Protein AF-A0A4Y8WN38-F1 (afdb_monomer)

Secondary structure (DSSP, 8-state):
----EEEEEE-TTSSHHHHHHHHHHHHTPEEEEHHHHHHHHHHHHHHTT-EETTEE-HHHHHHHGGG--EEEEEETTEEEEEETTEE-TTGGGSHHHHHHHHHHHT-HHHHHHHHHHHHHHHTTS-EEEEESSIIIII-TT-SEEEEEE--HHHHHHHHHHHHHHTT----HHHHHHHHHHHHHHHHH-SSS-----TTPEEEE-TT--HHHHHHHHHHHHHHHHH--SS-PPEEEE-TT-S--HHHHHHHHHHHHHHHTTS-EEEES-SSS-HHHHHHHHHTTEEEE-GGGGGGGTTSEEEEPTT---HHHHHHHHHTT-EEEE---HHHHHHHHHHHHHHHHTGGGTPEEEEES-TT-HHHHHHHGGGTT-PEEESSHHHHHHHS-TTS-EEEEE-TTS-HHHHHHHHHHHHHHSPTT--EEE-----HHHHTHHHHHHHHHHH-SEEEEE--TT-HHHHHHHHHHHHH-TTEEEESSGGG--SPPPTT--EEEEEE-TT--HHHHHHHHHHHHHHHHHTT--

Radius of gyration: 28.89 Å; Cα contacts (8 Å, |Δi|>4): 902; chains: 1; bounding box: 75×54×80 Å

Solvent-accessible surface area (backbone atoms only — not comparable to full-atom values): 28282 Å² total; per-residue (Å²): 129,63,66,50,31,36,22,36,19,41,55,78,72,45,54,52,63,61,48,37,49,53,50,11,63,73,71,73,27,50,64,43,60,50,62,58,51,49,18,46,53,32,44,49,39,60,77,70,62,42,57,56,98,89,42,73,40,61,71,60,48,59,72,50,50,87,76,62,46,78,50,77,44,82,52,98,94,39,80,34,45,20,51,71,81,42,82,40,53,70,59,42,69,32,69,69,30,63,72,50,25,63,71,51,68,69,36,67,60,55,45,56,55,52,42,55,56,53,41,67,62,50,74,80,37,30,30,22,35,29,38,42,36,31,37,61,67,52,38,61,82,39,81,38,33,34,28,30,32,48,50,63,67,56,28,23,50,56,50,44,53,55,39,45,74,72,69,50,93,76,56,60,69,58,41,34,51,52,54,52,52,49,47,49,50,44,48,66,39,91,72,77,36,44,57,78,38,95,82,36,44,64,42,72,48,65,87,48,54,77,66,56,53,44,53,54,54,46,55,51,52,49,52,50,42,68,48,73,95,80,83,67,75,46,77,45,71,48,83,90,41,21,60,35,72,44,47,48,51,28,53,52,49,52,56,54,54,39,69,74,75,49,76,39,32,23,60,37,69,67,58,56,21,65,64,61,49,51,56,42,36,78,61,42,44,40,66,38,54,81,88,51,52,79,79,40,57,68,34,52,35,31,39,27,31,50,43,68,25,63,69,55,56,55,50,33,56,75,42,50,31,48,71,47,76,25,43,14,70,69,50,52,52,48,36,55,48,52,27,51,50,45,67,75,32,58,89,74,59,49,42,45,32,35,42,36,60,86,89,34,64,42,46,53,17,46,29,34,44,45,83,61,68,42,47,73,27,82,46,65,72,46,39,72,74,71,56,62,38,85,42,28,38,41,37,38,40,39,48,55,55,62,67,66,63,50,49,53,46,50,55,50,47,67,71,59,34,41,94,89,45,55,74,46,77,45,97,46,55,38,64,81,58,62,64,43,48,64,56,42,27,54,54,32,52,76,28,62,31,30,44,32,33,29,25,96,81,21,60,45,24,54,55,54,42,52,40,25,32,77,41,23,68,50,42,41,84,34,70,54,47,79,76,70,76,74,75,77,63,92,57,60,41,31,37,34,33,39,37,18,51,59,21,53,62,71,56,51,50,46,34,52,51,47,53,55,50,45,63,56,60,68,73,73,120

InterPro domains:
  IPR003136 Cytidylate kinase [MF_00238] (4-225)
  IPR003136 Cytidylate kinase [TIGR00017] (3-211)
  IPR003451 4-hydroxy-3-methylbut-2-enyl diphosphate reductase [MF_00191] (233-519)
  IPR003451 4-hydroxy-3-methylbut-2-enyl diphosphate reductase [PF02401] (237-516)
  IPR003451 4-hydroxy-3-methylbut-2-enyl diphosphate reductase [PTHR30426] (238-520)
  IPR003451 4-hydroxy-3-methylbut-2-enyl diphosphate reductase [TIGR00216] (239-518)
  IPR003451 4-hydroxy-3-methylbut-2-enyl diphosphate reductase [cd13944] (235-515)
  IPR011994 Cytidylate kinase domain [PF02224] (6-221)
  IPR011994 Cytidylate kinase domain [cd02020] (6-206)
  IPR027417 P-loop containing nucleoside triphosphate hydrolase [G3DSA:3.40.50.300] (1-224)
  IPR027417 P-loop containing nucleoside triphosphate hydrolase [SSF52540] (1-224)

pLDDT: mean 90.97, std 7.38, range [30.94, 98.56]

Sequence (525 aa):
MRKINIALDGHSSCGKSTIAKALAKRLQYTYVDTGAMYRGVTLWTLREGLWIEGEPNKSEIARRLGEVNISFGQTESGQHLLLNGEDVEREIRGLEVSNHVSPISTIPEVRKYLVAQQQAWVAAKGVVMDGRDVGTVVMPDAELKFFVTASPEVRAKRRFEELTAKGDNVSYEDILTNVTERDRIDSTRAVDPLRQAEDAILLDNSLLSREEQQRLVEEVAERVIRGNDSGVLLVEIDSASGFCFGVITAISKAESELKESQPLHSLGDIVHNGDEVKRLKQRGLHSITYERLPELKGKRVLFRAHGEAPKVYAEAERLGIEVVDATCPVVLALQKRIRRKYENTRGNGTQIVIYGKHGHAEVNGLVGQTNGEAIVVQSIEEAKRLIDPQRPVALFSQTTMDMDSFAQLGDFLKEYVAKGVEIETFDTICRQVSNRVPEITEFSRRMDWVYFIAGAHSSNGKVLYNTAQKANLNSYFVSSPDEITKPLPSWVRSVGVCGATSTPMWQMEAVKQRIEEIAKGGKAK

Organism: NCBI:txid28114

Structure (mmCIF, N/CA/C/O backbone):
data_AF-A0A4Y8WN38-F1
#
_entry.id   AF-A0A4Y8WN38-F1
#
loop_
_atom_site.group_PDB
_atom_site.id
_atom_site.type_symbol
_atom_site.label_atom_id
_atom_site.label_alt_id
_atom_site.label_comp_id
_atom_site.label_asym_id
_atom_site.label_entity_id
_atom_site.label_seq_id
_atom_site.pdbx_PDB_ins_code
_atom_site.Cartn_x
_atom_site.Cartn_y
_atom_site.Cartn_z
_atom_site.occupancy
_atom_site.B_iso_or_equiv
_atom_site.auth_seq_id
_atom_site.auth_comp_id
_atom_site.auth_asym_id
_atom_site.auth_atom_id
_atom_site.pdbx_PDB_model_num
ATOM 1 N N . MET A 1 1 ? 15.936 -24.561 -13.455 1.00 65.00 1 MET A N 1
ATOM 2 C CA . MET A 1 1 ? 14.872 -23.562 -13.204 1.00 65.00 1 MET A CA 1
ATOM 3 C C . MET A 1 1 ? 14.338 -23.076 -14.538 1.00 65.00 1 MET A C 1
ATOM 5 O O . MET A 1 1 ? 15.139 -22.892 -15.450 1.00 65.00 1 MET A O 1
ATOM 9 N N . ARG A 1 2 ? 13.020 -22.893 -14.670 1.00 83.81 2 ARG A N 1
ATOM 10 C CA . ARG A 1 2 ? 12.425 -22.253 -15.851 1.00 83.81 2 ARG A CA 1
ATOM 1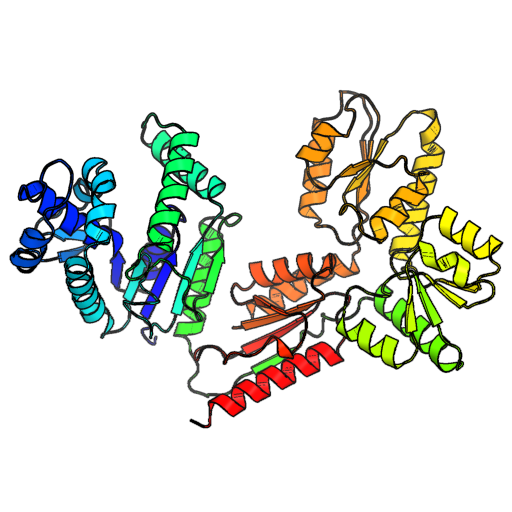1 C C . ARG A 1 2 ? 13.002 -20.839 -15.989 1.00 83.81 2 ARG A C 1
ATOM 13 O O . ARG A 1 2 ? 13.044 -20.105 -15.006 1.00 83.81 2 ARG A O 1
ATOM 20 N N . LYS A 1 3 ? 13.465 -20.465 -17.184 1.00 90.69 3 LYS A N 1
ATOM 21 C CA . LYS A 1 3 ? 13.859 -19.079 -17.463 1.00 90.69 3 LYS A CA 1
ATOM 22 C C . LYS A 1 3 ? 12.610 -18.253 -17.753 1.00 90.69 3 LYS A C 1
ATOM 24 O O . LYS A 1 3 ? 11.790 -18.668 -18.569 1.00 90.69 3 LYS A O 1
ATOM 29 N N . ILE A 1 4 ? 12.477 -17.109 -17.093 1.00 93.19 4 ILE A N 1
ATOM 30 C CA . ILE A 1 4 ? 11.388 -16.156 -17.325 1.00 93.19 4 ILE A CA 1
ATOM 31 C C . ILE A 1 4 ? 11.939 -14.823 -17.814 1.00 93.19 4 ILE A C 1
ATOM 33 O O . ILE A 1 4 ? 13.134 -14.554 -17.702 1.00 93.19 4 ILE A O 1
ATOM 37 N N . ASN A 1 5 ? 11.064 -13.997 -18.362 1.00 94.94 5 ASN A N 1
ATOM 38 C CA . ASN A 1 5 ? 11.372 -12.626 -18.718 1.00 94.94 5 ASN A CA 1
ATOM 39 C C . ASN A 1 5 ? 10.801 -11.673 -17.669 1.00 94.94 5 ASN A C 1
ATOM 41 O O . ASN A 1 5 ? 9.636 -11.797 -17.293 1.00 94.94 5 ASN A O 1
ATOM 45 N N . ILE A 1 6 ? 11.631 -10.738 -17.202 1.00 96.25 6 ILE A N 1
ATOM 46 C CA . ILE A 1 6 ? 11.296 -9.807 -16.124 1.00 96.25 6 ILE A CA 1
ATOM 47 C C . ILE A 1 6 ? 11.434 -8.369 -16.628 1.00 96.25 6 ILE A C 1
ATOM 49 O O . ILE A 1 6 ? 12.530 -7.938 -16.990 1.00 96.25 6 ILE A O 1
ATOM 53 N N . ALA A 1 7 ? 10.332 -7.624 -16.627 1.00 96.69 7 ALA A N 1
ATOM 54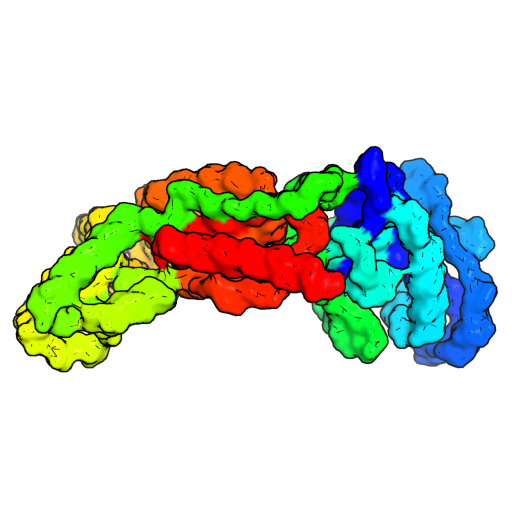 C CA . ALA A 1 7 ? 10.314 -6.197 -16.936 1.00 96.69 7 ALA A CA 1
ATOM 55 C C . ALA A 1 7 ? 10.307 -5.364 -15.648 1.00 96.69 7 ALA A C 1
ATOM 57 O O . ALA A 1 7 ? 9.565 -5.669 -14.714 1.00 96.69 7 ALA A O 1
ATOM 58 N N . LEU A 1 8 ? 11.095 -4.292 -15.602 1.00 97.00 8 LEU A N 1
ATOM 59 C CA . LEU A 1 8 ? 11.061 -3.290 -14.537 1.00 97.00 8 LEU A CA 1
ATOM 60 C C . LEU A 1 8 ? 10.876 -1.898 -15.143 1.00 97.00 8 LEU A C 1
ATOM 62 O O . LEU A 1 8 ? 11.844 -1.223 -15.500 1.00 97.00 8 LEU A O 1
ATOM 66 N N . ASP A 1 9 ? 9.630 -1.452 -15.221 1.00 96.00 9 ASP A N 1
ATOM 67 C CA . ASP A 1 9 ? 9.317 -0.069 -15.568 1.00 96.00 9 ASP A CA 1
ATOM 68 C C . ASP A 1 9 ? 9.248 0.803 -14.324 1.00 96.00 9 ASP A C 1
ATOM 70 O O . ASP A 1 9 ? 9.147 0.311 -13.202 1.00 96.00 9 ASP A O 1
ATOM 74 N N . GLY A 1 10 ? 9.313 2.118 -14.497 1.00 94.00 10 GLY A N 1
ATOM 75 C CA . GLY A 1 10 ? 9.119 3.025 -13.378 1.00 94.00 10 GLY A CA 1
ATOM 76 C C . GLY A 1 10 ? 9.553 4.456 -13.636 1.00 94.00 10 GLY A C 1
ATOM 77 O O . GLY A 1 10 ? 10.095 4.810 -14.689 1.00 94.00 10 GLY A O 1
ATOM 78 N N . HIS A 1 11 ? 9.326 5.283 -12.621 1.00 91.12 11 HIS A N 1
ATOM 79 C CA . HIS A 1 11 ? 9.729 6.684 -12.630 1.00 91.12 11 HIS A CA 1
ATOM 80 C C . HIS A 1 11 ? 11.253 6.852 -12.640 1.00 91.12 11 HIS A C 1
ATOM 82 O O . HIS A 1 11 ? 12.030 5.946 -12.321 1.00 91.12 11 HIS A O 1
ATOM 88 N N . SER A 1 12 ? 11.711 8.053 -12.994 1.00 83.75 12 SER A N 1
ATOM 89 C CA . SER A 1 12 ? 13.138 8.371 -12.911 1.00 83.75 12 SER A CA 1
ATOM 90 C C . SER A 1 12 ? 13.628 8.343 -11.460 1.00 83.75 12 SER A C 1
ATOM 92 O O . SER A 1 12 ? 12.877 8.649 -10.539 1.00 83.75 12 SER A O 1
ATOM 94 N N . SER A 1 13 ? 14.892 7.975 -11.233 1.00 82.94 13 SER A N 1
ATOM 95 C CA . SER A 1 13 ? 15.529 8.049 -9.904 1.00 82.94 13 SER A CA 1
ATOM 96 C C . SER A 1 13 ? 14.846 7.239 -8.782 1.00 82.94 13 SER A C 1
ATOM 98 O O . SER A 1 13 ? 15.073 7.503 -7.605 1.00 82.94 13 SER A O 1
ATOM 100 N N . CYS A 1 14 ? 14.045 6.216 -9.111 1.00 87.88 14 CYS A N 1
ATOM 101 C CA . CYS A 1 14 ? 13.412 5.331 -8.122 1.00 87.88 14 CYS A CA 1
ATOM 102 C C . CYS A 1 14 ? 14.263 4.102 -7.738 1.00 87.88 14 CYS A C 1
ATOM 104 O O . CYS A 1 14 ? 13.832 3.292 -6.930 1.00 87.88 14 CYS A O 1
ATOM 106 N N . GLY A 1 15 ? 15.466 3.928 -8.299 1.00 87.69 15 GLY A N 1
ATOM 107 C CA . GLY A 1 15 ? 16.338 2.781 -7.992 1.00 87.69 15 GLY A CA 1
ATOM 108 C C . GLY A 1 15 ? 16.078 1.510 -8.815 1.00 87.69 15 GLY A C 1
ATOM 109 O O . GLY A 1 15 ? 16.727 0.494 -8.572 1.00 87.69 15 GLY A O 1
ATOM 110 N N . LYS A 1 16 ? 15.202 1.565 -9.829 1.00 92.56 16 LYS A N 1
ATOM 111 C CA . LYS A 1 16 ? 14.862 0.431 -10.711 1.00 92.56 16 LYS A CA 1
ATOM 112 C C . LYS A 1 16 ? 16.076 -0.281 -11.326 1.00 92.56 16 LYS A C 1
ATOM 114 O O . LYS A 1 16 ? 16.152 -1.501 -11.274 1.00 92.56 16 LYS A O 1
ATOM 119 N N . SER A 1 17 ? 17.066 0.461 -11.833 1.00 90.38 17 SER A N 1
ATOM 120 C CA . SER A 1 17 ? 18.249 -0.127 -12.480 1.00 90.38 17 SER A CA 1
ATOM 121 C C . SER A 1 17 ? 19.137 -0.859 -11.472 1.00 90.38 17 SER A C 1
ATOM 123 O O . SER A 1 17 ? 19.741 -1.874 -11.800 1.00 90.38 17 SER A O 1
ATOM 125 N N . THR A 1 18 ? 19.187 -0.390 -10.221 1.00 90.81 18 THR A N 1
ATOM 126 C CA . THR A 1 18 ? 19.888 -1.088 -9.133 1.00 90.81 18 THR A CA 1
ATOM 127 C C . THR A 1 18 ? 19.214 -2.423 -8.826 1.00 90.81 18 THR A C 1
ATOM 129 O O . THR A 1 18 ? 19.899 -3.441 -8.749 1.00 90.81 18 THR A O 1
ATOM 132 N N . ILE A 1 19 ? 17.881 -2.423 -8.719 1.00 94.25 19 ILE A N 1
ATOM 133 C CA . ILE A 1 19 ? 17.080 -3.631 -8.484 1.00 94.25 19 ILE A CA 1
ATOM 134 C C . ILE A 1 19 ? 17.261 -4.623 -9.638 1.00 94.25 19 ILE A C 1
ATOM 136 O O . ILE A 1 19 ? 17.578 -5.790 -9.416 1.00 94.25 19 ILE A O 1
ATOM 140 N N . ALA A 1 20 ? 17.117 -4.150 -10.878 1.00 94.50 20 ALA A N 1
ATOM 141 C CA . ALA A 1 20 ? 17.225 -4.966 -12.081 1.00 94.50 20 ALA A CA 1
ATOM 142 C C . ALA A 1 20 ? 18.607 -5.623 -12.213 1.00 94.50 20 ALA A C 1
ATOM 144 O O . ALA A 1 20 ? 18.691 -6.829 -12.437 1.00 94.50 20 ALA A O 1
ATOM 145 N N . LYS A 1 21 ? 19.692 -4.865 -11.990 1.00 92.25 21 LYS A N 1
ATOM 146 C CA . LYS A 1 21 ? 21.069 -5.387 -12.003 1.00 92.25 21 LYS A CA 1
ATOM 147 C C . LYS A 1 21 ? 21.284 -6.470 -10.948 1.00 92.25 21 LYS A C 1
ATOM 149 O O . LYS A 1 21 ? 21.847 -7.522 -11.252 1.00 92.25 21 LYS A O 1
ATOM 154 N N . ALA A 1 22 ? 20.851 -6.219 -9.714 1.00 93.00 22 ALA A N 1
ATOM 155 C CA . ALA A 1 22 ? 21.011 -7.167 -8.617 1.00 93.00 22 ALA A CA 1
ATOM 156 C C . ALA A 1 22 ? 20.191 -8.447 -8.851 1.00 93.00 22 ALA A C 1
ATOM 158 O O . ALA A 1 22 ? 20.723 -9.550 -8.704 1.00 93.00 22 ALA A O 1
ATOM 159 N N . LEU A 1 23 ? 18.945 -8.308 -9.318 1.00 94.81 23 LEU A N 1
ATOM 160 C CA . LEU A 1 23 ? 18.078 -9.432 -9.663 1.00 94.81 23 LEU A CA 1
ATOM 161 C C . LEU A 1 23 ? 18.658 -10.262 -10.816 1.00 94.81 23 LEU A C 1
ATOM 163 O O . LEU A 1 23 ? 18.746 -11.483 -10.707 1.00 94.81 23 LEU A O 1
ATOM 167 N N . ALA A 1 24 ? 19.112 -9.612 -11.892 1.00 92.69 24 ALA A N 1
ATOM 168 C CA . ALA A 1 24 ? 19.729 -10.280 -13.035 1.00 92.69 24 ALA A CA 1
ATOM 169 C C . ALA A 1 24 ? 20.968 -11.078 -12.623 1.00 92.69 24 ALA A C 1
ATOM 171 O O . ALA A 1 24 ? 21.093 -12.252 -12.965 1.00 92.69 24 ALA A O 1
ATOM 172 N N . LYS A 1 25 ? 21.850 -10.468 -11.817 1.00 91.19 25 LYS A N 1
ATOM 173 C CA . LYS A 1 25 ? 23.042 -11.131 -11.277 1.00 91.19 25 LYS A CA 1
ATOM 174 C C . LYS A 1 25 ? 22.667 -12.360 -10.456 1.00 91.19 25 LYS A C 1
ATOM 176 O O . LYS A 1 25 ? 23.279 -13.411 -10.627 1.00 91.19 25 LYS A O 1
ATOM 181 N N . ARG A 1 26 ? 21.666 -12.240 -9.581 1.00 91.50 26 ARG A N 1
ATOM 182 C CA . ARG A 1 26 ? 21.241 -13.347 -8.723 1.00 91.50 26 ARG A CA 1
ATOM 183 C C . ARG A 1 26 ? 20.617 -14.500 -9.506 1.00 91.50 26 ARG A C 1
ATOM 185 O O . ARG A 1 26 ? 20.899 -15.655 -9.205 1.00 91.50 26 ARG A O 1
ATOM 192 N N . LEU A 1 27 ? 19.798 -14.195 -10.508 1.00 91.88 27 LEU A N 1
ATOM 193 C CA . LEU A 1 27 ? 19.145 -15.196 -11.354 1.00 91.88 27 LEU A CA 1
ATOM 194 C C . LEU A 1 27 ? 20.040 -15.717 -12.490 1.00 91.88 27 LEU A C 1
ATOM 196 O O . LEU A 1 27 ? 19.640 -16.642 -13.195 1.00 91.88 27 LEU A O 1
ATOM 200 N N . GLN A 1 28 ? 21.233 -15.137 -12.672 1.00 90.75 28 GLN A N 1
ATOM 201 C CA . GLN A 1 28 ? 22.118 -15.372 -13.820 1.00 90.75 28 GLN A CA 1
ATOM 202 C C . GLN A 1 28 ? 21.414 -15.098 -15.161 1.00 90.75 28 GLN A C 1
ATOM 204 O O . GLN A 1 28 ? 21.508 -15.870 -16.117 1.00 90.75 28 GLN A O 1
ATOM 209 N N . TYR A 1 29 ? 20.650 -14.008 -15.200 1.00 91.88 29 TYR A N 1
ATOM 210 C CA . TYR A 1 29 ? 19.907 -13.537 -16.367 1.00 91.88 29 TYR A CA 1
ATOM 211 C C . TYR A 1 29 ? 20.661 -12.403 -17.058 1.00 91.88 29 TYR A C 1
ATOM 213 O O . TYR A 1 29 ? 21.455 -11.692 -16.439 1.00 91.88 29 TYR A O 1
ATOM 221 N N . THR A 1 30 ? 20.377 -12.206 -18.342 1.00 89.38 30 THR A N 1
ATOM 222 C CA . THR A 1 30 ? 20.890 -11.059 -19.089 1.00 89.38 30 THR A CA 1
ATOM 223 C C . THR A 1 30 ? 20.201 -9.796 -18.593 1.00 89.38 30 THR A C 1
ATOM 225 O O . THR A 1 30 ? 18.979 -9.682 -18.656 1.00 89.38 30 THR A O 1
ATOM 228 N N . TYR A 1 31 ? 20.985 -8.842 -18.102 1.00 91.69 31 TYR A N 1
ATOM 229 C CA . TYR A 1 31 ? 20.495 -7.506 -17.789 1.00 91.69 31 TYR A CA 1
ATOM 230 C C . TYR A 1 31 ? 20.469 -6.642 -19.058 1.00 91.69 31 TYR A C 1
ATOM 232 O O . TYR A 1 31 ? 21.376 -6.748 -19.883 1.00 91.69 31 TYR A O 1
ATOM 240 N N . VAL A 1 32 ? 19.441 -5.806 -19.224 1.00 91.25 32 VAL A N 1
ATOM 241 C CA . VAL A 1 32 ? 19.357 -4.818 -20.310 1.00 91.25 32 VAL A CA 1
ATOM 242 C C . VAL A 1 32 ? 18.902 -3.463 -19.753 1.00 91.25 32 VAL A C 1
ATOM 244 O O . VAL A 1 32 ? 17.757 -3.313 -19.323 1.00 91.25 32 VAL A O 1
ATOM 247 N N . ASP A 1 33 ? 19.791 -2.465 -19.802 1.00 91.50 33 ASP A N 1
ATOM 248 C CA . ASP A 1 33 ? 19.497 -1.058 -19.478 1.00 91.50 33 ASP A CA 1
ATOM 249 C C . ASP A 1 33 ? 18.970 -0.350 -20.736 1.00 91.50 33 ASP A C 1
ATOM 251 O O . ASP A 1 33 ? 19.746 0.147 -21.559 1.00 91.50 33 ASP A O 1
ATOM 255 N N . THR A 1 34 ? 17.645 -0.279 -20.907 1.00 91.31 34 THR A N 1
ATOM 256 C CA . THR A 1 34 ? 17.069 0.406 -22.083 1.00 91.31 34 THR A CA 1
ATOM 257 C C . THR A 1 34 ? 17.442 1.888 -22.116 1.00 91.31 34 THR A C 1
ATOM 259 O O . THR A 1 34 ? 17.662 2.458 -23.184 1.00 91.31 34 THR A O 1
ATOM 262 N N . GLY A 1 35 ? 17.594 2.519 -20.947 1.00 89.81 35 GLY A N 1
ATOM 263 C CA . GLY A 1 35 ? 17.995 3.916 -20.838 1.00 89.81 35 GLY A CA 1
ATOM 264 C C . GLY A 1 35 ? 19.420 4.155 -21.335 1.00 89.81 35 GLY A C 1
ATOM 265 O O . GLY A 1 35 ? 19.689 5.204 -21.916 1.00 89.81 35 GLY A O 1
ATOM 266 N N . ALA A 1 36 ? 20.339 3.211 -21.129 1.00 91.38 36 ALA A N 1
ATOM 267 C CA . ALA A 1 36 ? 21.672 3.261 -21.726 1.00 91.38 36 ALA A CA 1
ATOM 268 C C . ALA A 1 36 ? 21.600 3.210 -23.257 1.00 91.38 36 ALA A C 1
ATOM 270 O O . ALA A 1 36 ? 22.289 3.988 -23.906 1.00 91.38 36 ALA A O 1
ATOM 271 N N . MET A 1 37 ? 20.707 2.404 -23.842 1.00 94.25 37 MET A N 1
ATOM 272 C CA . MET A 1 37 ? 20.559 2.321 -25.303 1.00 94.25 37 MET A CA 1
ATOM 273 C C . MET A 1 37 ? 20.147 3.661 -25.926 1.00 94.25 37 MET A C 1
ATOM 275 O O . MET A 1 37 ? 20.798 4.135 -26.856 1.00 94.25 37 MET A O 1
ATOM 279 N N . TYR A 1 38 ? 19.112 4.316 -25.384 1.00 93.50 38 TYR A N 1
ATOM 280 C CA . TYR A 1 38 ? 18.687 5.640 -25.866 1.00 93.50 38 TYR A CA 1
ATOM 281 C C . TYR A 1 38 ? 19.791 6.691 -25.702 1.00 93.50 38 TYR A C 1
ATOM 283 O O . TYR A 1 38 ? 19.974 7.547 -26.570 1.00 93.50 38 TYR A O 1
ATOM 291 N N . ARG A 1 39 ? 20.569 6.613 -24.617 1.00 94.81 39 ARG A N 1
ATOM 292 C CA . ARG A 1 39 ? 21.739 7.476 -24.423 1.00 94.81 39 ARG A CA 1
ATOM 293 C C . ARG A 1 39 ? 22.876 7.169 -25.397 1.00 94.81 39 ARG A C 1
ATOM 295 O O . ARG A 1 39 ? 23.532 8.104 -25.829 1.00 94.81 39 ARG A O 1
ATOM 302 N N . GLY A 1 40 ? 23.077 5.910 -25.784 1.00 96.69 40 GLY A N 1
ATOM 303 C CA . GLY A 1 40 ? 24.026 5.521 -26.828 1.00 96.69 40 GLY A CA 1
ATOM 304 C C . GLY A 1 40 ? 23.673 6.145 -28.176 1.00 96.69 40 GLY A C 1
ATOM 305 O O . GLY A 1 40 ? 24.522 6.776 -28.796 1.00 96.69 40 GLY A O 1
ATOM 306 N N . VAL A 1 41 ? 22.396 6.078 -28.579 1.00 97.19 41 VAL A N 1
ATOM 307 C CA . VAL A 1 41 ? 21.917 6.791 -29.779 1.00 97.19 41 VAL A CA 1
ATOM 308 C C . VAL A 1 41 ? 22.112 8.298 -29.625 1.00 97.19 41 VAL A C 1
ATOM 310 O O . VAL A 1 41 ? 22.582 8.949 -30.548 1.00 97.19 41 VAL A O 1
ATOM 313 N N . THR A 1 42 ? 21.807 8.859 -28.454 1.00 96.75 42 THR A N 1
ATOM 314 C CA . THR A 1 42 ? 22.001 10.295 -28.190 1.00 96.75 42 THR A CA 1
ATOM 315 C C . THR A 1 42 ? 23.467 10.699 -28.359 1.00 96.75 42 THR A C 1
ATOM 317 O O . THR A 1 42 ? 23.754 11.647 -29.084 1.00 96.75 42 THR A O 1
ATOM 320 N N . LEU A 1 43 ? 24.402 9.955 -27.765 1.00 97.56 43 LEU A N 1
ATOM 321 C CA . LEU A 1 43 ? 25.837 10.186 -27.921 1.00 97.56 43 LEU A CA 1
ATOM 322 C C . LEU A 1 43 ? 26.263 10.101 -29.390 1.00 97.56 43 LEU A C 1
ATOM 324 O O . LEU A 1 43 ? 26.982 10.977 -29.861 1.00 97.56 43 LEU A O 1
ATOM 328 N N . TRP A 1 44 ? 25.777 9.100 -30.128 1.00 97.88 44 TRP A N 1
ATOM 329 C CA . TRP A 1 44 ? 26.019 8.992 -31.567 1.00 97.88 44 TRP A CA 1
ATOM 330 C C . TRP A 1 44 ? 25.529 10.236 -32.321 1.00 97.88 44 TRP A C 1
ATOM 332 O O . TRP A 1 44 ? 26.295 10.824 -33.076 1.00 97.88 44 TRP A O 1
ATOM 342 N N . THR A 1 45 ? 24.304 10.713 -32.059 1.00 97.62 45 THR A N 1
ATOM 343 C CA . THR A 1 45 ? 23.789 11.925 -32.726 1.00 97.62 45 THR A CA 1
ATOM 344 C C . THR A 1 45 ? 24.621 13.172 -32.435 1.00 97.62 45 THR A C 1
ATOM 346 O O . THR A 1 45 ? 24.755 14.026 -33.309 1.00 97.62 45 THR A O 1
ATOM 349 N N . LEU A 1 46 ? 25.179 13.279 -31.225 1.00 95.88 46 LEU A N 1
ATOM 350 C CA . LEU A 1 46 ? 26.057 14.382 -30.834 1.00 95.88 46 LEU A CA 1
ATOM 351 C C . LEU A 1 46 ? 27.405 14.289 -31.561 1.00 95.88 46 LEU A C 1
ATOM 353 O O . LEU A 1 46 ? 27.838 15.271 -32.159 1.00 95.88 46 LEU A O 1
ATOM 357 N N . ARG A 1 47 ? 28.029 13.102 -31.575 1.00 96.38 47 ARG A N 1
ATOM 358 C CA . ARG A 1 47 ? 29.309 12.852 -32.264 1.00 96.38 47 ARG A CA 1
ATOM 359 C C . ARG A 1 47 ? 29.216 13.096 -33.775 1.00 96.38 47 ARG A C 1
ATOM 361 O O . ARG A 1 47 ? 30.144 13.638 -34.362 1.00 96.38 47 ARG A O 1
ATOM 368 N N . GLU A 1 48 ? 28.082 12.760 -34.382 1.00 96.38 48 GLU A N 1
ATOM 369 C CA . GLU A 1 48 ? 27.835 12.911 -35.822 1.00 96.38 48 GLU A CA 1
ATOM 370 C C . GLU A 1 48 ? 27.299 14.296 -36.228 1.00 96.38 48 GLU A C 1
ATOM 372 O O . GLU A 1 48 ? 26.994 14.518 -37.401 1.00 96.38 48 GLU A O 1
ATOM 377 N N . GLY A 1 49 ? 27.146 15.233 -35.284 1.00 95.44 49 GLY A N 1
ATOM 378 C CA . GLY A 1 49 ? 26.675 16.591 -35.579 1.00 95.44 49 GLY A CA 1
ATOM 379 C C . GLY A 1 49 ? 25.232 16.653 -36.095 1.00 95.44 49 GLY A C 1
ATOM 380 O O . GLY A 1 49 ? 24.896 17.518 -36.900 1.00 95.44 49 GLY A O 1
ATOM 381 N N . LEU A 1 50 ? 24.358 15.748 -35.644 1.00 96.19 50 LEU A N 1
ATOM 382 C CA . LEU A 1 50 ? 22.966 15.631 -36.107 1.00 96.19 50 LEU A CA 1
ATOM 383 C C . LEU A 1 50 ? 21.990 16.566 -35.373 1.00 96.19 50 LEU A C 1
ATOM 385 O O . LEU A 1 50 ? 20.797 16.274 -35.278 1.00 96.19 50 LEU A O 1
ATOM 389 N N . TRP A 1 51 ? 22.486 17.687 -34.854 1.00 95.56 51 TRP A N 1
ATOM 390 C CA . TRP A 1 51 ? 21.717 18.677 -34.103 1.00 95.56 51 TRP A CA 1
ATOM 391 C C . TRP A 1 51 ? 21.770 20.025 -34.820 1.00 95.56 51 TRP A C 1
ATOM 393 O O . TRP A 1 51 ? 22.839 20.488 -35.211 1.00 95.56 51 TRP A O 1
ATOM 403 N N . ILE A 1 52 ? 20.611 20.655 -35.001 1.00 91.12 52 ILE A N 1
ATOM 404 C CA . ILE A 1 52 ? 20.455 21.943 -35.681 1.00 91.12 52 ILE A CA 1
ATOM 405 C C . ILE A 1 52 ? 19.733 22.876 -34.714 1.00 91.12 52 ILE A C 1
ATOM 407 O O . ILE A 1 52 ? 18.650 22.549 -34.242 1.00 91.12 52 ILE A O 1
ATOM 411 N N . GLU A 1 53 ? 20.352 24.015 -34.395 1.00 89.56 53 GLU A N 1
ATOM 412 C CA . GLU A 1 53 ? 19.769 25.040 -33.507 1.00 89.56 53 GLU A CA 1
ATOM 413 C C . GLU A 1 53 ? 19.314 24.497 -32.134 1.00 89.56 53 GLU A C 1
ATOM 415 O O . GLU A 1 53 ? 18.366 24.992 -31.534 1.00 89.56 53 GLU A O 1
ATOM 420 N N . GLY A 1 54 ? 20.008 23.477 -31.614 1.00 86.38 54 GLY A N 1
ATOM 421 C CA . GLY A 1 54 ? 19.701 22.858 -30.318 1.00 86.38 54 GLY A CA 1
ATOM 422 C C . GLY A 1 54 ? 18.649 21.743 -30.361 1.00 86.38 54 GLY A C 1
ATOM 423 O O . GLY A 1 54 ? 18.371 21.144 -29.326 1.00 86.38 54 GLY A O 1
ATOM 424 N N . GLU A 1 55 ? 18.118 21.403 -31.538 1.00 92.06 55 GLU A N 1
ATOM 425 C CA . GLU A 1 55 ? 17.134 20.332 -31.737 1.00 92.06 55 GLU A CA 1
ATOM 426 C C . GLU A 1 55 ? 17.700 19.192 -32.610 1.00 92.06 55 GLU A C 1
ATOM 428 O O . GLU A 1 55 ? 18.524 19.435 -33.499 1.00 92.06 55 GLU A O 1
ATOM 433 N N . PRO A 1 56 ? 17.273 17.931 -32.408 1.00 94.69 56 PRO A N 1
ATOM 434 C CA . PRO A 1 56 ? 17.768 16.809 -33.197 1.00 94.69 56 PRO A CA 1
ATOM 435 C C . PRO A 1 56 ? 17.174 16.815 -34.614 1.00 94.69 56 PRO A C 1
ATOM 437 O O . PRO A 1 56 ? 15.955 16.906 -34.799 1.00 94.69 56 PRO A O 1
ATOM 440 N N . ASN A 1 57 ? 18.015 16.631 -35.635 1.00 96.06 57 ASN A N 1
ATOM 441 C CA . ASN A 1 57 ? 17.586 16.492 -37.027 1.00 96.06 57 ASN A CA 1
ATOM 442 C C . ASN A 1 57 ? 16.941 15.115 -37.263 1.00 96.06 57 ASN A C 1
ATOM 444 O O . ASN A 1 57 ? 17.588 14.157 -37.689 1.00 96.06 57 ASN A O 1
ATOM 448 N N . LYS A 1 58 ? 15.638 15.021 -36.974 1.00 95.12 58 LYS A N 1
ATOM 449 C CA . LYS A 1 58 ? 14.865 13.766 -36.978 1.00 95.12 58 LYS A CA 1
ATOM 450 C C . LYS A 1 58 ? 14.955 13.001 -38.300 1.00 95.12 58 LYS A C 1
ATOM 452 O O . LYS A 1 58 ? 15.129 11.786 -38.279 1.00 95.12 58 LYS A O 1
ATOM 457 N N . SER A 1 59 ? 14.870 13.701 -39.432 1.00 94.25 59 SER A N 1
ATOM 458 C CA . SER A 1 59 ? 14.913 13.088 -40.766 1.00 94.25 59 SER A CA 1
ATOM 459 C C . SER A 1 59 ? 16.265 12.440 -41.055 1.00 94.25 59 SER A C 1
ATOM 461 O O . SER A 1 59 ? 16.323 11.326 -41.577 1.00 94.25 59 SER A O 1
ATOM 463 N N . GLU A 1 60 ? 17.354 13.117 -40.689 1.00 96.19 60 GLU A N 1
ATOM 464 C CA . GLU A 1 60 ? 18.704 12.602 -40.911 1.00 96.19 60 GLU A CA 1
ATOM 465 C C . GLU A 1 60 ? 19.027 11.440 -39.971 1.00 96.19 60 GLU A C 1
ATOM 467 O O . GLU A 1 60 ? 19.548 10.415 -40.413 1.00 96.19 60 GLU A O 1
ATOM 472 N N . ILE A 1 61 ? 18.630 11.560 -38.700 1.00 96.94 61 ILE A N 1
ATOM 473 C CA . ILE A 1 61 ? 18.727 10.482 -37.711 1.00 96.94 61 ILE A CA 1
ATOM 474 C C . ILE A 1 61 ? 18.020 9.235 -38.246 1.00 96.94 61 ILE A C 1
ATOM 476 O O . ILE A 1 61 ? 18.642 8.182 -38.345 1.00 96.94 61 ILE A O 1
ATOM 480 N N . ALA A 1 62 ? 16.758 9.354 -38.671 1.00 95.00 62 ALA A N 1
ATOM 481 C CA . ALA A 1 62 ? 15.980 8.232 -39.191 1.00 95.00 62 ALA A CA 1
ATOM 482 C C . ALA A 1 62 ? 16.653 7.528 -40.383 1.00 95.00 62 ALA A C 1
ATOM 484 O O . ALA A 1 62 ? 16.635 6.300 -40.458 1.00 95.00 62 ALA A O 1
ATOM 485 N N . ARG A 1 63 ? 17.279 8.290 -41.291 1.00 96.00 63 ARG A N 1
ATOM 486 C CA . ARG A 1 63 ? 17.984 7.752 -42.464 1.00 96.00 63 ARG A CA 1
ATOM 487 C C . ARG A 1 63 ? 19.257 6.988 -42.093 1.00 96.00 63 ARG A C 1
ATOM 489 O O . ARG A 1 63 ? 19.566 5.988 -42.736 1.00 96.00 63 ARG A O 1
ATOM 496 N N . ARG A 1 64 ? 19.984 7.460 -41.077 1.00 96.88 64 ARG A N 1
ATOM 497 C CA . ARG A 1 64 ? 21.308 6.948 -40.685 1.00 96.88 64 ARG A CA 1
ATOM 498 C C . ARG A 1 64 ? 21.290 5.992 -39.491 1.00 96.88 64 ARG A C 1
ATOM 500 O O . ARG A 1 64 ? 22.328 5.446 -39.144 1.00 96.88 64 ARG A O 1
ATOM 507 N N . LEU A 1 65 ? 20.127 5.710 -38.896 1.00 94.56 65 LEU A N 1
ATOM 508 C CA . LEU A 1 65 ? 19.998 4.811 -37.735 1.00 94.56 65 LEU A CA 1
ATOM 509 C C . LEU A 1 65 ? 20.628 3.420 -37.934 1.00 94.56 65 LEU A C 1
ATOM 511 O O . LEU A 1 65 ? 21.073 2.816 -36.963 1.00 94.56 65 LEU A O 1
ATOM 515 N N . GLY A 1 66 ? 20.700 2.923 -39.174 1.00 93.19 66 GLY A N 1
ATOM 516 C CA . GLY A 1 66 ? 21.360 1.651 -39.494 1.00 93.19 66 GLY A CA 1
ATOM 517 C C . GLY A 1 66 ? 22.875 1.631 -39.243 1.00 93.19 66 GLY A C 1
ATOM 518 O O . GLY A 1 66 ? 23.462 0.556 -39.199 1.00 93.19 66 GLY A O 1
ATOM 519 N N . GLU A 1 67 ? 23.506 2.791 -39.049 1.00 95.00 67 GLU A N 1
ATOM 520 C CA . GLU A 1 67 ? 24.924 2.925 -38.682 1.00 95.00 67 GLU A CA 1
ATOM 521 C C . GLU A 1 67 ? 25.178 2.659 -37.187 1.00 95.00 67 GLU A C 1
ATOM 523 O O . GLU A 1 67 ? 26.330 2.586 -36.760 1.00 95.00 67 GLU A O 1
ATOM 528 N N . VAL A 1 68 ? 24.118 2.537 -36.380 1.00 96.19 68 VAL A N 1
ATOM 529 C CA . VAL A 1 68 ? 24.203 2.419 -34.922 1.00 96.19 68 VAL A CA 1
ATOM 530 C C . VAL A 1 68 ? 24.059 0.967 -34.489 1.00 96.19 68 VAL A C 1
ATOM 532 O O . VAL A 1 68 ? 22.954 0.436 -34.426 1.00 96.19 68 VAL A O 1
ATOM 535 N N . ASN A 1 69 ? 25.152 0.332 -34.093 1.00 94.12 69 ASN A N 1
ATOM 536 C CA . ASN A 1 69 ? 25.145 -0.978 -33.454 1.00 94.12 69 ASN A CA 1
ATOM 537 C C . ASN A 1 69 ? 25.281 -0.830 -31.933 1.00 94.12 69 ASN A C 1
ATOM 539 O O . ASN A 1 69 ? 26.257 -0.255 -31.449 1.00 94.12 69 ASN A O 1
ATOM 543 N N . ILE A 1 70 ? 24.320 -1.368 -31.179 1.00 93.25 70 ILE A N 1
ATOM 544 C CA . ILE A 1 70 ? 24.331 -1.351 -29.714 1.00 93.25 70 ILE A CA 1
ATOM 545 C C . ILE A 1 70 ? 24.453 -2.777 -29.199 1.00 93.25 70 ILE A C 1
ATOM 547 O O . ILE A 1 70 ? 23.649 -3.650 -29.517 1.00 93.25 70 ILE A O 1
ATOM 551 N N . SER A 1 71 ? 25.437 -2.996 -28.337 1.00 90.62 71 SER A N 1
ATOM 552 C CA . SER A 1 71 ? 25.599 -4.255 -27.615 1.00 90.62 71 SER A CA 1
ATOM 553 C C . SER A 1 71 ? 26.013 -3.996 -26.170 1.00 90.62 71 SER A C 1
ATOM 555 O O . SER A 1 71 ? 26.309 -2.865 -25.786 1.00 90.62 71 SER A O 1
ATOM 557 N N . PHE A 1 72 ? 26.001 -5.043 -25.352 1.00 87.44 72 PHE A N 1
ATOM 558 C CA . PHE A 1 72 ? 26.409 -4.969 -23.956 1.00 87.44 72 PHE A CA 1
ATOM 559 C C . PHE A 1 72 ? 27.605 -5.890 -23.716 1.00 87.44 72 PHE A C 1
ATOM 561 O O . PHE A 1 72 ? 27.538 -7.084 -24.011 1.00 87.44 72 PHE A O 1
ATOM 568 N N . GLY A 1 73 ? 28.688 -5.334 -23.173 1.00 82.00 73 GLY A N 1
ATOM 569 C CA . GLY A 1 73 ? 29.891 -6.064 -22.774 1.00 82.00 73 GLY A CA 1
ATOM 570 C C . GLY A 1 73 ? 29.955 -6.243 -21.259 1.00 82.00 73 GLY A C 1
ATOM 571 O O . GLY A 1 73 ? 29.537 -5.361 -20.512 1.00 82.00 73 GLY A O 1
ATOM 572 N N . GLN A 1 74 ? 30.478 -7.375 -20.785 1.00 80.88 74 GLN A N 1
ATOM 573 C CA . GLN A 1 74 ? 30.701 -7.600 -19.356 1.00 80.88 74 GLN A CA 1
ATOM 574 C C . GLN A 1 74 ? 32.125 -7.177 -18.969 1.00 80.88 74 GLN A C 1
ATOM 576 O O . GLN A 1 74 ? 33.090 -7.650 -19.565 1.00 80.88 74 GLN A O 1
ATOM 581 N N . THR A 1 75 ? 32.256 -6.328 -17.952 1.00 77.38 75 THR A N 1
ATOM 582 C CA . THR A 1 75 ? 33.525 -5.866 -17.369 1.00 77.38 75 THR A CA 1
ATOM 583 C C . THR A 1 75 ? 33.575 -6.184 -15.867 1.00 77.38 75 THR A C 1
ATOM 585 O O . THR A 1 75 ? 32.584 -6.630 -15.277 1.00 77.38 75 THR A O 1
ATOM 588 N N . GLU A 1 76 ? 34.723 -5.950 -15.220 1.00 72.44 76 GLU A N 1
ATOM 589 C CA . GLU A 1 76 ? 34.866 -6.084 -13.760 1.00 72.44 76 GLU A CA 1
ATOM 590 C C . GLU A 1 76 ? 33.953 -5.116 -12.986 1.00 72.44 76 GLU A C 1
ATOM 592 O O . GLU A 1 76 ? 33.444 -5.460 -11.918 1.00 72.44 76 GLU A O 1
ATOM 597 N N . SER A 1 77 ? 33.691 -3.927 -13.543 1.00 69.06 77 SER A N 1
ATOM 598 C CA . SER A 1 77 ? 32.794 -2.915 -12.970 1.00 69.06 77 SER A CA 1
ATOM 599 C C . SER A 1 77 ? 31.313 -3.147 -13.285 1.00 69.06 77 SER A C 1
ATOM 601 O O . SER A 1 77 ? 30.453 -2.465 -12.723 1.00 69.06 77 SER A O 1
ATOM 603 N N . GLY A 1 78 ? 30.989 -4.125 -14.136 1.00 72.31 78 GLY A N 1
ATOM 604 C CA . GLY A 1 78 ? 29.623 -4.523 -14.461 1.00 72.31 78 GLY A CA 1
ATOM 605 C C . GLY A 1 78 ? 29.372 -4.612 -15.962 1.00 72.31 78 GLY A C 1
ATOM 606 O O . GLY A 1 78 ? 30.283 -4.764 -16.759 1.00 72.31 78 GLY A O 1
ATOM 607 N N . GLN A 1 79 ? 28.107 -4.556 -16.361 1.00 82.19 79 GLN A N 1
ATOM 608 C CA . GLN A 1 79 ? 27.754 -4.521 -17.777 1.00 82.19 79 GLN A CA 1
ATOM 609 C C . GLN A 1 79 ? 27.903 -3.090 -18.313 1.00 82.19 79 GLN A C 1
ATOM 611 O O . GLN A 1 79 ? 27.365 -2.162 -17.706 1.00 82.19 79 GLN A O 1
ATOM 616 N N . HIS A 1 80 ? 28.620 -2.927 -19.421 1.00 88.81 80 HIS A N 1
ATOM 617 C CA . HIS A 1 80 ? 28.870 -1.658 -20.106 1.00 88.81 80 HIS A CA 1
ATOM 618 C C . HIS A 1 80 ? 28.187 -1.643 -21.477 1.00 88.81 80 HIS A C 1
ATOM 620 O O . HIS A 1 80 ? 28.119 -2.674 -22.155 1.00 88.81 80 HIS A O 1
ATOM 626 N N . LEU A 1 81 ? 27.687 -0.477 -21.892 1.00 92.62 81 LEU A N 1
ATOM 627 C CA . LEU A 1 81 ? 27.170 -0.275 -23.245 1.00 92.62 81 LEU A CA 1
ATOM 628 C C . LEU A 1 81 ? 28.320 -0.110 -24.248 1.00 92.62 81 LEU A C 1
ATOM 630 O O . LEU A 1 81 ? 29.157 0.780 -24.096 1.00 92.62 81 LEU A O 1
ATOM 634 N N . LEU A 1 82 ? 28.300 -0.912 -25.312 1.00 94.62 82 LEU A N 1
ATOM 635 C CA . LEU A 1 82 ? 29.177 -0.749 -26.464 1.00 94.62 82 LEU A CA 1
ATOM 636 C C . LEU A 1 82 ? 28.402 -0.109 -27.622 1.00 94.62 82 LEU A C 1
ATOM 638 O O . LEU A 1 82 ? 27.405 -0.671 -28.090 1.00 94.62 82 LEU A O 1
ATOM 642 N N . LEU A 1 83 ? 28.876 1.038 -28.103 1.00 96.38 83 LEU A N 1
ATOM 643 C CA . LEU A 1 83 ? 28.356 1.745 -29.272 1.00 96.38 83 LEU A CA 1
ATOM 644 C C . LEU A 1 83 ? 29.322 1.530 -30.437 1.00 96.38 83 LEU A C 1
ATOM 646 O O . LEU A 1 83 ? 30.476 1.932 -30.366 1.00 96.38 83 LEU A O 1
ATOM 650 N N . ASN A 1 84 ? 28.874 0.863 -31.500 1.00 95.50 84 ASN A N 1
ATOM 651 C CA . ASN A 1 84 ? 29.717 0.507 -32.650 1.00 95.50 84 ASN A CA 1
ATOM 652 C C . ASN A 1 84 ? 31.000 -0.260 -32.262 1.00 95.50 84 ASN A C 1
ATOM 654 O O . ASN A 1 84 ? 32.014 -0.186 -32.948 1.00 95.50 84 ASN A O 1
ATOM 658 N N . GLY A 1 85 ? 30.937 -1.027 -31.166 1.00 93.75 85 GLY A N 1
ATOM 659 C CA . GLY A 1 85 ? 32.061 -1.791 -30.614 1.00 93.75 85 GLY A CA 1
ATOM 660 C C . GLY A 1 85 ? 32.951 -1.022 -29.628 1.00 93.75 85 GLY A C 1
ATOM 661 O O . GLY A 1 85 ? 33.816 -1.638 -29.014 1.00 93.75 85 GLY A O 1
ATOM 662 N N . GLU A 1 86 ? 32.731 0.281 -29.437 1.00 95.50 86 GLU A N 1
ATOM 663 C CA . GLU A 1 86 ? 33.451 1.126 -28.475 1.00 95.50 86 GLU A CA 1
ATOM 664 C C . GLU A 1 86 ? 32.724 1.166 -27.123 1.00 95.50 86 GLU A C 1
ATOM 666 O O . GLU A 1 86 ? 31.508 1.353 -27.082 1.00 95.50 86 GLU A O 1
ATOM 671 N N . ASP A 1 87 ? 33.453 1.014 -26.014 1.00 94.69 87 ASP A N 1
ATOM 672 C CA . ASP A 1 87 ? 32.897 1.184 -24.665 1.00 94.69 87 ASP A CA 1
ATOM 673 C C . ASP A 1 87 ? 32.646 2.664 -24.367 1.00 94.69 87 ASP A C 1
ATOM 675 O O . ASP A 1 87 ? 33.580 3.446 -24.200 1.00 94.69 87 ASP A O 1
ATOM 679 N N . VAL A 1 88 ? 31.367 3.027 -24.274 1.00 95.31 88 VAL A N 1
ATOM 680 C CA . VAL A 1 88 ? 30.910 4.406 -24.057 1.00 95.31 88 VAL A CA 1
ATOM 681 C C . VAL A 1 88 ? 30.207 4.589 -22.710 1.00 95.31 88 VAL A C 1
ATOM 683 O O . VAL A 1 88 ? 29.567 5.617 -22.477 1.00 95.31 88 VAL A O 1
ATOM 686 N N . GLU A 1 89 ? 30.308 3.619 -21.794 1.00 91.06 89 GLU A N 1
ATOM 687 C CA . GLU A 1 89 ? 29.544 3.582 -20.535 1.00 91.06 89 GLU A CA 1
ATOM 688 C C . GLU A 1 89 ? 29.717 4.857 -19.693 1.00 91.06 89 GLU A C 1
ATOM 690 O O . GLU A 1 89 ? 28.771 5.337 -19.060 1.00 91.06 89 GLU A O 1
ATOM 695 N N . ARG A 1 90 ? 30.919 5.445 -19.702 1.00 89.62 90 ARG A N 1
ATOM 696 C CA . ARG A 1 90 ? 31.201 6.697 -18.988 1.00 89.62 90 ARG A CA 1
ATOM 697 C C . ARG A 1 90 ? 30.576 7.910 -19.680 1.00 89.62 90 ARG A C 1
ATOM 699 O O . ARG A 1 90 ? 29.987 8.752 -19.006 1.00 89.62 90 ARG A O 1
ATOM 706 N N . GLU A 1 91 ? 30.697 8.003 -21.000 1.00 92.00 91 GLU A N 1
ATOM 707 C CA . GLU A 1 91 ? 30.237 9.152 -21.791 1.00 92.00 91 GLU A CA 1
ATOM 708 C C . GLU A 1 91 ? 28.718 9.272 -21.792 1.00 92.00 91 GLU A C 1
ATOM 710 O O . GLU A 1 91 ? 28.175 10.353 -21.554 1.00 92.00 91 GLU A O 1
ATOM 715 N N . ILE A 1 92 ? 28.011 8.149 -21.947 1.00 92.12 92 ILE A N 1
ATOM 716 C CA . ILE A 1 92 ? 26.544 8.141 -21.961 1.00 92.12 92 ILE A CA 1
ATOM 717 C C . ILE A 1 92 ? 25.938 8.607 -20.628 1.00 92.12 92 ILE A C 1
ATOM 719 O O . ILE A 1 92 ? 24.772 8.997 -20.575 1.00 92.12 92 ILE A O 1
ATOM 723 N N . ARG A 1 93 ? 26.710 8.575 -19.534 1.00 87.31 93 ARG A N 1
ATOM 724 C CA . ARG A 1 93 ? 26.292 9.029 -18.197 1.00 87.31 93 ARG A CA 1
ATOM 725 C C . ARG A 1 93 ? 26.696 10.472 -17.895 1.00 87.31 93 ARG A C 1
ATOM 727 O O . ARG A 1 93 ? 26.376 10.963 -16.813 1.00 87.31 93 ARG A O 1
ATOM 734 N N . GLY A 1 94 ? 27.350 11.147 -18.838 1.00 83.19 94 GLY A N 1
ATOM 735 C CA . GLY A 1 94 ? 27.687 12.562 -18.753 1.00 83.19 94 GLY A CA 1
ATOM 736 C C . GLY A 1 94 ? 26.458 13.476 -18.749 1.00 83.19 94 GLY A C 1
ATOM 737 O O . GLY A 1 94 ? 25.348 13.092 -19.144 1.00 83.19 94 GLY A O 1
ATOM 738 N N . LEU A 1 95 ? 26.665 14.714 -18.292 1.00 81.00 95 LEU A N 1
ATOM 739 C CA . LEU A 1 95 ? 25.614 15.731 -18.213 1.00 81.00 95 LEU A CA 1
ATOM 740 C C . LEU A 1 95 ? 25.088 16.110 -19.604 1.00 81.00 95 LEU A C 1
ATOM 742 O O . LEU A 1 95 ? 23.882 16.245 -19.783 1.00 81.00 95 LEU A O 1
ATOM 746 N N . GLU A 1 96 ? 25.981 16.198 -20.592 1.00 86.81 96 GLU A N 1
ATOM 747 C CA . GLU A 1 96 ? 25.639 16.503 -21.982 1.00 86.81 96 GLU A CA 1
ATOM 748 C C . GLU A 1 96 ? 24.612 15.508 -22.537 1.00 86.81 96 GLU A C 1
ATOM 750 O O . GLU A 1 96 ? 23.498 15.897 -22.879 1.00 86.81 96 GLU A O 1
ATOM 755 N N . VAL A 1 97 ? 24.913 14.208 -22.518 1.00 90.19 97 VAL A N 1
ATOM 756 C CA . VAL A 1 97 ? 23.977 13.167 -22.976 1.00 90.19 97 VAL A CA 1
ATOM 757 C C . VAL A 1 97 ? 22.686 13.165 -22.148 1.00 90.19 97 VAL A C 1
ATOM 759 O O . VAL A 1 97 ? 21.589 13.018 -22.689 1.00 90.19 97 VAL A O 1
ATOM 762 N N . SER A 1 98 ? 22.786 13.381 -20.834 1.00 82.88 98 SER A N 1
ATOM 763 C CA . SER A 1 98 ? 21.622 13.437 -19.938 1.00 82.88 98 SER A CA 1
ATOM 764 C C . SER A 1 98 ? 20.656 14.584 -20.252 1.00 82.88 98 SER A C 1
ATOM 766 O O . SER A 1 98 ? 19.457 14.444 -19.992 1.00 82.88 98 SER A O 1
ATOM 768 N N . ASN A 1 99 ? 21.155 15.692 -20.801 1.00 83.69 99 ASN A N 1
ATOM 769 C CA . ASN A 1 99 ? 20.346 16.840 -21.208 1.00 83.69 99 ASN A CA 1
ATOM 770 C C . ASN A 1 99 ? 19.711 16.646 -22.594 1.00 83.69 99 ASN A C 1
ATOM 772 O O . ASN A 1 99 ? 18.632 17.174 -22.841 1.00 83.69 99 ASN A O 1
ATOM 776 N N . HIS A 1 100 ? 20.320 15.832 -23.460 1.00 90.88 100 HIS A N 1
ATOM 777 C CA . HIS A 1 100 ? 19.893 15.652 -24.854 1.00 90.88 100 HIS A CA 1
ATOM 778 C C . HIS A 1 100 ? 19.092 14.361 -25.118 1.00 90.88 100 HIS A C 1
ATOM 780 O O . HIS A 1 100 ? 18.488 14.210 -26.179 1.00 90.88 100 HIS A O 1
ATOM 786 N N . VAL A 1 101 ? 19.030 13.422 -24.165 1.00 89.94 101 VAL A N 1
ATOM 787 C CA . VAL A 1 101 ? 18.365 12.119 -24.379 1.00 89.94 101 VAL A CA 1
ATOM 788 C C . VAL A 1 101 ? 16.849 12.216 -24.555 1.00 89.94 101 VAL A C 1
ATOM 790 O O . VAL A 1 101 ? 16.257 11.407 -25.271 1.00 89.94 101 VAL A O 1
ATOM 793 N N . SER A 1 102 ? 16.205 13.193 -23.910 1.00 85.94 102 SER A N 1
ATOM 794 C CA . SER A 1 102 ? 14.743 13.310 -23.925 1.00 85.94 102 SER A CA 1
ATOM 795 C C . SER A 1 102 ? 14.208 13.543 -25.350 1.00 85.94 102 SER A C 1
ATOM 797 O O . SER A 1 102 ? 13.465 12.674 -25.818 1.00 85.94 102 SER A O 1
ATOM 799 N N . PRO A 1 103 ? 14.656 14.573 -26.105 1.00 89.31 103 PRO A N 1
ATOM 800 C CA . PRO A 1 103 ? 14.263 14.760 -27.506 1.00 89.31 103 PRO A CA 1
ATOM 801 C C . PRO A 1 103 ? 14.459 13.511 -28.375 1.00 89.31 103 PRO A C 1
ATOM 803 O O . PRO A 1 103 ? 13.537 13.112 -29.086 1.00 89.31 103 PRO A O 1
ATOM 806 N N . ILE A 1 104 ? 15.606 12.833 -28.258 1.00 92.88 104 ILE A N 1
ATOM 807 C CA . ILE A 1 104 ? 15.912 11.612 -29.023 1.00 92.88 104 ILE A CA 1
ATOM 808 C C . ILE A 1 104 ? 14.934 10.478 -28.699 1.00 92.88 104 ILE A C 1
ATOM 810 O O . ILE A 1 104 ? 14.422 9.816 -29.601 1.00 92.88 104 ILE A O 1
ATOM 814 N N . SER A 1 105 ? 14.614 10.277 -27.418 1.00 88.50 105 SER A N 1
ATOM 815 C CA . SER A 1 105 ? 13.712 9.207 -26.969 1.00 88.50 105 SER A CA 1
ATOM 816 C C . SER A 1 105 ? 12.253 9.374 -27.418 1.00 88.50 105 SER A C 1
ATOM 818 O O . SER A 1 105 ? 11.475 8.420 -27.318 1.00 88.50 105 SER A O 1
ATOM 820 N N . THR A 1 106 ? 11.888 10.558 -27.929 1.00 87.19 106 THR A N 1
ATOM 821 C CA . THR A 1 106 ? 10.556 10.863 -28.480 1.00 87.19 106 THR A CA 1
ATOM 822 C C . THR A 1 106 ? 10.440 10.641 -29.993 1.00 87.19 106 THR A C 1
ATOM 824 O O . THR A 1 106 ? 9.334 10.725 -30.525 1.00 87.19 106 THR A O 1
ATOM 827 N 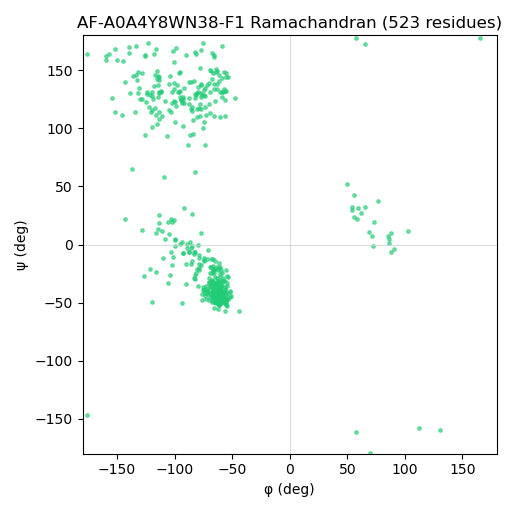N . ILE A 1 107 ? 11.541 10.343 -30.696 1.00 91.19 107 ILE A N 1
ATOM 828 C CA . ILE A 1 107 ? 11.549 10.124 -32.153 1.00 91.19 107 ILE A CA 1
ATOM 829 C C . ILE A 1 107 ? 11.025 8.706 -32.469 1.00 91.19 107 ILE A C 1
ATOM 831 O O . ILE A 1 107 ? 11.671 7.732 -32.069 1.00 91.19 107 ILE A O 1
ATOM 835 N N . PRO A 1 108 ? 9.898 8.542 -33.194 1.00 90.94 108 PRO A N 1
ATOM 836 C CA . PRO A 1 108 ? 9.287 7.231 -33.450 1.00 90.94 108 PRO A CA 1
ATOM 837 C C . PRO A 1 108 ? 10.219 6.217 -34.125 1.00 90.94 108 PRO A C 1
ATOM 839 O O . PRO A 1 108 ? 10.210 5.037 -33.777 1.00 90.94 108 PRO A O 1
ATOM 842 N N . GLU A 1 109 ? 11.050 6.663 -35.063 1.00 94.31 109 GLU A N 1
ATOM 843 C CA . GLU A 1 109 ? 11.985 5.822 -35.811 1.00 94.31 109 GLU A CA 1
ATOM 844 C C . GLU A 1 109 ? 13.086 5.263 -34.905 1.00 94.31 109 GLU A C 1
ATOM 846 O O . GLU A 1 109 ? 13.398 4.074 -34.981 1.00 94.31 109 GLU A O 1
ATOM 851 N N . VAL A 1 110 ? 13.608 6.087 -33.986 1.00 93.94 110 VAL A N 1
ATOM 852 C CA . VAL A 1 110 ? 14.585 5.662 -32.970 1.00 93.94 110 VAL A CA 1
ATOM 853 C C . VAL A 1 110 ? 13.963 4.611 -32.056 1.00 93.94 110 VAL A C 1
ATOM 855 O O . VAL A 1 110 ? 14.569 3.570 -31.806 1.00 93.94 110 VAL A O 1
ATOM 858 N N . ARG A 1 111 ? 12.732 4.848 -31.586 1.00 91.19 111 ARG A N 1
ATOM 859 C CA . ARG A 1 111 ? 12.015 3.899 -30.722 1.00 91.19 111 ARG A CA 1
ATOM 860 C C . ARG A 1 111 ? 11.790 2.572 -31.431 1.00 91.19 111 ARG A C 1
ATOM 862 O O . ARG A 1 111 ? 12.180 1.535 -30.907 1.00 91.19 111 ARG A O 1
ATOM 869 N N . LYS A 1 112 ? 11.245 2.601 -32.650 1.00 92.06 112 LYS A N 1
ATOM 870 C CA . LYS A 1 112 ? 11.017 1.402 -33.466 1.00 92.06 112 LYS A CA 1
ATOM 871 C C . LYS A 1 112 ? 12.307 0.601 -33.661 1.00 92.06 112 LYS A C 1
ATOM 873 O O . LYS A 1 112 ? 12.286 -0.620 -33.528 1.00 92.06 112 LYS A O 1
ATOM 878 N N . TYR A 1 113 ? 13.417 1.284 -33.939 1.00 94.06 113 TYR A N 1
ATOM 879 C CA . TYR A 1 113 ? 14.726 0.658 -34.103 1.00 94.06 113 TYR A CA 1
ATOM 880 C C . TYR A 1 113 ? 15.216 -0.031 -32.820 1.00 94.06 113 TYR A C 1
ATOM 882 O O . TYR A 1 113 ? 15.595 -1.202 -32.849 1.00 94.06 113 TYR A O 1
ATOM 890 N N . LEU A 1 114 ? 15.178 0.667 -31.681 1.00 93.44 114 LEU A N 1
ATOM 891 C CA . LEU A 1 114 ? 15.667 0.126 -30.410 1.00 93.44 114 LEU A CA 1
ATOM 892 C C . LEU A 1 114 ? 14.754 -0.963 -29.836 1.00 93.44 114 LEU A C 1
ATOM 894 O O . LEU A 1 114 ? 15.261 -1.956 -29.321 1.00 93.44 114 LEU A O 1
ATOM 898 N N . VAL A 1 115 ? 13.431 -0.822 -29.956 1.00 91.50 115 VAL A N 1
ATOM 899 C CA . VAL A 1 115 ? 12.460 -1.837 -29.509 1.00 91.50 115 VAL A CA 1
ATOM 900 C C . VAL A 1 115 ? 12.653 -3.143 -30.278 1.00 91.50 115 VAL A C 1
ATOM 902 O O . VAL A 1 115 ? 12.667 -4.205 -29.661 1.00 91.50 115 VAL A O 1
ATOM 905 N N . ALA A 1 116 ? 12.881 -3.083 -31.594 1.00 91.19 116 ALA A N 1
ATOM 906 C CA . ALA A 1 116 ? 13.148 -4.279 -32.393 1.00 91.19 116 ALA A CA 1
ATOM 907 C C . ALA A 1 116 ? 14.401 -5.033 -31.908 1.00 91.19 116 ALA A C 1
ATOM 909 O O . ALA A 1 116 ? 14.380 -6.259 -31.791 1.00 91.19 116 ALA A O 1
ATOM 910 N N . GLN A 1 117 ? 15.474 -4.310 -31.562 1.00 90.38 117 GLN A N 1
ATOM 911 C CA . GLN A 1 117 ? 16.678 -4.918 -30.983 1.00 90.38 117 GLN A CA 1
ATOM 912 C C . GLN A 1 117 ? 16.412 -5.524 -29.600 1.00 90.38 117 GLN A C 1
ATOM 914 O O . GLN A 1 117 ? 16.814 -6.654 -29.331 1.00 90.38 117 GLN A O 1
ATOM 919 N N . GLN A 1 118 ? 15.689 -4.807 -28.738 1.00 91.25 118 GLN A N 1
ATOM 920 C CA . GLN A 1 118 ? 15.335 -5.292 -27.404 1.00 91.25 118 GLN A CA 1
ATOM 921 C C . GLN A 1 118 ? 14.500 -6.578 -27.478 1.00 91.25 118 GLN A C 1
ATOM 923 O O . GLN A 1 118 ? 14.799 -7.544 -26.781 1.00 91.25 118 GLN A O 1
ATOM 928 N N . GLN A 1 119 ? 13.505 -6.631 -28.367 1.00 89.94 119 GLN A N 1
ATOM 929 C CA . GLN A 1 119 ? 12.665 -7.811 -28.591 1.00 89.94 119 GLN A CA 1
ATOM 930 C C . GLN A 1 119 ? 13.464 -9.023 -29.081 1.00 89.94 119 GLN A C 1
ATOM 932 O O . GLN A 1 119 ? 13.198 -10.147 -28.646 1.00 89.94 119 GLN A O 1
ATOM 937 N N . ALA A 1 120 ? 14.484 -8.814 -29.919 1.00 88.00 120 ALA A N 1
ATOM 938 C CA . ALA A 1 120 ? 15.359 -9.892 -30.376 1.00 88.00 120 ALA A CA 1
ATOM 939 C C . ALA A 1 120 ? 16.113 -10.575 -29.215 1.00 88.00 120 ALA A C 1
ATOM 941 O O . ALA A 1 120 ? 16.350 -11.782 -29.261 1.00 88.00 120 ALA A O 1
ATOM 942 N N . TRP A 1 121 ? 16.435 -9.844 -28.142 1.00 84.75 121 TRP A N 1
ATOM 943 C CA . TRP A 1 121 ? 17.102 -10.402 -26.956 1.00 84.75 121 TRP A CA 1
ATOM 944 C C . TRP A 1 121 ? 16.159 -11.169 -26.019 1.00 84.75 121 TRP A C 1
ATOM 946 O O . TRP A 1 121 ? 16.603 -12.021 -25.253 1.00 84.75 121 TRP A O 1
ATOM 956 N N . VAL A 1 122 ? 14.855 -10.903 -26.088 1.00 88.12 122 VAL A N 1
ATOM 957 C CA . VAL A 1 122 ? 13.830 -11.444 -25.175 1.00 88.12 122 VAL A CA 1
ATOM 958 C C . VAL A 1 122 ? 13.407 -12.876 -25.555 1.00 88.12 122 VAL A C 1
ATOM 960 O O . VAL A 1 122 ? 12.915 -13.621 -24.699 1.00 88.12 122 VAL A O 1
ATOM 963 N N . ALA A 1 123 ? 13.634 -13.297 -26.806 1.00 81.56 123 ALA A N 1
ATOM 964 C CA . ALA A 1 123 ? 13.169 -14.577 -27.356 1.00 81.56 123 ALA A CA 1
ATOM 965 C C . ALA A 1 123 ? 13.709 -15.818 -26.616 1.00 81.56 123 ALA A C 1
ATOM 967 O O . ALA A 1 123 ? 12.985 -16.797 -26.442 1.00 81.56 123 ALA A O 1
ATOM 968 N N . ALA A 1 124 ? 14.953 -15.774 -26.128 1.00 82.31 124 ALA A N 1
ATOM 969 C CA . ALA A 1 124 ? 15.590 -16.897 -25.429 1.00 82.31 124 ALA A CA 1
ATOM 970 C C . ALA A 1 124 ? 15.165 -17.050 -23.952 1.00 82.31 124 ALA A C 1
ATOM 972 O O . ALA A 1 124 ? 15.623 -17.976 -23.273 1.00 82.31 124 ALA A O 1
ATOM 973 N N . LYS A 1 125 ? 14.291 -16.159 -23.455 1.00 90.44 125 LYS A N 1
ATOM 974 C CA . LYS A 1 125 ? 13.973 -15.969 -22.031 1.00 90.44 125 LYS A CA 1
ATOM 975 C C . LYS A 1 125 ? 15.212 -15.624 -21.179 1.00 90.44 125 LYS A C 1
ATOM 977 O O . LYS A 1 125 ? 16.342 -15.591 -21.659 1.00 90.44 125 LYS A O 1
ATOM 982 N N . GLY A 1 126 ? 15.016 -15.395 -19.880 1.00 92.19 126 GLY A N 1
ATOM 983 C CA . GLY A 1 126 ? 16.120 -15.156 -18.948 1.00 92.19 126 GLY A CA 1
ATOM 984 C C . GLY A 1 126 ? 16.704 -13.754 -19.070 1.00 92.19 126 GLY A C 1
ATOM 985 O O . GLY A 1 126 ? 17.919 -13.588 -18.977 1.00 92.19 126 GLY A O 1
ATOM 986 N N . VAL A 1 127 ? 15.840 -12.769 -19.312 1.00 93.44 127 VAL A N 1
ATOM 987 C CA . VAL A 1 127 ? 16.198 -11.354 -19.412 1.00 93.44 127 VAL A CA 1
ATOM 988 C C . VAL A 1 127 ? 15.553 -10.590 -18.262 1.00 93.44 127 VAL A C 1
ATOM 990 O O . VAL A 1 127 ? 14.380 -10.798 -17.953 1.00 93.44 127 VAL A O 1
ATOM 993 N N . VAL A 1 128 ? 16.317 -9.688 -17.651 1.00 95.69 128 VAL A N 1
ATOM 994 C CA . VAL A 1 128 ? 15.810 -8.639 -16.763 1.00 95.69 128 VAL A CA 1
ATOM 995 C C . VAL A 1 128 ? 16.064 -7.302 -17.445 1.00 95.69 128 VAL A C 1
ATOM 997 O O . VAL A 1 128 ? 17.215 -6.911 -17.636 1.00 95.69 128 VAL A O 1
ATOM 1000 N N . MET A 1 129 ? 15.003 -6.601 -17.823 1.00 95.19 129 MET A N 1
ATOM 1001 C CA . MET A 1 129 ? 15.098 -5.359 -18.586 1.00 95.19 129 MET A CA 1
ATOM 1002 C C . MET A 1 129 ? 14.433 -4.220 -17.823 1.00 95.19 129 MET A C 1
ATOM 1004 O O . MET A 1 129 ? 13.287 -4.360 -17.394 1.00 95.19 129 MET A O 1
ATOM 1008 N N . ASP A 1 130 ? 15.141 -3.098 -17.650 1.00 95.25 130 ASP A N 1
ATOM 1009 C CA . ASP A 1 130 ? 14.584 -1.908 -17.001 1.00 95.25 130 ASP A CA 1
ATOM 1010 C C . ASP A 1 130 ? 14.434 -0.724 -17.952 1.00 95.25 130 ASP A C 1
ATOM 1012 O O . ASP A 1 130 ? 15.283 -0.470 -18.812 1.00 95.25 130 ASP A O 1
ATOM 1016 N N . GLY A 1 131 ? 13.342 0.021 -17.786 1.00 92.69 131 GLY A N 1
ATOM 1017 C CA . GLY A 1 131 ? 12.994 1.130 -18.665 1.00 92.69 131 GLY A CA 1
ATOM 1018 C C . GLY A 1 131 ? 11.757 1.895 -18.216 1.00 92.69 131 GLY A C 1
ATOM 1019 O O . GLY A 1 131 ? 11.556 2.109 -17.018 1.00 92.69 131 GLY A O 1
ATOM 1020 N N . ARG A 1 132 ? 11.000 2.402 -19.193 1.00 90.25 132 ARG A N 1
ATOM 1021 C CA . ARG A 1 132 ? 9.758 3.165 -18.974 1.00 90.25 132 ARG A CA 1
ATOM 1022 C C . ARG A 1 132 ? 8.527 2.544 -19.633 1.00 90.25 132 ARG A C 1
ATOM 1024 O O . ARG A 1 132 ? 7.410 2.878 -19.261 1.00 90.25 132 ARG A O 1
ATOM 1031 N N . ASP A 1 133 ? 8.740 1.700 -20.627 1.00 91.56 133 ASP A N 1
ATOM 1032 C CA . ASP A 1 133 ? 7.712 1.105 -21.477 1.00 91.56 133 ASP A CA 1
ATOM 1033 C C . ASP A 1 133 ? 8.058 -0.351 -21.836 1.00 91.56 133 ASP A C 1
ATOM 1035 O O . ASP A 1 133 ? 7.591 -0.919 -22.821 1.00 91.56 133 ASP A O 1
ATOM 1039 N N . VAL A 1 134 ? 8.900 -0.984 -21.022 1.00 93.81 134 VAL A N 1
ATOM 1040 C CA . VAL A 1 134 ? 9.383 -2.345 -21.230 1.00 93.81 134 VAL A CA 1
ATOM 1041 C C . VAL A 1 134 ? 8.229 -3.338 -21.123 1.00 93.81 134 VAL A C 1
ATOM 1043 O O . VAL A 1 134 ? 7.979 -4.099 -22.050 1.00 93.81 134 VAL A O 1
ATOM 1046 N N . GLY A 1 135 ? 7.481 -3.318 -20.026 1.00 93.50 135 GLY A N 1
ATOM 1047 C CA . GLY A 1 135 ? 6.371 -4.229 -19.756 1.00 93.50 135 GLY A CA 1
ATOM 1048 C C . GLY A 1 135 ? 5.096 -3.937 -20.550 1.00 93.50 135 GLY A C 1
ATOM 1049 O O . GLY A 1 135 ? 4.188 -4.769 -20.541 1.00 93.50 135 GLY A O 1
ATOM 1050 N N . THR A 1 136 ? 5.007 -2.785 -21.222 1.00 92.00 136 THR A N 1
ATOM 1051 C CA . THR A 1 136 ? 3.848 -2.387 -22.041 1.00 92.00 136 THR A CA 1
ATOM 1052 C C . THR A 1 136 ? 4.101 -2.491 -23.544 1.00 92.00 136 THR A C 1
ATOM 1054 O O . THR A 1 136 ? 3.168 -2.812 -24.276 1.00 92.00 136 THR A O 1
ATOM 1057 N N . VAL A 1 137 ? 5.332 -2.253 -24.012 1.00 91.75 137 VAL A N 1
ATOM 1058 C CA . VAL A 1 137 ? 5.670 -2.178 -25.447 1.00 91.75 137 VAL A CA 1
ATOM 1059 C C . VAL A 1 137 ? 6.700 -3.228 -25.847 1.00 91.75 137 VAL A C 1
ATOM 1061 O O . VAL A 1 137 ? 6.506 -3.952 -26.822 1.00 91.75 137 VAL A O 1
ATOM 1064 N N . VAL A 1 138 ? 7.798 -3.335 -25.100 1.00 92.00 138 VAL A N 1
ATOM 1065 C CA . VAL A 1 138 ? 8.937 -4.180 -25.493 1.00 92.00 138 VAL A CA 1
ATOM 1066 C C . VAL A 1 138 ? 8.644 -5.658 -25.258 1.00 92.00 138 VAL A C 1
ATOM 1068 O O . VAL A 1 138 ? 8.861 -6.494 -26.130 1.00 92.00 138 VAL A O 1
ATOM 1071 N N . MET A 1 139 ? 8.134 -5.980 -24.075 1.00 92.62 139 MET A N 1
ATOM 1072 C CA . MET A 1 139 ? 7.844 -7.328 -23.601 1.00 92.62 139 MET A CA 1
ATOM 1073 C C . MET A 1 139 ? 6.484 -7.360 -22.882 1.00 92.62 139 MET A C 1
ATOM 1075 O O . MET A 1 139 ? 6.415 -7.643 -21.682 1.00 92.62 139 MET A O 1
ATOM 1079 N N . PRO A 1 140 ? 5.381 -7.095 -23.614 1.00 91.44 140 PRO A N 1
ATOM 1080 C CA . PRO A 1 140 ? 4.026 -7.163 -23.067 1.00 91.44 140 PRO A CA 1
ATOM 1081 C C . PRO A 1 140 ? 3.655 -8.563 -22.562 1.00 91.44 140 PRO A C 1
ATOM 1083 O O . PRO A 1 140 ? 2.791 -8.680 -21.704 1.00 91.44 140 PRO A O 1
ATOM 1086 N N . ASP A 1 141 ? 4.352 -9.608 -23.009 1.00 89.62 141 ASP A N 1
ATOM 1087 C CA . ASP A 1 141 ? 4.146 -10.992 -22.563 1.00 89.62 141 ASP A CA 1
ATOM 1088 C C . ASP A 1 141 ? 5.217 -11.467 -21.558 1.00 89.62 141 ASP A C 1
ATOM 1090 O O . ASP A 1 141 ? 5.454 -12.668 -21.395 1.00 89.62 141 ASP A O 1
ATOM 1094 N N . ALA A 1 142 ? 5.932 -10.537 -20.913 1.00 92.31 142 ALA A N 1
ATOM 1095 C CA . ALA A 1 142 ? 6.846 -10.865 -19.821 1.00 92.31 142 ALA A CA 1
ATOM 1096 C C . ALA A 1 142 ? 6.096 -11.586 -18.692 1.00 92.31 142 ALA A C 1
ATOM 1098 O O . ALA A 1 142 ? 5.058 -11.110 -18.238 1.00 92.31 142 ALA A O 1
ATOM 1099 N N . GLU A 1 143 ? 6.632 -12.707 -18.201 1.00 92.06 143 GLU A N 1
ATOM 1100 C CA . GLU A 1 143 ? 5.992 -13.464 -17.117 1.00 92.06 143 GLU A CA 1
ATOM 1101 C C . GLU A 1 143 ? 5.958 -12.714 -15.782 1.00 92.06 143 GLU A C 1
ATOM 1103 O O . GLU A 1 143 ? 5.140 -13.038 -14.920 1.00 92.06 143 GLU A O 1
ATOM 1108 N N . LEU A 1 144 ? 6.852 -11.743 -15.596 1.00 93.00 144 LEU A N 1
ATOM 1109 C CA . LEU A 1 144 ? 6.888 -10.890 -14.420 1.00 93.00 144 LEU A CA 1
ATOM 1110 C C . LEU A 1 144 ? 7.172 -9.449 -14.825 1.00 93.00 144 LEU A C 1
ATOM 1112 O O . LEU A 1 144 ? 8.127 -9.164 -15.548 1.00 93.00 144 LEU A O 1
ATOM 1116 N N . LYS A 1 145 ? 6.359 -8.528 -14.317 1.00 94.81 145 LYS A N 1
ATOM 1117 C CA . LYS A 1 145 ? 6.527 -7.096 -14.532 1.00 94.81 145 LYS A CA 1
ATOM 1118 C C . LYS A 1 145 ? 6.441 -6.382 -13.196 1.00 94.81 145 LYS A C 1
ATOM 1120 O O . LYS A 1 145 ? 5.535 -6.646 -12.408 1.00 94.81 145 LYS A O 1
ATOM 1125 N N . PHE A 1 146 ? 7.356 -5.458 -12.966 1.00 95.75 146 PHE A N 1
ATOM 1126 C CA . PHE A 1 146 ? 7.292 -4.514 -11.863 1.00 95.75 146 PHE A CA 1
ATOM 1127 C C . PHE A 1 146 ? 7.118 -3.104 -12.406 1.00 95.75 146 PHE A C 1
ATOM 1129 O O . PHE A 1 146 ? 7.700 -2.748 -13.431 1.00 95.75 146 PHE A O 1
ATOM 1136 N N . PHE A 1 147 ? 6.366 -2.292 -11.673 1.00 95.81 147 PHE A N 1
ATOM 1137 C CA . PHE A 1 147 ? 6.375 -0.847 -11.816 1.00 95.81 147 PHE A CA 1
ATOM 1138 C C . PHE A 1 147 ? 6.962 -0.236 -10.544 1.00 95.81 147 PHE A C 1
ATOM 1140 O O . PHE A 1 147 ? 6.342 -0.276 -9.484 1.00 95.81 147 PHE A O 1
ATOM 1147 N N . VAL A 1 148 ? 8.181 0.287 -10.625 1.00 95.69 148 VAL A N 1
ATOM 1148 C CA . VAL A 1 148 ? 8.944 0.796 -9.482 1.00 95.69 148 VAL A CA 1
ATOM 1149 C C . VAL A 1 148 ? 8.724 2.297 -9.333 1.00 95.69 148 VAL A C 1
ATOM 1151 O O . VAL A 1 148 ? 8.988 3.083 -10.248 1.00 95.69 148 VAL A O 1
ATOM 1154 N N . THR A 1 149 ? 8.292 2.722 -8.151 1.00 94.31 149 THR A N 1
ATOM 1155 C CA . THR A 1 149 ? 8.013 4.126 -7.853 1.00 94.31 149 THR A CA 1
ATOM 1156 C C . THR A 1 149 ? 8.484 4.530 -6.457 1.00 94.31 149 THR A C 1
ATOM 1158 O O . THR A 1 149 ? 8.791 3.691 -5.616 1.00 94.31 149 THR A O 1
ATOM 1161 N N . ALA A 1 150 ? 8.555 5.839 -6.241 1.00 92.44 150 ALA A N 1
ATOM 1162 C CA . ALA A 1 150 ? 8.643 6.483 -4.937 1.00 92.44 150 ALA A CA 1
ATOM 1163 C C . ALA A 1 150 ? 8.138 7.925 -5.059 1.00 92.44 150 ALA A C 1
ATOM 1165 O O . ALA A 1 150 ? 8.070 8.466 -6.172 1.00 92.44 150 ALA A O 1
ATOM 1166 N N . SER A 1 151 ? 7.834 8.570 -3.933 1.00 93.12 151 SER A N 1
ATOM 1167 C CA . SER A 1 151 ? 7.448 9.984 -3.935 1.00 93.12 151 SER A CA 1
ATOM 1168 C C . SER A 1 151 ? 8.524 10.853 -4.624 1.00 93.12 151 SER A C 1
ATOM 1170 O O . SER A 1 151 ? 9.721 10.542 -4.528 1.00 93.12 151 SER A O 1
ATOM 1172 N N . PRO A 1 152 ? 8.142 11.917 -5.358 1.00 92.44 152 PRO A N 1
ATOM 1173 C CA . PRO A 1 152 ? 9.097 12.833 -5.984 1.00 92.44 152 PRO A CA 1
ATOM 1174 C C . PRO A 1 152 ? 10.145 13.374 -5.006 1.00 92.44 152 PRO A C 1
ATOM 1176 O O . PRO A 1 152 ? 11.326 13.417 -5.337 1.00 92.44 152 PRO A O 1
ATOM 1179 N N . GLU A 1 153 ? 9.738 13.690 -3.779 1.00 92.44 153 GLU A N 1
ATOM 1180 C CA . GLU A 1 153 ? 10.590 14.224 -2.714 1.00 92.44 153 GLU A CA 1
ATOM 1181 C C . GLU A 1 153 ? 11.630 13.194 -2.267 1.00 92.44 153 GLU A C 1
ATOM 1183 O O . GLU A 1 153 ? 12.818 13.504 -2.172 1.00 92.44 153 GLU A O 1
ATOM 1188 N N . VAL A 1 154 ? 11.217 11.938 -2.058 1.00 91.38 154 VAL A N 1
ATOM 1189 C CA . VAL A 1 154 ? 12.138 10.849 -1.700 1.00 91.38 154 VAL A CA 1
ATOM 1190 C C . VAL A 1 154 ? 13.159 10.620 -2.815 1.00 91.38 154 VAL A C 1
ATOM 1192 O O . VAL A 1 154 ? 14.350 10.442 -2.546 1.00 91.38 154 VAL A O 1
ATOM 1195 N N . ARG A 1 155 ? 12.723 10.647 -4.078 1.00 91.44 155 ARG A N 1
ATOM 1196 C CA . ARG A 1 155 ? 13.606 10.455 -5.240 1.00 91.44 155 ARG A CA 1
ATOM 1197 C C . ARG A 1 155 ? 14.567 11.625 -5.425 1.00 91.44 155 ARG A C 1
ATOM 1199 O O . ARG A 1 155 ? 15.750 11.392 -5.676 1.00 91.44 155 ARG A O 1
ATOM 1206 N N . ALA A 1 156 ? 14.087 12.854 -5.252 1.00 90.31 156 ALA A N 1
ATOM 1207 C CA . ALA A 1 156 ? 14.909 14.056 -5.292 1.00 90.31 156 ALA A CA 1
ATOM 1208 C C . ALA A 1 156 ? 15.961 14.046 -4.180 1.00 90.31 156 ALA A C 1
ATOM 1210 O O . ALA A 1 156 ? 17.139 14.249 -4.461 1.00 90.31 156 ALA A O 1
ATOM 1211 N N . LYS A 1 157 ? 15.571 13.697 -2.948 1.00 90.81 157 LYS A N 1
ATOM 1212 C CA . LYS A 1 157 ? 16.485 13.583 -1.805 1.00 90.81 157 LYS A CA 1
ATOM 1213 C C . LYS A 1 157 ? 17.583 12.551 -2.057 1.00 90.81 157 LYS A C 1
ATOM 1215 O O . LYS A 1 157 ? 18.759 12.875 -1.942 1.00 90.81 157 LYS A O 1
ATOM 1220 N N . ARG A 1 158 ? 17.216 11.336 -2.486 1.00 89.06 158 ARG A N 1
ATOM 1221 C CA . ARG A 1 158 ? 18.184 10.274 -2.826 1.00 89.06 158 ARG A CA 1
ATOM 1222 C C . ARG A 1 158 ? 19.165 10.723 -3.912 1.00 89.06 158 ARG A C 1
ATOM 1224 O O . ARG A 1 158 ? 20.350 10.412 -3.838 1.00 89.06 158 ARG A O 1
ATOM 1231 N N . ARG A 1 159 ? 18.679 11.445 -4.927 1.00 86.00 159 ARG A N 1
ATOM 1232 C CA . ARG A 1 159 ? 19.515 11.959 -6.019 1.00 86.00 159 ARG A CA 1
ATOM 1233 C C . ARG A 1 159 ? 20.431 13.093 -5.563 1.00 86.00 159 ARG A C 1
ATOM 1235 O O . ARG A 1 159 ? 21.585 13.127 -5.977 1.00 86.00 159 ARG A O 1
ATOM 1242 N N . PHE A 1 160 ? 19.929 13.989 -4.721 1.00 88.12 160 PHE A N 1
ATOM 1243 C CA . PHE A 1 160 ? 20.703 15.062 -4.106 1.00 88.12 160 PHE A CA 1
ATOM 1244 C C . PHE A 1 160 ? 21.861 14.493 -3.278 1.00 88.12 160 PHE A C 1
ATOM 1246 O O . PHE A 1 160 ? 23.011 14.868 -3.496 1.00 88.12 160 PHE A O 1
ATOM 1253 N N . GLU A 1 161 ? 21.581 13.519 -2.409 1.00 88.88 161 GLU A N 1
ATOM 1254 C CA . GLU A 1 161 ? 22.593 12.814 -1.611 1.00 88.88 161 GLU A CA 1
ATOM 1255 C C . GLU A 1 161 ? 23.639 12.112 -2.497 1.00 88.88 161 GLU A C 1
ATOM 1257 O O . GLU A 1 161 ? 24.835 12.211 -2.229 1.00 88.88 161 GLU A O 1
ATOM 1262 N N . GLU A 1 162 ? 23.215 11.451 -3.584 1.00 84.44 162 GLU A N 1
ATOM 1263 C CA . GLU A 1 162 ? 24.118 10.781 -4.533 1.00 84.44 162 GLU A CA 1
ATOM 1264 C C . GLU A 1 162 ? 25.091 11.755 -5.220 1.00 84.44 162 GLU A C 1
ATOM 1266 O O . GLU A 1 162 ? 26.272 11.441 -5.363 1.00 84.44 162 GLU A O 1
ATOM 1271 N N . LEU A 1 163 ? 24.600 12.911 -5.673 1.00 83.44 163 LEU A N 1
ATOM 1272 C CA . LEU A 1 163 ? 25.405 13.922 -6.369 1.00 83.44 163 LEU A CA 1
ATOM 1273 C C . LEU A 1 163 ? 26.332 14.664 -5.398 1.00 83.44 163 LEU A C 1
ATOM 1275 O O . LEU A 1 163 ? 27.520 14.823 -5.671 1.00 83.44 163 LEU A O 1
ATOM 1279 N N . THR A 1 164 ? 25.826 15.003 -4.211 1.00 87.06 164 THR A N 1
ATOM 1280 C CA . THR A 1 164 ? 26.622 15.633 -3.147 1.00 87.06 164 THR A CA 1
ATOM 1281 C C . THR A 1 164 ? 27.779 14.728 -2.721 1.00 87.06 164 THR A C 1
ATOM 1283 O O . THR A 1 164 ? 28.911 15.184 -2.582 1.00 87.06 164 THR A O 1
ATOM 1286 N N . ALA A 1 165 ? 27.535 13.419 -2.584 1.00 87.62 165 ALA A N 1
ATOM 1287 C CA . ALA A 1 165 ? 28.572 12.440 -2.255 1.00 87.62 165 ALA A CA 1
ATOM 1288 C C . ALA A 1 165 ? 29.663 12.310 -3.337 1.00 87.62 165 ALA A C 1
ATOM 1290 O O . ALA A 1 165 ? 30.767 11.859 -3.035 1.00 87.62 165 ALA A O 1
ATOM 1291 N N . LYS A 1 166 ? 29.379 12.709 -4.584 1.00 82.62 166 LYS A N 1
ATOM 1292 C CA . LYS A 1 166 ? 30.354 12.770 -5.688 1.00 82.62 166 LYS A CA 1
ATOM 1293 C C . LYS A 1 166 ? 31.088 14.112 -5.776 1.00 82.62 166 LYS A C 1
ATOM 1295 O O . LYS A 1 166 ? 31.989 14.241 -6.599 1.00 82.62 166 LYS A O 1
ATOM 1300 N N . GLY A 1 167 ? 30.745 15.074 -4.918 1.00 84.50 167 GLY A N 1
ATOM 1301 C CA . GLY A 1 167 ? 31.339 16.411 -4.887 1.00 84.50 167 GLY A CA 1
ATOM 1302 C C . GLY A 1 167 ? 30.664 17.426 -5.812 1.00 84.50 167 GLY A C 1
ATOM 1303 O O . GLY A 1 167 ? 31.198 18.521 -5.984 1.00 84.50 167 GLY A O 1
ATOM 1304 N N . ASP A 1 168 ? 29.508 17.096 -6.392 1.00 80.38 168 ASP A N 1
ATOM 1305 C CA . ASP A 1 168 ? 28.756 18.021 -7.240 1.00 80.38 168 ASP A CA 1
ATOM 1306 C C . ASP A 1 168 ? 28.010 19.058 -6.382 1.00 80.38 168 ASP A C 1
ATOM 1308 O O . ASP A 1 168 ? 27.376 18.717 -5.381 1.00 80.38 168 ASP A O 1
ATOM 1312 N N . ASN A 1 169 ? 28.038 20.329 -6.794 1.00 84.25 169 ASN A N 1
ATOM 1313 C CA . ASN A 1 169 ? 27.269 21.396 -6.152 1.00 84.25 169 ASN A CA 1
ATOM 1314 C C . ASN A 1 169 ? 25.912 21.557 -6.854 1.00 84.25 169 ASN A C 1
ATOM 1316 O O . ASN A 1 169 ? 25.839 22.124 -7.945 1.00 84.25 169 ASN A O 1
ATOM 1320 N N . VAL A 1 170 ? 24.850 21.025 -6.251 1.00 85.19 170 VAL A N 1
ATOM 1321 C CA . VAL A 1 170 ? 23.500 20.955 -6.837 1.00 85.19 170 VAL A CA 1
ATOM 1322 C C . VAL A 1 170 ? 22.443 21.444 -5.847 1.00 85.19 170 VAL A C 1
ATOM 1324 O O . VAL A 1 170 ? 22.605 21.259 -4.646 1.00 85.19 170 VAL A O 1
ATOM 1327 N N . SER A 1 171 ? 21.351 22.051 -6.326 1.00 90.88 171 SER A N 1
ATOM 1328 C CA . SER A 1 171 ? 20.196 22.426 -5.491 1.00 90.88 171 SER A CA 1
ATOM 1329 C C . SER A 1 171 ? 19.195 21.271 -5.391 1.00 90.88 171 SER A C 1
ATOM 1331 O O . SER A 1 171 ? 18.914 20.577 -6.372 1.00 90.88 171 SER A O 1
ATOM 1333 N N . TYR A 1 172 ? 18.627 21.070 -4.198 1.00 90.50 172 TYR A N 1
ATOM 1334 C CA . TYR A 1 172 ? 17.535 20.118 -3.994 1.00 90.50 172 TYR A CA 1
ATOM 1335 C C . TYR A 1 172 ? 16.281 20.513 -4.792 1.00 90.50 172 TYR A C 1
ATOM 1337 O O . TYR A 1 172 ? 15.653 19.648 -5.405 1.00 90.50 172 TYR A O 1
ATOM 1345 N N . GLU A 1 173 ? 15.933 21.804 -4.824 1.00 92.06 173 GLU A N 1
ATOM 1346 C CA . GLU A 1 173 ? 14.779 22.328 -5.564 1.00 92.06 173 GLU A CA 1
ATOM 1347 C C . GLU A 1 173 ? 14.909 22.095 -7.074 1.00 92.06 173 GLU A C 1
ATOM 1349 O O . GLU A 1 173 ? 13.948 21.661 -7.720 1.00 92.06 173 GLU A O 1
ATOM 1354 N N . ASP A 1 174 ? 16.103 22.309 -7.629 1.00 87.00 174 ASP A N 1
ATOM 1355 C CA . ASP A 1 174 ? 16.379 22.059 -9.047 1.00 87.00 174 ASP A CA 1
ATOM 1356 C C . ASP A 1 174 ? 16.237 20.571 -9.386 1.00 87.00 174 ASP A C 1
ATOM 1358 O O . ASP A 1 174 ? 15.641 20.203 -10.404 1.00 87.00 174 ASP A O 1
ATOM 1362 N N . ILE A 1 175 ? 16.726 19.689 -8.508 1.00 86.38 175 ILE A N 1
ATOM 1363 C CA . ILE A 1 175 ? 16.588 18.239 -8.674 1.00 86.38 175 ILE A CA 1
ATOM 1364 C C . ILE A 1 175 ? 15.118 17.824 -8.609 1.00 86.38 175 ILE A C 1
ATOM 1366 O O . ILE A 1 175 ? 14.674 17.043 -9.453 1.00 86.38 175 ILE A O 1
ATOM 1370 N N . LEU A 1 176 ? 14.356 18.327 -7.635 1.00 90.69 176 LEU A N 1
ATOM 1371 C CA . LEU A 1 176 ? 12.935 18.011 -7.493 1.00 90.69 176 LEU A CA 1
ATOM 1372 C C . LEU A 1 176 ? 12.141 18.453 -8.727 1.00 90.69 176 LEU A C 1
ATOM 1374 O O . LEU A 1 176 ? 11.333 17.680 -9.253 1.00 90.69 176 LEU A O 1
ATOM 1378 N N . THR A 1 177 ? 12.421 19.656 -9.227 1.00 88.69 177 THR A N 1
ATOM 1379 C CA . THR A 1 177 ? 11.822 20.188 -10.456 1.00 88.69 177 THR A CA 1
ATOM 1380 C C . THR A 1 177 ? 12.171 19.308 -11.653 1.00 88.69 177 THR A C 1
ATOM 1382 O O . THR A 1 177 ? 11.283 18.893 -12.398 1.00 88.69 177 THR A O 1
ATOM 1385 N N . ASN A 1 178 ? 13.446 18.936 -11.805 1.00 84.06 178 ASN A N 1
ATOM 1386 C CA . ASN A 1 178 ? 13.907 18.087 -12.902 1.00 84.06 178 ASN A CA 1
ATOM 1387 C C . ASN A 1 178 ? 13.256 16.697 -12.891 1.00 84.06 178 ASN A C 1
ATOM 1389 O O . ASN A 1 178 ? 12.830 16.203 -13.935 1.00 84.06 178 ASN A O 1
ATOM 1393 N N . VAL A 1 179 ? 13.176 16.064 -11.719 1.00 86.19 179 VAL A N 1
ATOM 1394 C CA . VAL A 1 179 ? 12.559 14.743 -11.548 1.00 86.19 179 VAL A CA 1
ATOM 1395 C C . VAL A 1 179 ? 11.073 14.795 -11.906 1.00 86.19 179 VAL A C 1
ATOM 1397 O O . VAL A 1 179 ? 10.600 13.961 -12.677 1.00 86.19 179 VAL A O 1
ATOM 1400 N N . THR A 1 180 ? 10.361 15.803 -11.402 1.00 88.50 180 THR A N 1
ATOM 1401 C CA . THR A 1 180 ? 8.920 15.969 -11.634 1.00 88.50 180 THR A CA 1
ATOM 1402 C C . THR A 1 180 ? 8.614 16.249 -13.105 1.00 88.50 180 THR A C 1
ATOM 1404 O O . THR A 1 180 ? 7.726 15.622 -13.684 1.00 88.50 180 THR A O 1
ATOM 1407 N N . GLU A 1 181 ? 9.377 17.139 -13.743 1.00 86.19 181 GLU A N 1
ATOM 1408 C CA . GLU A 1 181 ? 9.164 17.494 -15.147 1.00 86.19 181 GLU A CA 1
ATOM 1409 C C . GLU A 1 181 ? 9.478 16.327 -16.088 1.00 86.19 181 GLU A C 1
ATOM 1411 O O . GLU A 1 181 ? 8.734 16.071 -17.034 1.00 86.19 181 GLU A O 1
ATOM 1416 N N . ARG A 1 182 ? 10.527 15.547 -15.797 1.00 83.12 182 ARG A N 1
ATOM 1417 C CA . ARG A 1 182 ? 10.818 14.317 -16.547 1.00 83.12 182 ARG A CA 1
ATOM 1418 C C . ARG A 1 182 ? 9.667 13.329 -16.469 1.00 83.12 182 ARG A C 1
ATOM 1420 O O . ARG A 1 182 ? 9.224 12.837 -17.499 1.00 83.12 182 ARG A O 1
ATOM 1427 N N . ASP A 1 183 ? 9.155 13.067 -15.272 1.00 85.81 183 ASP A N 1
ATOM 1428 C CA . ASP A 1 183 ? 8.046 12.130 -15.111 1.00 85.81 183 ASP A CA 1
ATOM 1429 C C . ASP A 1 183 ? 6.782 12.607 -15.842 1.00 85.81 183 ASP A C 1
ATOM 1431 O O . ASP A 1 183 ? 6.081 11.788 -16.443 1.00 85.81 183 ASP A O 1
ATOM 1435 N N . ARG A 1 184 ? 6.524 13.924 -15.871 1.00 88.50 184 ARG A N 1
ATOM 1436 C CA . ARG A 1 184 ? 5.450 14.524 -16.673 1.00 88.50 184 ARG A CA 1
ATOM 1437 C C . ARG A 1 184 ? 5.661 14.260 -18.161 1.00 88.50 184 ARG A C 1
ATOM 1439 O O . ARG A 1 184 ? 4.747 13.757 -18.811 1.00 88.50 184 ARG A O 1
ATOM 1446 N N . ILE A 1 185 ? 6.838 14.568 -18.704 1.00 84.06 185 ILE A N 1
ATOM 1447 C CA . ILE A 1 185 ? 7.166 14.341 -20.121 1.00 84.06 185 ILE A CA 1
ATOM 1448 C C . ILE A 1 185 ? 7.002 12.859 -20.477 1.00 84.06 185 ILE A C 1
ATOM 1450 O O . ILE A 1 185 ? 6.298 12.523 -21.428 1.00 84.06 185 ILE A O 1
ATOM 1454 N N . ASP A 1 186 ? 7.583 11.965 -19.680 1.00 85.06 186 ASP A N 1
ATOM 1455 C CA . ASP A 1 186 ? 7.537 10.526 -19.930 1.00 85.06 186 ASP A CA 1
ATOM 1456 C C . ASP A 1 186 ? 6.120 9.950 -19.839 1.00 85.06 186 ASP A C 1
ATOM 1458 O O . ASP A 1 186 ? 5.779 9.057 -20.610 1.00 85.06 186 ASP A O 1
ATOM 1462 N N . SER A 1 187 ? 5.272 10.468 -18.949 1.00 87.12 187 SER A N 1
ATOM 1463 C CA . SER A 1 187 ? 3.887 9.994 -18.793 1.00 87.12 187 SER A CA 1
ATOM 1464 C C . SER A 1 187 ? 2.922 10.594 -19.823 1.00 87.12 187 SER A C 1
ATOM 1466 O O . SER A 1 187 ? 1.882 10.002 -20.112 1.00 87.12 187 SER A O 1
ATOM 1468 N N . THR A 1 188 ? 3.242 11.768 -20.383 1.00 86.56 188 THR A N 1
ATOM 1469 C CA . THR A 1 188 ? 2.373 12.507 -21.322 1.00 86.56 188 THR A CA 1
ATOM 1470 C C . THR A 1 188 ? 2.788 12.408 -22.789 1.00 86.56 188 THR A C 1
ATOM 1472 O O . THR A 1 188 ? 2.051 12.884 -23.654 1.00 86.56 188 THR A O 1
ATOM 1475 N N . ARG A 1 189 ? 3.936 11.793 -23.104 1.00 83.00 189 ARG A N 1
ATOM 1476 C CA . ARG A 1 189 ? 4.379 11.632 -24.496 1.00 83.00 189 ARG A CA 1
ATOM 1477 C C . ARG A 1 189 ? 3.352 10.858 -25.332 1.00 83.00 189 ARG A C 1
ATOM 1479 O O . ARG A 1 189 ? 2.726 9.912 -24.860 1.00 83.00 189 ARG A O 1
ATOM 1486 N N . ALA A 1 190 ? 3.206 11.256 -26.596 1.00 81.56 190 ALA A N 1
ATOM 1487 C CA . ALA A 1 190 ? 2.222 10.667 -27.508 1.00 81.56 190 ALA A CA 1
ATOM 1488 C C . ALA A 1 190 ? 2.535 9.205 -27.876 1.00 81.56 190 ALA A C 1
ATOM 1490 O O . ALA A 1 190 ? 1.620 8.425 -28.126 1.00 81.56 190 ALA A O 1
ATOM 1491 N N . VAL A 1 191 ? 3.820 8.843 -27.904 1.00 78.12 191 VAL A N 1
ATOM 1492 C CA . VAL A 1 191 ? 4.300 7.508 -28.277 1.00 78.12 191 VAL A CA 1
ATOM 1493 C C . VAL A 1 191 ? 4.817 6.798 -27.031 1.00 78.12 191 VAL A C 1
ATOM 1495 O O . VAL A 1 191 ? 5.707 7.311 -26.356 1.00 78.12 191 VAL A O 1
ATOM 1498 N N . ASP A 1 192 ? 4.260 5.621 -26.743 1.00 83.00 192 ASP A N 1
ATOM 1499 C CA . ASP A 1 192 ? 4.663 4.722 -25.654 1.00 83.00 192 ASP A CA 1
ATOM 1500 C C . ASP A 1 192 ? 4.802 5.399 -24.275 1.00 83.00 192 ASP A C 1
ATOM 1502 O O . ASP A 1 192 ? 5.861 5.309 -23.659 1.00 83.00 192 ASP A O 1
ATOM 1506 N N . PRO A 1 193 ? 3.808 6.142 -23.764 1.00 88.25 193 PRO A N 1
ATOM 1507 C CA . PRO A 1 193 ? 3.934 6.832 -22.478 1.00 88.25 193 PRO A CA 1
ATOM 1508 C C . PRO A 1 193 ? 4.261 5.875 -21.323 1.00 88.25 193 PRO A C 1
ATOM 1510 O O . PRO A 1 193 ? 3.790 4.736 -21.301 1.00 88.25 193 PRO A O 1
ATOM 1513 N N . LEU A 1 194 ? 5.008 6.370 -20.331 1.00 90.88 194 LEU A N 1
ATOM 1514 C CA . LEU A 1 194 ? 5.233 5.683 -19.060 1.00 90.88 194 LEU A CA 1
ATOM 1515 C C . LEU A 1 194 ? 3.879 5.379 -18.417 1.00 90.88 194 LEU A C 1
ATOM 1517 O O . LEU A 1 194 ? 3.161 6.278 -17.977 1.00 90.88 194 LEU A O 1
ATOM 1521 N N . ARG A 1 195 ? 3.531 4.096 -18.377 1.00 92.50 195 ARG A N 1
ATOM 1522 C CA . ARG A 1 195 ? 2.299 3.588 -17.775 1.00 92.50 195 ARG A CA 1
ATOM 1523 C C . ARG A 1 195 ? 2.591 2.261 -17.105 1.00 92.50 195 ARG A C 1
ATOM 1525 O O . ARG A 1 195 ? 3.317 1.433 -17.649 1.00 92.50 195 ARG A O 1
ATOM 1532 N N . GLN A 1 196 ? 1.995 2.052 -15.939 1.00 93.25 196 GLN A N 1
ATOM 1533 C CA . GLN A 1 196 ? 1.994 0.740 -15.312 1.00 93.25 196 GLN A CA 1
ATOM 1534 C C . GLN A 1 196 ? 1.200 -0.232 -16.194 1.00 93.25 196 GLN A C 1
ATOM 1536 O O . GLN A 1 196 ? 0.035 0.028 -16.501 1.00 93.25 196 GLN A O 1
ATOM 1541 N N . ALA A 1 197 ? 1.829 -1.337 -16.608 1.00 91.12 197 ALA A N 1
ATOM 1542 C CA . ALA A 1 197 ? 1.119 -2.428 -17.270 1.00 91.12 197 ALA A CA 1
ATOM 1543 C C . ALA A 1 197 ? 0.062 -3.012 -16.320 1.00 91.12 197 ALA A C 1
ATOM 1545 O O . ALA A 1 197 ? 0.275 -3.059 -15.110 1.00 91.12 197 ALA A O 1
ATOM 1546 N N . GLU A 1 198 ? -1.075 -3.464 -16.848 1.00 87.12 198 GLU A N 1
ATOM 1547 C CA . GLU A 1 198 ? -2.199 -3.899 -16.006 1.00 87.12 198 GLU A CA 1
ATOM 1548 C C . GLU A 1 198 ? -1.868 -5.074 -15.075 1.00 87.12 198 GLU A C 1
ATOM 1550 O O . GLU A 1 198 ? -2.476 -5.212 -14.016 1.00 87.12 198 GLU A O 1
ATOM 1555 N N . ASP A 1 199 ? -0.916 -5.906 -15.482 1.00 86.50 199 ASP A N 1
ATOM 1556 C CA . ASP A 1 199 ? -0.399 -7.076 -14.781 1.00 86.50 199 ASP A CA 1
ATOM 1557 C C . ASP A 1 199 ? 0.932 -6.805 -14.054 1.00 86.50 199 ASP A C 1
ATOM 1559 O O . ASP A 1 199 ? 1.525 -7.727 -13.493 1.00 86.50 199 ASP A O 1
ATOM 1563 N N . ALA A 1 200 ? 1.417 -5.556 -14.047 1.00 91.31 200 ALA A N 1
ATOM 1564 C CA . ALA A 1 200 ? 2.631 -5.187 -13.330 1.00 91.31 200 ALA A CA 1
ATOM 1565 C C . ALA A 1 200 ? 2.383 -4.990 -11.833 1.00 91.31 200 ALA A C 1
ATOM 1567 O O . ALA A 1 200 ? 1.460 -4.291 -11.407 1.00 91.31 200 ALA A O 1
ATOM 1568 N N . ILE A 1 201 ? 3.293 -5.543 -11.038 1.00 91.31 201 ILE A N 1
ATOM 1569 C CA . ILE A 1 201 ? 3.325 -5.416 -9.585 1.00 91.31 201 ILE A CA 1
ATOM 1570 C C . ILE A 1 201 ? 3.887 -4.038 -9.232 1.00 91.31 201 ILE A C 1
ATOM 15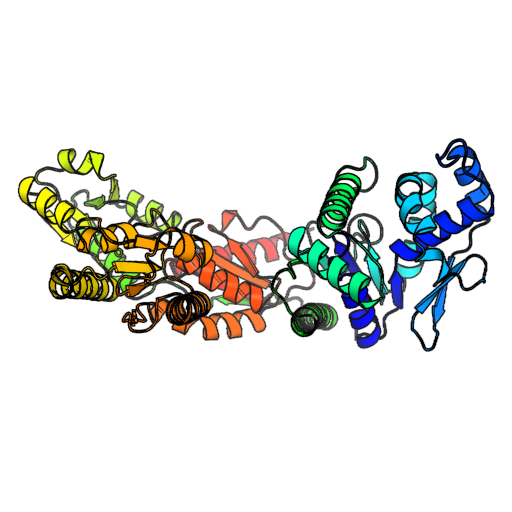72 O O . ILE A 1 201 ? 5.017 -3.705 -9.601 1.00 91.31 201 ILE A O 1
ATOM 1576 N N . LEU A 1 202 ? 3.107 -3.228 -8.516 1.00 92.31 202 LEU A N 1
ATOM 1577 C CA . LEU A 1 202 ? 3.555 -1.920 -8.043 1.00 92.31 202 LEU A CA 1
ATOM 1578 C C . LEU A 1 202 ? 4.538 -2.097 -6.879 1.00 92.31 202 LEU A C 1
ATOM 1580 O O . LEU A 1 202 ? 4.174 -2.599 -5.819 1.00 92.31 202 LEU A O 1
ATOM 1584 N N . LEU A 1 203 ? 5.771 -1.632 -7.061 1.00 93.44 203 LEU A N 1
ATOM 1585 C CA . LEU A 1 203 ? 6.773 -1.521 -6.008 1.00 93.44 203 LEU A CA 1
ATOM 1586 C C . LEU A 1 203 ? 6.943 -0.046 -5.636 1.00 93.44 203 LEU A C 1
ATOM 1588 O O . LEU A 1 203 ? 7.742 0.662 -6.251 1.00 93.44 203 LEU A O 1
ATOM 1592 N N . ASP A 1 204 ? 6.206 0.415 -4.627 1.00 91.88 204 ASP A N 1
ATOM 1593 C CA . ASP A 1 204 ? 6.476 1.708 -3.993 1.00 91.88 204 ASP A CA 1
ATOM 1594 C C . ASP A 1 204 ? 7.562 1.538 -2.926 1.00 91.88 204 ASP A C 1
ATOM 1596 O O . ASP A 1 204 ? 7.338 0.956 -1.864 1.00 91.88 204 ASP A O 1
ATOM 1600 N N . ASN A 1 205 ? 8.762 2.038 -3.217 1.00 92.00 205 ASN A N 1
ATOM 1601 C CA . ASN A 1 205 ? 9.911 1.943 -2.324 1.00 92.00 205 ASN A CA 1
ATOM 1602 C C . ASN A 1 205 ? 10.181 3.233 -1.539 1.00 92.00 205 ASN A C 1
ATOM 1604 O O . ASN A 1 205 ? 11.301 3.428 -1.057 1.00 92.00 205 ASN A O 1
ATOM 1608 N N . SER A 1 206 ? 9.184 4.112 -1.384 1.00 88.44 206 SER A N 1
ATOM 1609 C CA . SER A 1 206 ? 9.326 5.371 -0.634 1.00 88.44 206 SER A CA 1
ATOM 1610 C C . SER A 1 206 ? 9.802 5.147 0.803 1.00 88.44 206 SER A C 1
ATOM 1612 O O . SER A 1 206 ? 10.606 5.924 1.310 1.00 88.44 206 SER A O 1
ATOM 1614 N N . LEU A 1 207 ? 9.342 4.061 1.433 1.00 84.81 207 LEU A N 1
ATOM 1615 C CA . LEU A 1 207 ? 9.612 3.724 2.837 1.00 84.81 207 LEU A CA 1
ATOM 1616 C C . LEU A 1 207 ? 10.423 2.430 3.011 1.00 84.81 207 LEU A C 1
ATOM 1618 O O . LEU A 1 207 ? 10.528 1.928 4.125 1.00 84.81 207 LEU A O 1
ATOM 1622 N N . LEU A 1 208 ? 10.965 1.874 1.925 1.00 87.06 208 LEU A N 1
ATOM 1623 C CA . LEU A 1 208 ? 11.728 0.626 1.957 1.00 87.06 208 LEU A CA 1
ATOM 1624 C C . LEU A 1 208 ? 13.231 0.911 1.936 1.00 87.06 208 LEU A C 1
ATOM 1626 O O . LEU A 1 208 ? 13.705 1.759 1.170 1.00 87.06 208 LEU A O 1
ATOM 1630 N N . SER A 1 209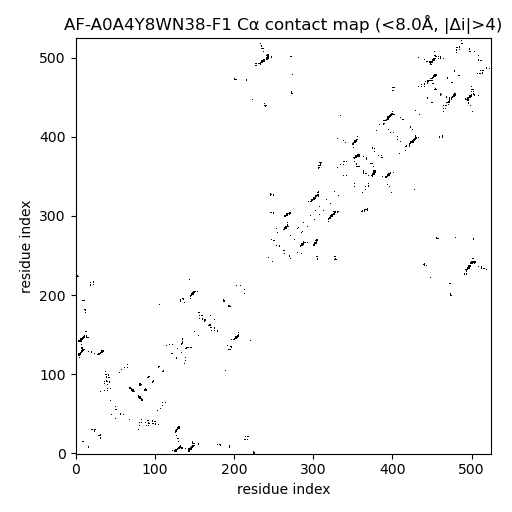 ? 13.989 0.162 2.736 1.00 88.62 209 SER A N 1
ATOM 1631 C CA . SER A 1 209 ? 15.444 0.079 2.586 1.00 88.62 209 SER A CA 1
ATOM 1632 C C . SER A 1 209 ? 15.827 -0.628 1.281 1.00 88.62 209 SER A C 1
ATOM 1634 O O . SER A 1 209 ? 15.013 -1.307 0.643 1.00 88.62 209 SER A O 1
ATOM 1636 N N . ARG A 1 210 ? 17.095 -0.486 0.871 1.00 87.00 210 ARG A N 1
ATOM 1637 C CA . ARG A 1 210 ? 17.603 -1.131 -0.350 1.00 87.00 210 ARG A CA 1
ATOM 1638 C C . ARG A 1 210 ? 17.587 -2.654 -0.236 1.00 87.00 210 ARG A C 1
ATOM 1640 O O . ARG A 1 210 ? 17.329 -3.335 -1.223 1.00 87.00 210 ARG A O 1
ATOM 1647 N N . GLU A 1 211 ? 17.838 -3.171 0.956 1.00 89.25 211 GLU A N 1
ATOM 1648 C CA . GLU A 1 211 ? 17.839 -4.594 1.266 1.00 89.25 211 GLU A CA 1
ATOM 1649 C C . GLU A 1 211 ? 16.415 -5.161 1.250 1.00 89.25 211 GLU A C 1
ATOM 1651 O O . GLU A 1 211 ? 16.181 -6.231 0.690 1.00 89.25 211 GLU A O 1
ATOM 1656 N N . GLU A 1 212 ? 15.443 -4.440 1.818 1.00 88.88 212 GLU A N 1
ATOM 1657 C CA . GLU A 1 212 ? 14.038 -4.862 1.826 1.00 88.88 212 GLU A CA 1
ATOM 1658 C C . GLU A 1 212 ? 13.434 -4.902 0.428 1.00 88.88 212 GLU A C 1
ATOM 1660 O O . GLU A 1 212 ? 12.855 -5.923 0.060 1.00 88.88 212 GLU A O 1
ATOM 1665 N N . GLN A 1 213 ? 13.599 -3.837 -0.367 1.00 91.00 213 GLN A N 1
ATOM 1666 C CA . GLN A 1 213 ? 13.074 -3.822 -1.737 1.00 91.00 213 GLN A CA 1
ATOM 1667 C C . GLN A 1 213 ? 13.676 -4.957 -2.579 1.00 91.00 213 GLN A C 1
ATOM 1669 O O . GLN A 1 213 ? 12.965 -5.578 -3.365 1.00 91.00 213 GLN A O 1
ATOM 1674 N N . GLN A 1 214 ? 14.972 -5.246 -2.400 1.00 92.31 214 GLN A N 1
ATOM 1675 C CA . GLN A 1 214 ? 15.674 -6.259 -3.177 1.00 92.31 214 GLN A CA 1
ATOM 1676 C C . GLN A 1 214 ? 15.138 -7.646 -2.827 1.00 92.31 214 GLN A C 1
ATOM 1678 O O . GLN A 1 214 ? 14.710 -8.378 -3.717 1.00 92.31 214 GLN A O 1
ATOM 1683 N N . ARG A 1 215 ? 15.049 -7.952 -1.528 1.00 91.56 215 ARG A N 1
ATOM 1684 C CA . ARG A 1 215 ? 14.463 -9.197 -1.026 1.00 91.56 215 ARG A CA 1
ATOM 1685 C C . ARG A 1 215 ? 13.039 -9.414 -1.540 1.00 91.56 215 ARG A C 1
ATOM 1687 O O . ARG A 1 215 ? 12.745 -10.501 -2.020 1.00 91.56 215 ARG A O 1
ATOM 1694 N N . LEU A 1 216 ? 12.173 -8.399 -1.484 1.00 90.19 216 LEU A N 1
ATOM 1695 C CA . LEU A 1 216 ? 10.778 -8.524 -1.928 1.00 90.19 216 LEU A CA 1
ATOM 1696 C C . LEU A 1 216 ? 10.667 -8.850 -3.423 1.00 90.19 216 LEU A C 1
ATOM 1698 O O . LEU A 1 216 ? 9.938 -9.763 -3.807 1.00 90.19 216 LEU A O 1
ATOM 1702 N N . VAL A 1 217 ? 11.405 -8.124 -4.268 1.00 93.38 217 VAL A N 1
ATOM 1703 C CA . VAL A 1 217 ? 11.424 -8.360 -5.721 1.00 93.38 217 VAL A CA 1
ATOM 1704 C C . VAL A 1 217 ? 11.914 -9.765 -6.038 1.00 93.38 217 VAL A C 1
ATOM 1706 O O . VAL A 1 217 ? 11.363 -10.449 -6.902 1.00 93.38 217 VAL A O 1
ATOM 1709 N N . GLU A 1 218 ? 12.942 -10.209 -5.329 1.00 92.88 218 GLU A N 1
ATOM 1710 C CA . GLU A 1 218 ? 13.521 -11.519 -5.549 1.00 92.88 218 GLU A CA 1
ATOM 1711 C C . GLU A 1 218 ? 12.616 -12.657 -5.068 1.00 92.88 218 GLU A C 1
ATOM 1713 O O . GLU A 1 218 ? 12.489 -13.655 -5.771 1.00 92.88 218 GLU A O 1
ATOM 1718 N N . GLU A 1 219 ? 11.952 -12.512 -3.920 1.00 89.38 219 GLU A N 1
ATOM 1719 C CA . GLU A 1 219 ? 10.970 -13.488 -3.438 1.00 89.38 219 GLU A CA 1
ATOM 1720 C C . GLU A 1 219 ? 9.830 -13.668 -4.445 1.00 89.38 219 GLU A C 1
ATOM 1722 O O . GLU A 1 219 ? 9.441 -14.799 -4.744 1.00 89.38 219 GLU A O 1
ATOM 1727 N N . VAL A 1 220 ? 9.326 -12.570 -5.015 1.00 89.62 220 VAL A N 1
ATOM 1728 C CA . VAL A 1 220 ? 8.308 -12.617 -6.072 1.00 89.62 220 VAL A CA 1
ATOM 1729 C C . VAL A 1 220 ? 8.859 -13.312 -7.317 1.00 89.62 220 VAL A C 1
ATOM 1731 O O . VAL A 1 220 ? 8.221 -14.229 -7.833 1.00 89.62 220 VAL A O 1
ATOM 1734 N N . ALA A 1 221 ? 10.054 -12.937 -7.783 1.00 92.00 221 ALA A N 1
ATOM 1735 C CA . ALA A 1 221 ? 10.671 -13.565 -8.949 1.00 92.00 221 ALA A CA 1
ATOM 1736 C C . ALA A 1 221 ? 10.871 -15.073 -8.758 1.00 92.00 221 ALA A C 1
ATOM 1738 O O . ALA A 1 221 ? 10.569 -15.858 -9.656 1.00 92.00 221 ALA A O 1
ATOM 1739 N N . GLU A 1 222 ? 11.313 -15.501 -7.578 1.00 89.31 222 GLU A N 1
ATOM 1740 C CA . GLU A 1 222 ? 11.452 -16.914 -7.243 1.00 89.31 222 GLU A CA 1
ATOM 1741 C C . GLU A 1 222 ? 10.116 -17.658 -7.269 1.00 89.31 222 GLU A C 1
ATOM 1743 O O . GLU A 1 222 ? 10.076 -18.777 -7.780 1.00 89.31 222 GLU A O 1
ATOM 1748 N N . ARG A 1 223 ? 9.027 -17.062 -6.764 1.00 84.94 223 ARG A N 1
ATOM 1749 C CA . ARG A 1 223 ? 7.683 -17.667 -6.837 1.00 84.94 223 ARG A CA 1
ATOM 1750 C C . ARG A 1 223 ? 7.255 -17.875 -8.289 1.00 84.94 223 ARG A C 1
ATOM 1752 O O . ARG A 1 223 ? 6.878 -18.986 -8.660 1.00 84.94 223 ARG A O 1
ATOM 1759 N N . VAL A 1 224 ? 7.425 -16.857 -9.136 1.00 87.06 224 VAL A N 1
ATOM 1760 C CA . VAL A 1 224 ? 7.108 -16.943 -10.573 1.00 87.06 224 VAL A CA 1
ATOM 1761 C C . VAL A 1 224 ? 7.963 -18.006 -11.277 1.00 87.06 224 VAL A C 1
ATOM 1763 O O . VAL A 1 224 ? 7.441 -18.791 -12.069 1.00 87.06 224 VAL A O 1
ATOM 1766 N N . ILE A 1 225 ? 9.266 -18.074 -10.974 1.00 88.69 225 ILE A N 1
ATOM 1767 C CA . ILE A 1 225 ? 10.210 -19.040 -11.567 1.00 88.69 225 ILE A CA 1
ATOM 1768 C C . ILE A 1 225 ? 9.895 -20.477 -11.159 1.00 88.69 225 ILE A C 1
ATOM 1770 O O . ILE A 1 225 ? 10.005 -21.382 -11.992 1.00 88.69 225 ILE A O 1
ATOM 1774 N N . ARG A 1 226 ? 9.545 -20.705 -9.886 1.00 82.44 226 ARG A N 1
ATOM 1775 C CA . ARG A 1 226 ? 9.158 -22.033 -9.389 1.00 82.44 226 ARG A CA 1
ATOM 1776 C C . ARG A 1 226 ? 7.927 -22.546 -10.137 1.00 82.44 226 ARG A C 1
ATOM 1778 O O . ARG A 1 226 ? 7.895 -23.725 -10.476 1.00 82.44 226 ARG A O 1
ATOM 1785 N N . GLY A 1 227 ? 6.980 -21.664 -10.466 1.00 69.56 227 GLY A N 1
ATOM 1786 C CA . GLY A 1 227 ? 5.786 -22.009 -11.236 1.00 69.56 227 GLY A CA 1
ATOM 1787 C C . GLY A 1 227 ? 4.947 -23.117 -10.580 1.00 69.56 227 GLY A C 1
ATOM 1788 O O . GLY A 1 227 ? 5.065 -23.390 -9.390 1.00 69.56 227 GLY A O 1
ATOM 1789 N N . ASN A 1 228 ? 4.073 -23.763 -11.363 1.00 53.03 228 ASN A N 1
ATOM 1790 C CA . ASN A 1 228 ? 3.418 -25.021 -10.978 1.00 53.03 228 ASN A CA 1
ATOM 1791 C C . ASN A 1 228 ? 3.021 -25.799 -12.236 1.00 53.03 228 ASN A C 1
ATOM 1793 O O . ASN A 1 228 ? 2.284 -25.254 -13.066 1.00 53.03 228 ASN A O 1
ATOM 1797 N N . ASP A 1 229 ? 3.455 -27.055 -12.318 1.00 54.34 229 ASP A N 1
ATOM 1798 C CA . ASP A 1 229 ? 3.089 -28.012 -13.368 1.00 54.34 229 ASP A CA 1
ATOM 1799 C C . ASP A 1 229 ? 1.740 -28.717 -13.085 1.00 54.34 229 ASP A C 1
ATOM 1801 O O . ASP A 1 229 ? 1.210 -29.399 -13.957 1.00 54.34 229 ASP A O 1
ATOM 1805 N N . SER A 1 230 ? 1.138 -28.543 -11.894 1.00 61.84 230 SER A N 1
ATOM 1806 C CA . SER A 1 230 ? -0.113 -29.233 -11.501 1.00 61.84 230 SER A CA 1
ATOM 1807 C C . SER A 1 230 ? -1.423 -28.503 -11.846 1.00 61.84 230 SER A C 1
ATOM 1809 O O . SER A 1 230 ? -2.483 -29.124 -11.848 1.00 61.84 230 SER A O 1
ATOM 1811 N N . GLY A 1 231 ? -1.391 -27.195 -12.140 1.00 64.69 231 GLY A N 1
ATOM 1812 C CA . GLY A 1 231 ? -2.556 -26.431 -12.631 1.00 64.69 231 GLY A CA 1
ATOM 1813 C C . GLY A 1 231 ? -3.721 -26.186 -11.647 1.00 64.69 231 GLY A C 1
ATOM 1814 O O . GLY A 1 231 ? -4.787 -25.724 -12.081 1.00 64.69 231 GLY A O 1
ATOM 1815 N N . VAL A 1 232 ? -3.547 -26.477 -10.351 1.00 76.81 232 VAL A N 1
ATOM 1816 C CA . VAL A 1 232 ? -4.551 -26.245 -9.291 1.00 76.81 232 VAL A CA 1
ATOM 1817 C C . VAL A 1 232 ? -4.268 -24.926 -8.559 1.00 76.81 232 VAL A C 1
ATOM 1819 O O . VAL A 1 232 ? -3.134 -24.673 -8.156 1.00 76.81 232 VAL A O 1
ATOM 1822 N N . LEU A 1 233 ? -5.304 -24.096 -8.400 1.00 88.31 233 LEU A N 1
ATOM 1823 C CA . LEU A 1 233 ? -5.283 -22.856 -7.616 1.00 88.31 233 LEU A CA 1
ATOM 1824 C C . LEU A 1 233 ? -5.763 -23.152 -6.187 1.00 88.31 233 LEU A C 1
ATOM 1826 O O . LEU A 1 233 ? -6.875 -23.647 -6.010 1.00 88.31 233 LEU A O 1
ATOM 1830 N N . LEU A 1 234 ? -4.948 -22.836 -5.183 1.00 91.94 234 LEU A N 1
ATOM 1831 C CA . LEU A 1 234 ? -5.325 -22.843 -3.770 1.00 91.94 234 LEU A CA 1
ATOM 1832 C C . LEU A 1 234 ? -5.922 -21.480 -3.403 1.00 91.94 234 LEU A C 1
ATOM 1834 O O . LEU A 1 234 ? -5.272 -20.459 -3.605 1.00 91.94 234 LEU A O 1
ATOM 1838 N N . VAL A 1 235 ? -7.127 -21.457 -2.831 1.00 95.94 235 VAL A N 1
ATOM 1839 C CA . VAL A 1 235 ? -7.725 -20.239 -2.259 1.00 95.94 235 VAL A CA 1
ATOM 1840 C C . VAL A 1 235 ? -8.005 -20.470 -0.774 1.00 95.94 235 VAL A C 1
ATOM 1842 O O . VAL A 1 235 ? -8.841 -21.304 -0.402 1.00 95.94 235 VAL A O 1
ATOM 1845 N N . GLU A 1 236 ? -7.294 -19.743 0.083 1.00 97.19 236 GLU A N 1
ATOM 1846 C CA . GLU A 1 236 ? -7.305 -19.905 1.541 1.00 97.19 236 GLU A CA 1
ATOM 1847 C C . GLU A 1 236 ? -7.822 -18.631 2.215 1.00 97.19 236 GLU A C 1
ATOM 1849 O O . GLU A 1 236 ? -7.438 -17.528 1.835 1.00 97.19 236 GLU A O 1
ATOM 1854 N N . ILE A 1 237 ? -8.695 -18.780 3.214 1.00 97.94 237 ILE A N 1
ATOM 1855 C CA . ILE A 1 237 ? -9.116 -17.671 4.078 1.00 97.94 237 ILE A CA 1
ATOM 1856 C C . ILE A 1 237 ? -8.253 -17.712 5.335 1.00 97.94 237 ILE A C 1
ATOM 1858 O O . ILE A 1 237 ? -8.131 -18.764 5.962 1.00 97.94 237 ILE A O 1
ATOM 1862 N N . ASP A 1 238 ? -7.694 -16.570 5.718 1.00 96.62 238 ASP A N 1
ATOM 1863 C CA . ASP A 1 238 ? -7.002 -16.404 6.990 1.00 96.62 238 ASP A CA 1
ATOM 1864 C C . ASP A 1 238 ? -7.992 -16.553 8.153 1.00 96.62 238 ASP A C 1
ATOM 1866 O O . ASP A 1 238 ? -8.847 -15.694 8.383 1.00 96.62 238 ASP A O 1
ATOM 1870 N N . SER A 1 239 ? -7.864 -17.636 8.918 1.00 92.81 239 SER A N 1
ATOM 1871 C CA . SER A 1 239 ? -8.733 -17.910 10.065 1.00 92.81 239 SER A CA 1
ATOM 1872 C C . SER A 1 239 ? -8.570 -16.916 11.218 1.00 92.81 239 SER A C 1
ATOM 1874 O O . SER A 1 239 ? -9.445 -16.852 12.080 1.00 92.81 239 SER A O 1
ATOM 1876 N N . ALA A 1 240 ? -7.467 -16.161 11.264 1.00 91.19 240 ALA A N 1
ATOM 1877 C CA . ALA A 1 240 ? -7.239 -15.130 12.275 1.00 91.19 240 ALA A CA 1
ATOM 1878 C C . ALA A 1 240 ? -7.875 -13.772 11.905 1.00 91.19 240 ALA A C 1
ATOM 1880 O O . ALA A 1 240 ? -8.046 -12.884 12.752 1.00 91.19 240 ALA A O 1
ATOM 1881 N N . SER A 1 241 ? -8.273 -13.613 10.641 1.00 92.94 241 SER A N 1
ATOM 1882 C CA . SER A 1 241 ? -8.988 -12.443 10.143 1.00 92.94 241 SER A CA 1
ATOM 1883 C C . SER A 1 241 ? -10.471 -12.452 10.531 1.00 92.94 241 SER A C 1
ATOM 1885 O O . SER A 1 241 ? -11.036 -13.442 10.990 1.00 92.94 241 SER A O 1
ATOM 1887 N N . GLY A 1 242 ? -11.137 -11.311 10.346 1.00 91.62 242 GLY A N 1
ATOM 1888 C CA . GLY A 1 242 ? -12.578 -11.175 10.571 1.00 91.62 242 GLY A CA 1
ATOM 1889 C C . GLY A 1 242 ? -12.946 -10.277 11.754 1.00 91.62 242 GLY A C 1
ATOM 1890 O O . GLY A 1 242 ? -12.139 -9.457 12.180 1.00 91.62 242 GLY A O 1
ATOM 1891 N N . PHE A 1 243 ? -14.137 -10.407 12.336 1.00 93.88 243 PHE A N 1
ATOM 1892 C CA . PHE A 1 243 ? -14.557 -9.515 13.422 1.00 93.88 243 PHE A CA 1
ATOM 1893 C C . PHE A 1 243 ? -13.688 -9.609 14.685 1.00 93.88 243 PHE A C 1
ATOM 1895 O O . PHE A 1 243 ? -13.350 -10.698 15.142 1.00 93.88 243 PHE A O 1
ATOM 1902 N N . CYS A 1 244 ? -13.370 -8.463 15.296 1.00 92.12 244 CYS A N 1
ATOM 1903 C CA . CYS A 1 244 ? -12.868 -8.449 16.672 1.00 92.12 244 CYS A CA 1
ATOM 1904 C C . CYS A 1 244 ? -14.020 -8.528 17.681 1.00 92.12 244 CYS A C 1
ATOM 1906 O O . CYS A 1 244 ? -15.174 -8.241 17.360 1.00 92.12 244 CYS A O 1
ATOM 1908 N N . PHE A 1 245 ? -13.695 -8.822 18.941 1.00 90.00 245 PHE A N 1
ATOM 1909 C CA . PHE A 1 245 ? -14.680 -8.930 20.021 1.00 90.00 245 PHE A CA 1
ATOM 1910 C C . PHE A 1 245 ? -15.614 -7.709 20.154 1.00 90.00 245 PHE A C 1
ATOM 1912 O O . PHE A 1 245 ? -16.820 -7.866 20.348 1.00 90.00 245 PHE A O 1
ATOM 1919 N N . GLY A 1 246 ? -15.082 -6.487 20.015 1.00 88.88 246 GLY A N 1
ATOM 1920 C CA . GLY A 1 246 ? -15.888 -5.261 20.094 1.00 88.88 246 GLY A CA 1
ATOM 1921 C C . GLY A 1 246 ? -16.920 -5.159 18.968 1.00 88.88 246 GLY A C 1
ATOM 1922 O O . GLY A 1 246 ? -18.066 -4.790 19.212 1.00 88.88 246 GLY A O 1
ATOM 1923 N N . VAL A 1 247 ? -16.538 -5.557 17.751 1.00 92.12 247 VAL A N 1
ATOM 1924 C CA . VAL A 1 247 ? -17.452 -5.611 16.604 1.00 92.12 247 VAL A CA 1
ATOM 1925 C C . VAL A 1 247 ? -18.480 -6.725 16.777 1.00 92.12 247 VAL A C 1
ATOM 1927 O O . VAL A 1 247 ? -19.667 -6.465 16.606 1.00 92.12 247 VAL A O 1
ATOM 1930 N N . ILE A 1 248 ? -18.062 -7.927 17.191 1.00 92.06 248 ILE A N 1
ATOM 1931 C CA . ILE A 1 248 ? -18.979 -9.046 17.477 1.00 92.06 248 ILE A CA 1
ATOM 1932 C C . ILE A 1 248 ? -20.053 -8.608 18.472 1.00 92.06 248 ILE A C 1
ATOM 1934 O O . ILE A 1 248 ? -21.237 -8.841 18.237 1.00 92.06 248 ILE A O 1
ATOM 1938 N N . THR A 1 249 ? -19.649 -7.938 19.553 1.00 90.12 249 THR A N 1
ATOM 1939 C CA . THR A 1 249 ? -20.568 -7.446 20.585 1.00 90.12 249 THR A CA 1
ATOM 1940 C C . THR A 1 249 ? -21.572 -6.455 20.002 1.00 90.12 249 THR A C 1
ATOM 1942 O O . THR A 1 249 ? -22.774 -6.605 20.217 1.00 90.12 249 THR A O 1
ATOM 1945 N N . ALA A 1 250 ? -21.104 -5.471 19.228 1.00 92.19 250 ALA A N 1
ATOM 1946 C CA . ALA A 1 250 ? -21.977 -4.455 18.652 1.00 92.19 250 ALA A CA 1
ATOM 1947 C C . ALA A 1 250 ? -22.975 -5.034 17.642 1.00 92.19 250 ALA A C 1
ATOM 1949 O O . ALA A 1 250 ? -24.169 -4.744 17.725 1.00 92.19 250 ALA A O 1
ATOM 1950 N N . ILE A 1 251 ? -22.504 -5.893 16.735 1.00 93.69 251 ILE A N 1
ATOM 1951 C CA . ILE A 1 251 ? -23.351 -6.557 15.739 1.00 93.69 251 ILE A CA 1
ATOM 1952 C C . ILE A 1 251 ? -24.362 -7.474 16.430 1.00 93.69 251 ILE A C 1
ATOM 1954 O O . ILE A 1 251 ? -25.552 -7.368 16.154 1.00 93.69 251 ILE A O 1
ATOM 1958 N N . SER A 1 252 ? -23.928 -8.309 17.378 1.00 92.44 252 SER A N 1
ATOM 1959 C CA . SER A 1 252 ? -24.826 -9.224 18.101 1.00 92.44 252 SER A CA 1
ATOM 1960 C C . SER A 1 252 ? -25.904 -8.467 18.875 1.00 92.44 252 SER A C 1
ATOM 1962 O O . SER A 1 252 ? -27.063 -8.881 18.879 1.00 92.44 252 SER A O 1
ATOM 1964 N N . LYS A 1 253 ? -25.546 -7.330 19.491 1.00 91.62 253 LYS A N 1
ATOM 1965 C CA . LYS A 1 253 ? -26.503 -6.468 20.188 1.00 91.62 253 LYS A CA 1
ATOM 1966 C C . LYS A 1 253 ? -27.529 -5.895 19.213 1.00 91.62 253 LYS A C 1
ATOM 1968 O O . LYS A 1 253 ? -28.720 -6.073 19.431 1.00 91.62 253 LYS A O 1
ATOM 1973 N N . ALA A 1 254 ? -27.088 -5.312 18.097 1.00 92.75 254 ALA A N 1
ATOM 1974 C CA . ALA A 1 254 ? -27.999 -4.815 17.067 1.00 92.75 254 ALA A CA 1
ATOM 1975 C C . ALA A 1 254 ? -28.921 -5.917 16.521 1.00 92.75 254 ALA A C 1
ATOM 1977 O O . ALA A 1 254 ? -30.123 -5.714 16.391 1.00 92.75 254 ALA A O 1
ATOM 1978 N N . GLU A 1 255 ? -28.387 -7.104 16.235 1.00 92.38 255 GLU A N 1
ATOM 1979 C CA . GLU A 1 255 ? -29.182 -8.229 15.746 1.00 92.38 255 GLU A CA 1
ATOM 1980 C C . GLU A 1 255 ? -30.210 -8.731 16.765 1.00 92.38 255 GLU A C 1
ATOM 1982 O O . GLU A 1 255 ? -31.280 -9.174 16.350 1.00 92.38 255 GLU A O 1
ATOM 1987 N N . SER A 1 256 ? -29.899 -8.678 18.063 1.00 90.94 256 SER A N 1
ATOM 1988 C CA . SER A 1 256 ? -30.835 -9.025 19.136 1.00 90.94 256 SER A CA 1
ATOM 1989 C C . SER A 1 256 ? -32.002 -8.043 19.189 1.00 90.94 256 SER A C 1
ATOM 1991 O O . SER A 1 256 ? -33.152 -8.463 19.137 1.00 90.94 256 SER A O 1
ATOM 1993 N N . GLU A 1 257 ? -31.715 -6.742 19.191 1.00 90.12 257 GLU A N 1
ATOM 1994 C CA . GLU A 1 257 ? -32.736 -5.683 19.220 1.00 90.12 257 GLU A CA 1
ATOM 1995 C C . GLU A 1 257 ? -33.647 -5.711 17.982 1.00 90.12 257 GLU A C 1
ATOM 1997 O O . GLU A 1 257 ? -34.856 -5.493 18.075 1.00 90.12 257 GLU A O 1
ATOM 2002 N N . LEU A 1 258 ? -33.088 -6.029 16.807 1.00 89.56 258 LEU A N 1
ATOM 2003 C CA . LEU A 1 258 ? -33.855 -6.147 15.562 1.00 89.56 258 LEU A CA 1
ATOM 2004 C C . LEU A 1 258 ? -34.823 -7.344 15.563 1.00 89.56 258 LEU A C 1
ATOM 2006 O O . LEU A 1 258 ? -35.819 -7.313 14.842 1.00 89.56 258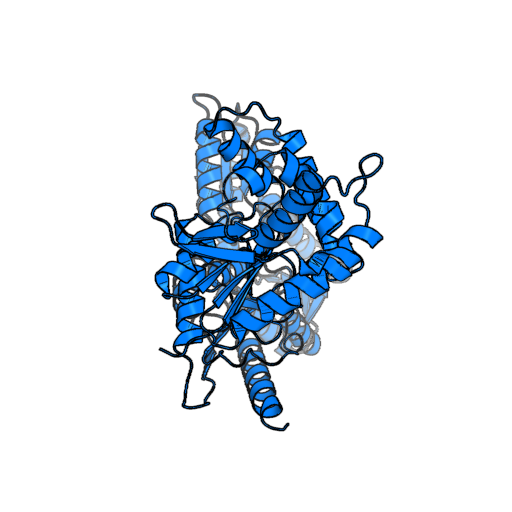 LEU A O 1
ATOM 2010 N N . LYS A 1 259 ? -34.572 -8.397 16.360 1.00 82.19 259 LYS A N 1
ATOM 2011 C CA . LYS A 1 259 ? -35.504 -9.538 16.490 1.00 82.19 259 LYS A CA 1
ATOM 2012 C C . LYS A 1 259 ? -36.795 -9.154 17.211 1.00 82.19 259 LYS A C 1
ATOM 2014 O O . LYS A 1 259 ? -37.828 -9.770 16.967 1.00 82.19 259 LYS A O 1
ATOM 2019 N N . GLU A 1 260 ? -36.770 -8.113 18.036 1.00 72.75 260 GLU A N 1
ATOM 2020 C CA . GLU A 1 260 ? -37.933 -7.647 18.798 1.00 72.75 260 GLU A CA 1
ATOM 2021 C C . GLU A 1 260 ? -38.943 -6.839 17.954 1.00 72.75 260 GLU A C 1
ATOM 2023 O O . GLU A 1 260 ? -39.891 -6.270 18.487 1.00 72.75 260 GLU A O 1
ATOM 2028 N N . SER A 1 261 ? -38.784 -6.818 16.621 1.00 63.41 261 SER A N 1
ATOM 2029 C CA . SER A 1 261 ? -39.740 -6.261 15.646 1.00 63.41 261 SER A CA 1
ATOM 2030 C C . SER A 1 261 ? -40.024 -4.756 15.767 1.00 63.41 261 SER A C 1
ATOM 2032 O O . SER A 1 261 ? -41.073 -4.292 15.319 1.00 63.41 261 SER A O 1
ATOM 2034 N N . GLN A 1 262 ? -39.085 -3.962 16.297 1.00 72.00 262 GLN A N 1
ATOM 2035 C CA . GLN A 1 262 ? -39.130 -2.500 16.159 1.00 72.00 262 GLN A CA 1
ATOM 2036 C C . GLN A 1 262 ? -37.923 -1.981 15.362 1.00 72.00 262 GLN A C 1
ATOM 2038 O O . GLN A 1 262 ? -36.825 -2.519 15.513 1.00 72.00 262 GLN A O 1
ATOM 2043 N N . PRO A 1 263 ? -38.086 -0.914 14.557 1.00 80.75 263 PRO A N 1
ATOM 2044 C CA . PRO A 1 263 ? -36.972 -0.272 13.863 1.00 80.75 263 PRO A CA 1
ATOM 2045 C C . PRO A 1 263 ? -35.917 0.233 14.854 1.00 80.75 263 PRO A C 1
ATOM 2047 O O . PRO A 1 263 ? -36.239 1.000 15.766 1.00 80.75 263 PRO A O 1
ATOM 2050 N N . LEU A 1 264 ? -34.657 -0.148 14.649 1.00 92.69 264 LEU A N 1
ATOM 2051 C CA . LEU A 1 264 ? -33.526 0.334 15.441 1.00 92.69 264 LEU A CA 1
ATOM 2052 C C . LEU A 1 264 ? -32.789 1.420 14.660 1.00 92.69 264 LEU A C 1
ATOM 2054 O O . LEU A 1 264 ? -32.491 1.258 13.476 1.00 92.69 264 LEU A O 1
ATOM 2058 N N . HIS A 1 265 ? -32.465 2.525 15.322 1.00 94.62 265 HIS A N 1
ATOM 2059 C CA . HIS A 1 265 ? -31.661 3.588 14.725 1.00 94.62 265 HIS A CA 1
ATOM 2060 C C . HIS A 1 265 ? -30.247 3.518 15.296 1.00 94.62 265 HIS A C 1
ATOM 2062 O O . HIS A 1 265 ? -30.094 3.298 16.489 1.00 94.62 265 HIS A O 1
ATOM 2068 N N . SER A 1 266 ? -29.215 3.696 14.477 1.00 95.06 266 SER A N 1
ATOM 2069 C CA . SER A 1 266 ? -27.815 3.737 14.924 1.00 95.06 266 SER A CA 1
ATOM 2070 C C . SER A 1 266 ? -27.271 5.145 14.750 1.00 95.06 266 SER A C 1
ATOM 2072 O O . SER A 1 266 ? -27.427 5.726 13.677 1.00 95.06 266 SER A O 1
ATOM 2074 N N . LEU A 1 267 ? -26.625 5.701 15.775 1.00 93.69 267 LEU A N 1
ATOM 2075 C CA . LEU A 1 267 ? -25.955 6.994 15.654 1.00 93.69 267 LEU A CA 1
ATOM 2076 C C . LEU A 1 267 ? -24.645 6.826 14.869 1.00 93.69 267 LEU A C 1
ATOM 2078 O O . LEU A 1 267 ? -23.631 6.347 15.377 1.00 93.69 267 LEU A O 1
ATOM 2082 N N . GLY A 1 268 ? -24.703 7.174 13.585 1.00 92.25 268 GLY A N 1
ATOM 2083 C CA . GLY A 1 268 ? -23.715 6.806 12.579 1.00 92.25 268 GLY A CA 1
ATOM 2084 C C . GLY A 1 268 ? -23.730 5.313 12.238 1.00 92.25 268 GLY A C 1
ATOM 2085 O O . GLY A 1 268 ? -24.501 4.521 12.784 1.00 92.25 268 GLY A O 1
ATOM 2086 N N . ASP A 1 269 ? -22.841 4.915 11.329 1.00 91.44 269 ASP A N 1
ATOM 2087 C CA . ASP A 1 269 ? -22.683 3.505 10.972 1.00 91.44 269 ASP A CA 1
ATOM 2088 C C . ASP A 1 269 ? -22.144 2.693 12.148 1.00 91.44 269 ASP A C 1
ATOM 2090 O O . ASP A 1 269 ? -21.164 3.091 12.794 1.00 91.44 269 ASP A O 1
ATOM 2094 N N . ILE A 1 270 ? -22.773 1.539 12.387 1.00 91.12 270 ILE A N 1
ATOM 2095 C CA . ILE A 1 270 ? -22.446 0.628 13.490 1.00 91.12 270 ILE A CA 1
ATOM 2096 C C . ILE A 1 270 ? -20.999 0.124 13.425 1.00 91.12 270 ILE A C 1
ATOM 2098 O O . ILE A 1 270 ? -20.340 -0.001 14.457 1.00 91.12 270 ILE A O 1
ATOM 2102 N N . VAL A 1 271 ? -20.491 -0.108 12.211 1.00 90.62 271 VAL A N 1
ATOM 2103 C CA . VAL A 1 271 ? -19.108 -0.501 11.914 1.00 90.62 271 VAL A CA 1
ATOM 2104 C C . VAL A 1 271 ? -18.646 0.128 10.603 1.00 90.62 271 VAL A C 1
ATOM 2106 O O . VAL A 1 271 ? -19.450 0.447 9.731 1.00 90.62 271 VAL A O 1
ATOM 2109 N N . HIS A 1 272 ? -17.332 0.252 10.417 1.00 88.75 272 HIS A N 1
ATOM 2110 C CA . HIS A 1 272 ? -16.741 0.707 9.156 1.00 88.75 272 HIS A CA 1
ATOM 2111 C C . HIS A 1 272 ? -16.619 -0.442 8.136 1.00 88.75 272 HIS A C 1
ATOM 2113 O O . HIS A 1 272 ? -15.517 -0.832 7.745 1.00 88.75 272 HIS A O 1
ATOM 2119 N N . ASN A 1 273 ? -17.760 -1.010 7.736 1.00 91.12 273 ASN A N 1
ATOM 2120 C CA . ASN A 1 273 ? -17.889 -1.995 6.658 1.00 91.12 273 ASN A CA 1
ATOM 2121 C C . ASN A 1 273 ? -19.227 -1.773 5.932 1.00 91.12 273 ASN A C 1
ATOM 2123 O O . ASN A 1 273 ? -20.292 -1.972 6.512 1.00 91.12 273 ASN A O 1
ATOM 2127 N N . GLY A 1 274 ? -19.164 -1.318 4.677 1.00 90.94 274 GLY A N 1
ATOM 2128 C CA . GLY A 1 274 ? -20.349 -0.889 3.934 1.00 90.94 274 GLY A CA 1
ATOM 2129 C C . GLY A 1 274 ? -21.327 -2.023 3.635 1.00 90.94 274 GLY A C 1
ATOM 2130 O O . GLY A 1 274 ? -22.536 -1.818 3.721 1.00 90.94 274 GLY A O 1
ATOM 2131 N N . ASP A 1 275 ? -20.831 -3.219 3.329 1.00 91.00 275 ASP A N 1
ATOM 2132 C CA . ASP A 1 275 ? -21.695 -4.355 3.011 1.00 91.00 275 ASP A CA 1
ATOM 2133 C C . ASP A 1 275 ? -22.392 -4.909 4.257 1.00 91.00 275 ASP A C 1
ATOM 2135 O O . ASP A 1 275 ? -23.580 -5.231 4.215 1.00 91.00 275 ASP A O 1
ATOM 2139 N N . GLU A 1 276 ? -21.711 -4.904 5.402 1.00 93.06 276 GLU A N 1
ATOM 2140 C CA . GLU A 1 276 ? -22.327 -5.252 6.681 1.00 93.06 276 GLU A CA 1
ATOM 2141 C C . GLU A 1 276 ? -23.390 -4.224 7.108 1.00 93.06 276 GLU A C 1
ATOM 2143 O O . GLU A 1 276 ? -24.472 -4.597 7.571 1.00 93.06 276 GLU A O 1
ATOM 2148 N N . VAL A 1 277 ? -23.143 -2.928 6.879 1.00 92.38 277 VAL A N 1
ATOM 2149 C CA . VAL A 1 277 ? -24.149 -1.872 7.090 1.00 92.38 277 VAL A CA 1
ATOM 2150 C C . VAL A 1 277 ? -25.361 -2.08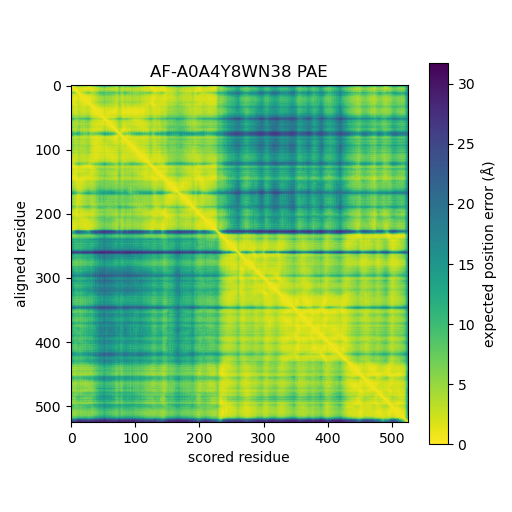3 6.175 1.00 92.38 277 VAL A C 1
ATOM 2152 O O . VAL A 1 277 ? -26.497 -1.996 6.645 1.00 92.38 277 VAL A O 1
ATOM 2155 N N . LYS A 1 278 ? -25.161 -2.417 4.890 1.00 92.69 278 LYS A N 1
ATOM 2156 C CA . LYS A 1 278 ? -26.264 -2.748 3.964 1.00 92.69 278 LYS A CA 1
ATOM 2157 C C . LYS A 1 278 ? -27.068 -3.956 4.458 1.00 92.69 278 LYS A C 1
ATOM 2159 O O . LYS A 1 278 ? -28.298 -3.887 4.464 1.00 92.69 278 LYS A O 1
ATOM 2164 N N . ARG A 1 279 ? -26.397 -5.024 4.910 1.00 93.38 279 ARG A N 1
ATOM 2165 C CA . ARG A 1 279 ? -27.031 -6.243 5.446 1.00 93.38 279 ARG A CA 1
ATOM 2166 C C . ARG A 1 279 ? -27.925 -5.930 6.645 1.00 93.38 279 ARG A C 1
ATOM 2168 O O . ARG A 1 279 ? -29.077 -6.357 6.688 1.00 93.38 279 ARG A O 1
ATOM 2175 N N . LEU A 1 280 ? -27.428 -5.155 7.610 1.00 93.12 280 LEU A N 1
ATOM 2176 C CA . LEU A 1 280 ? -28.208 -4.768 8.789 1.00 93.12 280 LEU A CA 1
ATOM 2177 C C . LEU A 1 280 ? -29.330 -3.780 8.452 1.00 93.12 280 LEU A C 1
ATOM 2179 O O . LEU A 1 280 ? -30.413 -3.868 9.029 1.00 93.12 280 LEU A O 1
ATOM 2183 N N . LYS A 1 281 ? -29.127 -2.895 7.470 1.00 94.06 281 LYS A N 1
ATOM 2184 C CA . LYS A 1 281 ? -30.177 -1.996 6.975 1.00 94.06 281 LYS A CA 1
ATOM 2185 C C . LYS A 1 281 ? -31.355 -2.748 6.369 1.00 94.06 281 LYS A C 1
ATOM 2187 O O . LYS A 1 281 ? -32.497 -2.405 6.657 1.00 94.06 281 LYS A O 1
ATOM 2192 N N . GLN A 1 282 ? -31.098 -3.802 5.596 1.00 92.75 282 GLN A N 1
ATOM 2193 C CA . GLN A 1 282 ? -32.151 -4.686 5.074 1.00 92.75 282 GLN A CA 1
ATOM 2194 C C . GLN A 1 282 ? -32.932 -5.400 6.188 1.00 92.75 282 GLN A C 1
ATOM 2196 O O . GLN A 1 282 ? -34.072 -5.800 5.979 1.00 92.75 282 GLN A O 1
ATOM 2201 N N . ARG A 1 283 ? -32.341 -5.517 7.382 1.00 91.62 283 ARG A N 1
ATOM 2202 C CA . ARG A 1 283 ? -32.974 -6.078 8.582 1.00 91.62 283 ARG A CA 1
ATOM 2203 C C . ARG A 1 283 ? -33.627 -5.030 9.489 1.00 91.62 283 ARG A C 1
ATOM 2205 O O . ARG A 1 283 ? -34.150 -5.411 10.529 1.00 91.62 283 ARG A O 1
ATOM 2212 N N . GLY A 1 284 ? -33.613 -3.748 9.111 1.00 91.88 284 GLY A N 1
ATOM 2213 C CA . GLY A 1 284 ? -34.281 -2.665 9.843 1.00 91.88 284 GLY A CA 1
ATOM 2214 C C . GLY A 1 284 ? -33.374 -1.766 10.691 1.00 91.88 284 GLY A C 1
ATOM 2215 O O . GLY A 1 284 ? -33.893 -0.989 11.492 1.00 91.88 284 GLY A O 1
ATOM 2216 N N . LEU A 1 285 ? -32.042 -1.846 10.544 1.00 94.25 285 LEU A N 1
ATOM 2217 C CA . LEU A 1 285 ? -31.113 -0.901 11.180 1.00 94.25 285 LEU A CA 1
ATOM 2218 C C . LEU A 1 285 ? -30.937 0.363 10.329 1.00 94.25 285 LEU A C 1
ATOM 2220 O O . LEU A 1 285 ? -30.410 0.313 9.219 1.00 94.25 285 LEU A O 1
ATOM 2224 N N . HIS A 1 286 ? -31.303 1.523 10.861 1.00 93.31 286 HIS A N 1
ATOM 2225 C CA . HIS A 1 286 ? -31.189 2.793 10.144 1.00 93.31 286 HIS A CA 1
ATOM 2226 C C . HIS A 1 286 ? -30.108 3.691 10.758 1.00 93.31 286 HIS A C 1
ATOM 2228 O O . HIS A 1 286 ? -30.288 4.218 11.854 1.00 93.31 286 HIS A O 1
ATOM 2234 N N . SER A 1 287 ? -28.994 3.904 10.048 1.00 94.12 287 SER A N 1
ATOM 2235 C CA . SER A 1 287 ? -27.996 4.910 10.438 1.00 94.12 287 SER A CA 1
ATOM 2236 C C . SER A 1 287 ? -28.603 6.320 10.395 1.00 94.12 287 SER A C 1
ATOM 2238 O O . SER A 1 287 ? -29.250 6.697 9.414 1.00 94.12 287 SER A O 1
ATOM 2240 N N . ILE A 1 288 ? -28.368 7.110 11.439 1.00 94.44 288 ILE A N 1
ATOM 2241 C CA . ILE A 1 288 ? -28.755 8.521 11.555 1.00 94.44 288 ILE A CA 1
ATOM 2242 C C . ILE A 1 288 ? -27.542 9.395 11.883 1.00 94.44 288 ILE A C 1
ATOM 2244 O O . ILE A 1 288 ? -26.513 8.901 12.341 1.00 94.44 288 ILE A O 1
ATOM 2248 N N . THR A 1 289 ? -27.662 10.700 11.663 1.00 93.25 289 THR A N 1
ATOM 2249 C CA . THR A 1 289 ? -26.657 11.692 12.068 1.00 93.25 289 THR A CA 1
ATOM 2250 C C . THR A 1 289 ? -27.052 12.366 13.385 1.00 93.25 289 THR A C 1
ATOM 2252 O O . THR A 1 289 ? -28.186 12.216 13.850 1.00 93.25 289 THR A O 1
ATOM 2255 N N . TYR A 1 290 ? -26.131 13.119 13.994 1.00 90.94 290 TYR A N 1
ATOM 2256 C CA . TYR A 1 290 ? -26.374 13.817 15.263 1.00 90.94 290 TYR A CA 1
ATOM 2257 C C . TYR A 1 290 ? -27.533 14.818 15.174 1.00 90.94 290 TYR A C 1
ATOM 2259 O O . TYR A 1 290 ? -28.307 14.943 16.118 1.00 90.94 290 TYR A O 1
ATOM 2267 N N . GLU A 1 291 ? -27.707 15.479 14.028 1.00 92.12 291 GLU A N 1
ATOM 2268 C CA . GLU A 1 291 ? -28.757 16.482 13.798 1.00 92.12 291 GLU A CA 1
ATOM 2269 C C . GLU A 1 291 ? -30.159 15.868 13.826 1.00 92.12 291 GLU A C 1
ATOM 2271 O O . GLU A 1 291 ? -31.133 16.554 14.125 1.00 92.12 291 GLU A O 1
ATOM 2276 N N . ARG A 1 292 ? -30.257 14.565 13.538 1.00 93.69 292 ARG A N 1
ATOM 2277 C CA . ARG A 1 292 ? -31.517 13.818 13.515 1.00 93.69 292 ARG A CA 1
ATOM 2278 C C . ARG A 1 292 ? -31.846 13.153 14.846 1.00 93.69 292 ARG A C 1
ATOM 2280 O O . ARG A 1 292 ? -32.944 12.627 14.998 1.00 93.69 292 ARG A O 1
ATOM 2287 N N . LEU A 1 293 ? -30.934 13.179 15.820 1.00 92.19 293 LEU A N 1
ATOM 2288 C CA . LEU A 1 293 ? -31.169 12.601 17.144 1.00 92.19 293 LEU A CA 1
ATOM 2289 C C . LEU A 1 293 ? -32.436 13.173 17.827 1.00 92.19 293 LEU A C 1
ATOM 2291 O O . LEU A 1 293 ? -33.217 12.375 18.347 1.00 92.19 293 LEU A O 1
ATOM 2295 N N . PRO A 1 294 ? -32.739 14.489 17.748 1.00 92.75 294 PRO A N 1
ATOM 2296 C CA . PRO A 1 294 ? -33.987 15.050 18.280 1.00 92.75 294 PRO A CA 1
ATOM 2297 C C . PRO A 1 294 ? -35.275 14.485 17.654 1.00 92.75 294 PRO A C 1
ATOM 2299 O O . PRO A 1 294 ? -36.316 14.476 18.310 1.00 92.75 294 PRO A O 1
ATOM 2302 N N . GLU A 1 295 ? -35.224 13.975 16.416 1.00 93.75 295 GLU A N 1
ATOM 2303 C CA . GLU A 1 295 ? -36.372 13.357 15.722 1.00 93.75 295 GLU A CA 1
ATOM 2304 C C . GLU A 1 295 ? -36.747 11.983 16.307 1.00 93.75 295 GLU A C 1
ATOM 2306 O O . GLU A 1 295 ? -37.799 11.423 15.984 1.00 93.75 295 GLU A O 1
ATOM 2311 N N . LEU A 1 296 ? -35.882 11.408 17.147 1.00 91.75 296 LEU A N 1
ATOM 2312 C CA . LEU A 1 296 ? -36.024 10.057 17.689 1.00 91.75 296 LEU A CA 1
ATOM 2313 C C . LEU A 1 296 ? -36.517 10.028 19.140 1.00 91.75 296 LEU A C 1
ATOM 2315 O O . LEU A 1 296 ? -36.336 9.026 19.825 1.00 91.75 296 LEU A O 1
ATOM 2319 N N . LYS A 1 297 ? -37.179 11.095 19.603 1.00 89.62 297 LYS A N 1
ATOM 2320 C CA . LYS A 1 297 ? -37.784 11.174 20.942 1.00 89.62 297 LYS A CA 1
ATOM 2321 C C . LYS A 1 297 ? -38.611 9.918 21.266 1.00 89.62 297 LYS A C 1
ATOM 2323 O O . LYS A 1 297 ? -39.511 9.563 20.505 1.00 89.62 297 LYS A O 1
ATOM 2328 N N . GLY A 1 298 ? -38.320 9.264 22.394 1.00 85.88 298 GLY A N 1
ATOM 2329 C CA . GLY A 1 298 ? -39.023 8.050 22.832 1.00 85.88 298 GLY A CA 1
ATOM 2330 C C . GLY A 1 298 ? -38.722 6.782 22.022 1.00 85.88 298 GLY A C 1
ATOM 2331 O O . GLY A 1 298 ? -39.402 5.777 22.213 1.00 85.88 298 GLY A O 1
ATOM 2332 N N . LYS A 1 299 ? -37.757 6.813 21.094 1.00 90.81 299 LYS A N 1
ATOM 2333 C CA . LYS A 1 299 ? -37.327 5.644 20.313 1.00 90.81 299 LYS A CA 1
ATOM 2334 C C . LYS A 1 299 ? -36.032 5.054 20.868 1.00 90.81 299 LYS A C 1
ATOM 2336 O O . LYS A 1 299 ? -35.310 5.696 21.630 1.00 90.81 299 LYS A O 1
ATOM 2341 N N . ARG A 1 300 ? -35.719 3.841 20.411 1.00 91.38 300 ARG A N 1
ATOM 2342 C CA . ARG A 1 300 ? -34.452 3.156 20.678 1.00 91.38 300 ARG A CA 1
ATOM 2343 C C . ARG A 1 300 ? -33.364 3.629 19.720 1.00 91.38 300 ARG A C 1
ATOM 2345 O O . ARG A 1 300 ? -33.565 3.630 18.499 1.00 91.38 300 ARG A O 1
ATOM 2352 N N . VAL A 1 301 ? -32.210 4.000 20.268 1.00 94.62 301 VAL A N 1
ATOM 2353 C CA . VAL A 1 301 ? -31.033 4.416 19.495 1.00 94.62 301 VAL A CA 1
ATOM 2354 C C . VAL A 1 301 ? -29.805 3.655 19.972 1.00 94.62 301 VAL A C 1
ATOM 2356 O O . VAL A 1 301 ? -29.454 3.678 21.147 1.00 94.62 301 VAL A O 1
ATOM 2359 N N . LEU A 1 302 ? -29.130 2.998 19.037 1.00 94.88 302 LEU A N 1
ATOM 2360 C CA . LEU A 1 302 ? -27.871 2.313 19.257 1.00 94.88 302 LEU A CA 1
ATOM 2361 C C . LEU A 1 302 ? -26.710 3.298 19.192 1.00 94.88 302 LEU A C 1
ATOM 2363 O O . LEU A 1 302 ? -26.525 4.006 18.198 1.00 94.88 302 LEU A O 1
ATOM 2367 N N . PHE A 1 303 ? -25.898 3.298 20.245 1.00 94.12 303 PHE A N 1
ATOM 2368 C CA . PHE A 1 303 ? -24.598 3.959 20.248 1.00 94.12 303 PHE A CA 1
ATOM 2369 C C . PHE A 1 303 ? -23.539 2.931 19.887 1.00 94.12 303 PHE A C 1
ATOM 2371 O O . PHE A 1 303 ? -23.459 1.861 20.480 1.00 94.12 303 PHE A O 1
ATOM 2378 N N . ARG A 1 304 ? -22.766 3.229 18.850 1.00 91.38 304 ARG A N 1
ATOM 2379 C CA . ARG A 1 304 ? -21.863 2.277 18.194 1.00 91.38 304 ARG A CA 1
ATOM 2380 C C . ARG A 1 304 ? -20.590 1.993 18.994 1.00 91.38 304 ARG A C 1
ATOM 2382 O O . ARG A 1 304 ? -20.274 2.669 19.965 1.00 91.38 304 ARG A O 1
ATOM 2389 N N . ALA A 1 305 ? -19.792 1.038 18.511 1.00 88.56 305 ALA A N 1
ATOM 2390 C CA . ALA A 1 305 ? -18.589 0.536 19.187 1.00 88.56 305 ALA A CA 1
ATOM 2391 C C . ALA A 1 305 ? -17.535 1.600 19.564 1.00 88.56 305 ALA A C 1
ATOM 2393 O O . ALA A 1 305 ? -16.730 1.363 20.464 1.00 88.56 305 ALA A O 1
ATOM 2394 N N . HIS A 1 306 ? -17.541 2.759 18.904 1.00 88.00 306 HIS A N 1
ATOM 2395 C CA . HIS A 1 306 ? -16.633 3.877 19.179 1.00 88.00 306 HIS A CA 1
ATOM 2396 C C . HIS A 1 306 ? -17.027 4.721 20.404 1.00 88.00 306 HIS A C 1
ATOM 2398 O O . HIS A 1 306 ? -16.228 5.545 20.850 1.00 88.00 306 HIS A O 1
ATOM 2404 N N . GLY A 1 307 ? -18.235 4.519 20.937 1.00 90.00 307 GLY A N 1
ATOM 2405 C CA . GLY A 1 307 ? -18.808 5.320 22.012 1.00 90.00 307 GLY A CA 1
ATOM 2406 C C . GLY A 1 307 ? -19.071 6.771 21.628 1.00 90.00 307 GLY A C 1
ATOM 2407 O O . GLY A 1 307 ? -18.687 7.240 20.557 1.00 90.00 307 GLY A O 1
ATOM 2408 N N . GLU A 1 308 ? -19.735 7.486 22.531 1.00 92.88 308 GLU A N 1
ATOM 2409 C CA . GLU A 1 308 ? -20.173 8.864 22.304 1.00 92.88 308 GLU A CA 1
ATOM 2410 C C . GLU A 1 308 ? -19.680 9.813 23.406 1.00 92.88 308 GLU A C 1
ATOM 2412 O O . GLU A 1 308 ? -19.241 9.404 24.483 1.00 92.88 308 GLU A O 1
ATOM 2417 N N . ALA A 1 309 ? -19.719 11.117 23.133 1.00 92.06 309 ALA A N 1
ATOM 2418 C CA . ALA A 1 309 ? -19.363 12.126 24.128 1.00 92.06 309 ALA A CA 1
ATOM 2419 C C . ALA A 1 309 ? -20.422 12.191 25.252 1.00 92.06 309 ALA A C 1
ATOM 2421 O O . ALA A 1 309 ? -21.609 12.028 24.964 1.00 92.06 309 ALA A O 1
ATOM 2422 N N . PRO A 1 310 ? -20.063 12.548 26.504 1.00 92.19 310 PRO A N 1
ATOM 2423 C CA . PRO A 1 310 ? -21.015 12.612 27.622 1.00 92.19 310 PRO A CA 1
ATOM 2424 C C . PRO A 1 310 ? -22.236 13.505 27.347 1.00 92.19 310 PRO A C 1
ATOM 2426 O O . PRO A 1 310 ? -23.350 13.187 27.752 1.00 92.19 310 PRO A O 1
ATOM 2429 N N . LYS A 1 311 ? -22.049 14.588 26.579 1.00 92.75 311 LYS A N 1
ATOM 2430 C CA . LYS A 1 311 ? -23.136 15.480 26.140 1.00 92.75 311 LYS A CA 1
ATOM 2431 C C . LYS A 1 311 ? -24.207 14.781 25.292 1.00 92.75 311 LYS A C 1
ATOM 2433 O O . LYS A 1 311 ? -25.364 15.172 25.346 1.00 92.75 311 LYS A O 1
ATOM 2438 N N . VAL A 1 312 ? -23.831 13.763 24.515 1.00 93.56 312 VAL A N 1
ATOM 2439 C CA . 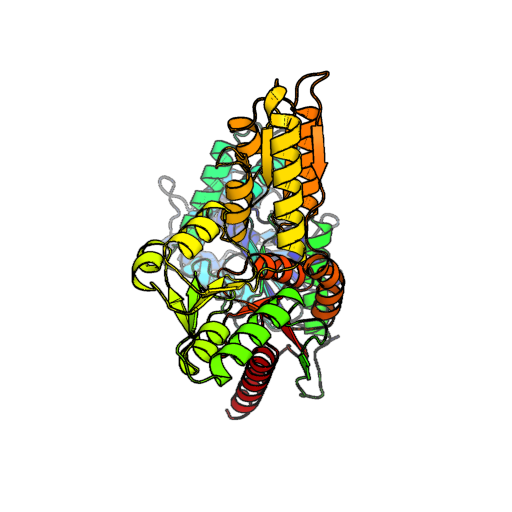VAL A 1 312 ? -24.749 13.012 23.645 1.00 93.56 312 VAL A CA 1
ATOM 2440 C C . VAL A 1 312 ? -25.619 12.080 24.484 1.00 93.56 312 VAL A C 1
ATOM 2442 O O . VAL A 1 312 ? -26.817 11.990 24.241 1.00 93.56 312 VAL A O 1
ATOM 2445 N N . TYR A 1 313 ? -25.044 11.453 25.515 1.00 94.06 313 TYR A N 1
ATOM 2446 C CA . TYR A 1 313 ? -25.805 10.674 26.494 1.00 94.06 313 TYR A CA 1
ATOM 2447 C C . TYR A 1 313 ? -26.809 11.548 27.255 1.00 94.06 313 TYR A C 1
ATOM 2449 O O . TYR A 1 313 ? -27.979 11.189 27.339 1.00 94.06 313 TYR A O 1
ATOM 2457 N N . ALA A 1 314 ? -26.380 12.719 27.740 1.00 93.81 314 ALA A N 1
ATOM 2458 C CA . ALA A 1 314 ? -27.266 13.659 28.431 1.00 93.81 314 ALA A CA 1
ATOM 2459 C C . ALA A 1 314 ? -28.410 14.157 27.527 1.00 93.81 314 ALA A C 1
ATOM 2461 O O . ALA A 1 314 ? -29.550 14.292 27.968 1.00 93.81 314 ALA A O 1
ATOM 2462 N N . GLU A 1 315 ? -28.125 14.399 26.245 1.00 94.31 315 GLU A N 1
ATOM 2463 C CA . GLU A 1 315 ? -29.147 14.783 25.271 1.00 94.31 315 GLU A CA 1
ATOM 2464 C C . GLU A 1 315 ? -30.132 13.640 24.986 1.00 94.31 315 GLU A C 1
ATOM 2466 O O . GLU A 1 315 ? -31.339 13.871 24.937 1.00 94.31 315 GLU A O 1
ATOM 2471 N N . ALA A 1 316 ? -29.648 12.403 24.853 1.00 94.94 316 ALA A N 1
ATOM 2472 C CA . ALA A 1 316 ? -30.507 11.234 24.689 1.00 94.94 316 ALA A CA 1
ATOM 2473 C C . ALA A 1 316 ? -31.442 11.041 25.895 1.00 94.94 316 ALA A C 1
ATOM 2475 O O . ALA A 1 316 ? -32.644 10.846 25.711 1.00 94.94 316 ALA A O 1
ATOM 2476 N N . GLU A 1 317 ? -30.925 11.193 27.117 1.00 95.69 317 GLU A N 1
ATOM 2477 C CA . GLU A 1 317 ? -31.719 11.154 28.349 1.00 95.69 317 GLU A CA 1
ATOM 2478 C C . GLU A 1 317 ? -32.791 12.256 28.367 1.00 95.69 317 GLU A C 1
ATOM 2480 O O . GLU A 1 317 ? -33.969 11.976 28.594 1.00 95.69 317 GLU A O 1
ATOM 2485 N N . ARG A 1 318 ? -32.425 13.500 28.020 1.00 95.69 318 ARG A N 1
ATOM 2486 C CA . ARG A 1 318 ? -33.363 14.634 27.916 1.00 95.69 318 ARG A CA 1
ATOM 2487 C C . ARG A 1 318 ? -34.483 14.385 26.899 1.00 95.69 318 ARG A C 1
ATOM 2489 O O . ARG A 1 318 ? -35.610 14.846 27.086 1.00 95.69 318 ARG A O 1
ATOM 2496 N N . LEU A 1 319 ? -34.180 13.678 25.814 1.00 94.50 319 LEU A N 1
ATOM 2497 C CA . LEU A 1 319 ? -35.130 13.303 24.765 1.00 94.50 319 LEU A CA 1
ATOM 2498 C C . LEU A 1 319 ? -35.915 12.019 25.091 1.00 94.50 319 LEU A C 1
ATOM 2500 O O . LEU A 1 319 ? -36.766 11.614 24.297 1.00 94.50 319 LEU A O 1
ATOM 2504 N N . GLY A 1 320 ? -35.665 11.373 26.233 1.00 94.62 320 GLY A N 1
ATOM 2505 C CA . GLY A 1 320 ? -36.277 10.087 26.576 1.00 94.62 320 GLY A CA 1
ATOM 2506 C C . GLY A 1 320 ? -35.954 8.993 25.555 1.00 94.62 320 GLY A C 1
ATOM 2507 O O . GLY A 1 320 ? -36.800 8.150 25.273 1.00 94.62 320 GLY A O 1
ATOM 2508 N N . ILE A 1 321 ? -34.776 9.060 24.934 1.00 94.88 321 ILE A N 1
ATOM 2509 C CA . ILE A 1 321 ? -34.269 8.036 24.022 1.00 94.88 321 ILE A CA 1
ATOM 2510 C C . ILE A 1 321 ? -33.768 6.858 24.852 1.00 94.88 321 ILE A C 1
ATOM 2512 O O . ILE A 1 321 ? -32.966 7.026 25.771 1.00 94.88 321 ILE A O 1
ATOM 2516 N N . GLU A 1 322 ? -34.200 5.654 24.492 1.00 93.50 322 GLU A N 1
ATOM 2517 C CA . GLU A 1 322 ? -33.660 4.429 25.070 1.00 93.50 322 GLU A CA 1
ATOM 2518 C C . GLU A 1 322 ? -32.339 4.086 24.368 1.00 93.50 322 GLU A C 1
ATOM 2520 O O . GLU A 1 322 ? -32.305 3.738 23.183 1.00 93.50 322 GLU A O 1
ATOM 2525 N N . VAL A 1 323 ? -31.229 4.239 25.093 1.00 94.12 323 VAL A N 1
ATOM 2526 C CA . VAL A 1 323 ? -29.885 4.040 24.542 1.00 94.12 323 VAL A CA 1
ATOM 2527 C C . VAL A 1 323 ? -29.490 2.567 24.602 1.00 94.12 323 VAL A C 1
ATOM 2529 O O . VAL A 1 323 ? -29.238 1.999 25.665 1.00 94.12 323 VAL A O 1
ATOM 2532 N N . VAL A 1 324 ? -29.324 1.969 23.427 1.00 93.38 324 VAL A N 1
ATOM 2533 C CA . VAL A 1 324 ? -28.726 0.646 23.244 1.00 93.38 324 VAL A CA 1
ATOM 2534 C C . VAL A 1 324 ? -27.212 0.832 23.107 1.00 93.38 324 VAL A C 1
ATOM 2536 O O . VAL A 1 324 ? -26.676 0.962 22.008 1.00 93.38 324 VAL A O 1
ATOM 2539 N N . ASP A 1 325 ? -26.492 0.882 24.228 1.00 92.81 325 ASP A N 1
ATOM 2540 C CA . ASP A 1 325 ? -25.050 1.171 24.195 1.00 92.81 325 ASP A CA 1
ATOM 2541 C C . ASP A 1 325 ? -24.228 -0.057 23.763 1.00 92.81 325 ASP A C 1
ATOM 2543 O O . ASP A 1 325 ? -24.151 -1.056 24.483 1.00 92.81 325 ASP A O 1
ATOM 2547 N N . ALA A 1 326 ? -23.636 -0.001 22.574 1.00 93.00 326 ALA A N 1
ATOM 2548 C CA . ALA A 1 326 ? -22.771 -1.027 22.006 1.00 93.00 326 ALA A CA 1
ATOM 2549 C C . ALA A 1 326 ? -21.282 -0.629 22.024 1.00 93.00 326 ALA A C 1
ATOM 2551 O O . ALA A 1 326 ? -20.485 -1.205 21.280 1.00 93.00 326 ALA A O 1
ATOM 2552 N N . THR A 1 327 ? -20.891 0.344 22.854 1.00 92.12 327 THR A N 1
ATOM 2553 C CA . THR A 1 327 ? -19.504 0.808 22.982 1.00 92.12 327 THR A CA 1
ATOM 2554 C C . THR A 1 327 ? -18.569 -0.343 23.343 1.00 92.12 327 THR A C 1
ATOM 2556 O O . THR A 1 327 ? -18.813 -1.117 24.271 1.00 92.12 327 THR A O 1
ATOM 2559 N N . CYS A 1 328 ? -17.447 -0.441 22.629 1.00 92.56 328 CYS A N 1
ATOM 2560 C CA . CYS A 1 328 ? -16.419 -1.431 22.912 1.00 92.56 328 CYS A CA 1
ATOM 2561 C C . CYS A 1 328 ? -15.862 -1.224 24.335 1.00 92.56 328 CYS A C 1
ATOM 2563 O O . CYS A 1 328 ? -15.445 -0.108 24.658 1.00 92.56 328 CYS A O 1
ATOM 2565 N N . PRO A 1 329 ? -15.750 -2.272 25.176 1.00 91.94 329 PRO A N 1
ATOM 2566 C CA . PRO A 1 329 ? -15.222 -2.136 26.536 1.00 91.94 329 PRO A CA 1
ATOM 2567 C C . PRO A 1 329 ? -13.821 -1.511 26.609 1.00 91.94 329 PRO A C 1
ATOM 2569 O O . PRO A 1 329 ? -13.516 -0.790 27.558 1.00 91.94 329 PRO A O 1
ATOM 2572 N N . VAL A 1 330 ? -12.981 -1.739 25.591 1.00 93.44 330 VAL A N 1
ATOM 2573 C CA . VAL A 1 330 ? -11.645 -1.127 25.484 1.00 93.44 330 VAL A CA 1
ATOM 2574 C C . VAL A 1 330 ? -11.753 0.386 25.283 1.00 93.44 330 VAL A C 1
ATOM 2576 O O . VAL A 1 330 ? -11.079 1.150 25.972 1.00 93.44 330 VAL A O 1
ATOM 2579 N N . VAL A 1 331 ? -12.641 0.826 24.387 1.00 94.31 331 VAL A N 1
ATOM 2580 C CA . VAL A 1 331 ? -12.884 2.251 24.120 1.00 94.31 331 VAL A CA 1
ATOM 2581 C C . VAL A 1 331 ? -13.512 2.925 25.339 1.00 94.31 331 VAL A C 1
ATOM 2583 O O . VAL A 1 331 ? -13.080 4.003 25.737 1.00 94.31 331 VAL A O 1
ATOM 2586 N N . LEU A 1 332 ? -14.461 2.263 26.004 1.00 94.06 332 LEU A N 1
ATOM 2587 C CA . LEU A 1 332 ? -15.070 2.771 27.232 1.00 94.06 332 LEU A CA 1
ATOM 2588 C C . LEU A 1 332 ? -14.033 2.950 28.354 1.00 94.06 332 LEU A C 1
ATOM 2590 O O . LEU A 1 332 ? -14.045 3.955 29.068 1.00 94.06 332 LEU A O 1
ATOM 2594 N N . ALA A 1 333 ? -13.114 1.994 28.517 1.00 95.44 333 ALA A N 1
ATOM 2595 C CA . ALA A 1 333 ? -12.024 2.102 29.483 1.00 95.44 333 ALA A CA 1
ATOM 2596 C C . ALA A 1 333 ? -11.082 3.273 29.154 1.00 95.44 333 ALA A C 1
ATOM 2598 O O . ALA A 1 333 ? -10.689 4.011 30.064 1.00 95.44 333 ALA A O 1
ATOM 2599 N N . LEU A 1 334 ? -10.771 3.480 27.869 1.00 96.94 334 LEU A N 1
ATOM 2600 C CA . LEU A 1 334 ? -9.984 4.615 27.387 1.00 96.94 334 LEU A CA 1
ATOM 2601 C C . LEU A 1 334 ? -10.675 5.952 27.681 1.00 96.94 334 LEU A C 1
ATOM 2603 O O . LEU A 1 334 ? -10.067 6.824 28.300 1.00 96.94 334 LEU A O 1
ATOM 2607 N N . GLN A 1 335 ? -11.956 6.091 27.334 1.00 96.81 335 GLN A N 1
ATOM 2608 C CA . GLN A 1 335 ? -12.750 7.288 27.623 1.00 96.81 335 GLN A CA 1
ATOM 2609 C C . GLN A 1 335 ? -12.738 7.623 29.122 1.00 96.81 335 GLN A C 1
ATOM 2611 O O . GLN A 1 335 ? -12.416 8.746 29.510 1.00 96.81 335 GLN A O 1
ATOM 2616 N N . LYS A 1 336 ? -12.977 6.625 29.986 1.00 96.25 336 LYS A N 1
ATOM 2617 C CA . LYS A 1 336 ? -12.916 6.784 31.451 1.00 96.25 336 LYS A CA 1
ATOM 2618 C C . LYS A 1 336 ? -11.521 7.148 31.961 1.00 96.25 336 LYS A C 1
ATOM 2620 O O . LYS A 1 336 ? -11.398 7.786 33.008 1.00 96.25 336 LYS A O 1
ATOM 2625 N N . ARG A 1 337 ? -10.455 6.698 31.295 1.00 97.75 337 ARG A N 1
ATOM 2626 C CA . ARG A 1 337 ? -9.070 7.036 31.656 1.00 97.75 337 ARG A CA 1
ATOM 2627 C C . ARG A 1 337 ? -8.750 8.483 31.295 1.00 97.75 337 ARG A C 1
ATOM 2629 O O . ARG A 1 337 ? -8.245 9.202 32.152 1.00 97.75 337 ARG A O 1
ATOM 2636 N N . ILE A 1 338 ? -9.100 8.908 30.080 1.00 97.94 338 ILE A N 1
ATOM 2637 C CA . ILE A 1 338 ? -8.931 10.292 29.619 1.00 97.94 338 ILE A CA 1
ATOM 2638 C C . ILE A 1 338 ? -9.717 11.246 30.516 1.00 97.94 338 ILE A C 1
ATOM 2640 O O . ILE A 1 338 ? -9.146 12.218 31.001 1.00 97.94 338 ILE A O 1
ATOM 2644 N N . ARG A 1 339 ? -10.983 10.927 30.818 1.00 96.81 339 ARG A N 1
ATOM 2645 C CA . ARG A 1 339 ? -11.826 11.732 31.710 1.00 96.81 339 ARG A CA 1
ATOM 2646 C C . ARG A 1 339 ? -11.182 11.941 33.080 1.00 96.81 339 ARG A C 1
ATOM 2648 O O . ARG A 1 339 ? -11.030 13.076 33.513 1.00 96.81 339 ARG A O 1
ATOM 2655 N N . ARG A 1 340 ? -10.747 10.853 33.728 1.00 97.38 340 ARG A N 1
ATOM 2656 C CA . ARG A 1 340 ? -10.072 10.918 35.034 1.00 97.38 340 ARG A CA 1
ATOM 2657 C C . ARG A 1 340 ? -8.779 11.722 34.977 1.00 97.38 340 ARG A C 1
ATOM 2659 O O . ARG A 1 340 ? -8.524 12.508 35.882 1.00 97.38 340 ARG A O 1
ATOM 2666 N N . LYS A 1 341 ? -7.965 11.541 33.929 1.00 97.62 341 LYS A N 1
ATOM 2667 C CA . LYS A 1 341 ? -6.730 12.317 33.764 1.00 97.62 341 LYS A CA 1
ATOM 2668 C C . LYS A 1 341 ? -7.052 13.804 33.647 1.00 97.62 341 LYS A C 1
ATOM 2670 O O . LYS A 1 341 ? -6.520 14.579 34.427 1.00 97.62 341 LYS A O 1
ATOM 2675 N N . TYR A 1 342 ? -7.971 14.161 32.752 1.00 96.88 342 TYR A N 1
ATOM 2676 C CA . TYR A 1 342 ? -8.421 15.533 32.535 1.00 96.88 342 TYR A CA 1
ATOM 2677 C C . TYR A 1 342 ? -8.943 16.197 33.815 1.00 96.88 342 TYR A C 1
ATOM 2679 O O . TYR A 1 342 ? -8.522 17.303 34.142 1.00 96.88 342 TYR A O 1
ATOM 2687 N N . GLU A 1 343 ? -9.806 15.519 34.575 1.00 96.19 343 GLU A N 1
ATOM 2688 C CA . GLU A 1 343 ? -10.342 16.050 35.835 1.00 96.19 343 GLU A CA 1
ATOM 2689 C C . GLU A 1 343 ? -9.243 16.257 36.886 1.00 96.19 343 GLU A C 1
ATOM 2691 O O . GLU A 1 343 ? -9.176 17.322 37.501 1.00 96.19 343 GLU A O 1
ATOM 2696 N N . ASN A 1 344 ? -8.338 15.287 37.043 1.00 96.50 344 ASN A N 1
ATOM 2697 C CA . ASN A 1 344 ? -7.266 15.347 38.040 1.00 96.50 344 ASN A CA 1
ATOM 2698 C C . ASN A 1 344 ? -6.194 16.394 37.713 1.00 96.50 344 ASN A C 1
ATOM 2700 O O . ASN A 1 344 ? -5.558 16.924 38.621 1.00 96.50 344 ASN A O 1
ATOM 2704 N N . THR A 1 345 ? -5.974 16.695 36.431 1.00 95.31 345 THR A N 1
ATOM 2705 C CA . THR A 1 345 ? -4.938 17.639 35.988 1.00 95.31 345 THR A CA 1
ATOM 2706 C C . THR A 1 345 ? -5.494 18.987 35.540 1.00 95.31 345 THR A C 1
ATOM 2708 O O . THR A 1 345 ? -4.760 19.823 35.019 1.00 95.31 345 THR A O 1
ATOM 2711 N N . ARG A 1 346 ? -6.786 19.253 35.751 1.00 88.38 346 ARG A N 1
ATOM 2712 C CA . ARG A 1 346 ? -7.401 20.519 35.330 1.00 88.38 346 ARG A CA 1
ATOM 2713 C C . ARG A 1 346 ? -6.750 21.738 35.995 1.00 88.38 346 ARG A C 1
ATOM 2715 O O . ARG A 1 346 ? -6.606 22.778 35.364 1.00 88.38 346 ARG A O 1
ATOM 2722 N N . GLY A 1 347 ? -6.327 21.597 37.253 1.00 87.25 347 GLY A N 1
ATOM 2723 C CA . GLY A 1 347 ? -5.735 22.682 38.044 1.00 87.25 347 GLY A CA 1
ATOM 2724 C C . GLY A 1 347 ? -4.278 23.026 37.712 1.00 87.25 347 GLY A C 1
ATOM 2725 O O . GLY A 1 347 ? -3.833 24.109 38.073 1.00 87.25 347 GLY A O 1
ATOM 2726 N N . ASN A 1 348 ? -3.535 22.145 37.030 1.00 90.62 348 ASN A N 1
ATOM 2727 C CA . ASN A 1 348 ? -2.115 22.362 36.707 1.00 90.62 348 ASN A CA 1
ATOM 2728 C C . ASN A 1 348 ? -1.862 22.661 35.216 1.00 90.62 348 ASN A C 1
ATOM 2730 O O . ASN A 1 348 ? -0.714 22.764 34.792 1.00 90.62 348 ASN A O 1
ATOM 2734 N N . GLY A 1 349 ? -2.925 22.788 34.413 1.00 91.00 349 GLY A N 1
ATOM 2735 C CA . GLY A 1 349 ? -2.826 23.162 33.003 1.00 91.00 349 GLY A CA 1
ATOM 2736 C C . GLY A 1 349 ? -2.277 22.074 32.074 1.00 91.00 349 GLY A C 1
ATOM 2737 O O . GLY A 1 349 ? -1.859 22.416 30.965 1.00 91.00 349 GLY A O 1
ATOM 2738 N N . THR A 1 350 ? -2.289 20.796 32.473 1.00 97.56 350 THR A N 1
ATOM 2739 C CA . THR A 1 350 ? -1.855 19.679 31.610 1.00 97.56 350 THR A CA 1
ATOM 2740 C C . THR A 1 350 ? -2.655 19.632 30.306 1.00 97.56 350 THR A C 1
ATOM 2742 O O . THR A 1 350 ? -3.884 19.711 30.303 1.00 97.56 350 THR A O 1
ATOM 2745 N N . GLN A 1 351 ? -1.951 19.462 29.192 1.00 98.00 351 GLN A N 1
ATOM 2746 C CA . GLN A 1 351 ? -2.513 19.291 27.859 1.00 98.00 351 GLN A CA 1
ATOM 2747 C C . GLN A 1 351 ? -2.843 17.816 27.629 1.00 98.00 351 GLN A C 1
ATOM 2749 O O . GLN A 1 351 ? -1.951 16.965 27.612 1.00 98.00 351 GLN A O 1
ATOM 2754 N N . ILE A 1 352 ? -4.125 17.502 27.435 1.00 98.44 352 ILE A N 1
ATOM 2755 C CA . ILE A 1 352 ? -4.532 16.170 26.983 1.00 98.44 352 ILE A CA 1
ATOM 2756 C C . ILE A 1 352 ? -4.339 16.108 25.471 1.00 98.44 352 ILE A C 1
ATOM 2758 O O . ILE A 1 352 ? -5.007 16.834 24.735 1.00 98.44 352 ILE A O 1
ATOM 2762 N N . VAL A 1 353 ? -3.444 15.238 25.017 1.00 98.50 353 VAL A N 1
ATOM 2763 C CA . VAL A 1 353 ? -3.124 15.060 23.599 1.00 98.50 353 VAL A CA 1
ATOM 2764 C C . VAL A 1 353 ? -3.621 13.692 23.145 1.00 98.50 353 VAL A C 1
ATOM 2766 O O . VAL A 1 353 ? -3.370 12.684 23.802 1.00 98.50 353 VAL A O 1
ATOM 2769 N N . ILE A 1 354 ? -4.326 13.646 22.017 1.00 98.50 354 ILE A N 1
ATOM 2770 C CA . ILE A 1 354 ? -4.845 12.419 21.411 1.00 98.50 354 ILE A CA 1
ATOM 2771 C C . ILE A 1 354 ? -4.175 12.240 20.049 1.00 98.50 354 ILE A C 1
ATOM 2773 O O . ILE A 1 354 ? -4.453 12.983 19.107 1.00 98.50 354 ILE A O 1
ATOM 2777 N N . TYR A 1 355 ? -3.327 11.220 19.932 1.00 97.75 355 TYR A N 1
ATOM 2778 C CA . TYR A 1 355 ? -2.826 10.754 18.645 1.00 97.75 355 TYR A CA 1
ATOM 2779 C C . TYR A 1 355 ? -3.931 9.982 17.919 1.00 97.75 355 TYR A C 1
ATOM 2781 O O . TYR A 1 355 ? -4.268 8.862 18.312 1.00 97.75 355 TYR A O 1
ATOM 2789 N N . GLY A 1 356 ? -4.535 10.579 16.895 1.00 95.69 356 GLY A N 1
ATOM 2790 C CA . GLY A 1 356 ? -5.711 10.009 16.241 1.00 95.69 356 GLY A CA 1
ATOM 2791 C C . GLY A 1 356 ? -6.178 10.804 15.029 1.00 95.69 356 GLY A C 1
ATOM 2792 O O . GLY A 1 356 ? -5.799 11.955 14.840 1.00 95.69 356 GLY A O 1
ATOM 2793 N N . LYS A 1 357 ? -7.020 10.188 14.194 1.00 92.88 357 LYS A N 1
ATOM 2794 C CA . LYS A 1 357 ? -7.509 10.805 12.952 1.00 92.88 357 LYS A CA 1
ATOM 2795 C C . LYS A 1 357 ? -8.543 11.900 13.225 1.00 92.88 357 LYS A C 1
ATOM 2797 O O . LYS A 1 357 ? -9.557 11.647 13.879 1.00 92.88 357 LYS A O 1
ATOM 2802 N N . HIS A 1 358 ? -8.327 13.089 12.660 1.00 92.75 358 HIS A N 1
ATOM 2803 C CA . HIS A 1 358 ? -9.262 14.218 12.735 1.00 92.75 358 HIS A CA 1
ATOM 2804 C C . HIS A 1 358 ? -10.644 13.802 12.225 1.00 92.75 358 HIS A C 1
ATOM 2806 O O . HIS A 1 358 ? -10.770 13.164 11.179 1.00 92.75 358 HIS A O 1
ATOM 2812 N N . GLY A 1 359 ? -11.684 14.141 12.988 1.00 87.94 359 GLY A N 1
ATOM 2813 C CA . GLY A 1 359 ? -13.076 13.833 12.655 1.00 87.94 359 GLY A CA 1
ATOM 2814 C C . GLY A 1 359 ? -13.480 12.361 12.801 1.00 87.94 359 GLY A C 1
ATOM 2815 O O . GLY A 1 359 ? -14.649 12.038 12.580 1.00 87.94 359 GLY A O 1
ATOM 2816 N N . HIS A 1 360 ? -12.573 11.457 13.191 1.00 90.06 360 HIS A N 1
ATOM 2817 C CA . HIS A 1 360 ? -12.929 10.061 13.427 1.00 90.06 360 HIS A CA 1
ATOM 2818 C C . HIS A 1 360 ? -13.882 9.934 14.623 1.00 90.06 360 HIS A C 1
ATOM 2820 O O . HIS A 1 360 ? -13.670 10.540 15.670 1.00 90.06 360 HIS A O 1
ATOM 2826 N N . ALA A 1 361 ? -14.895 9.075 14.486 1.00 89.75 361 ALA A N 1
ATOM 2827 C CA . ALA A 1 361 ? -15.927 8.803 15.489 1.00 89.75 361 ALA A CA 1
ATOM 2828 C C . ALA A 1 361 ? -15.380 8.643 16.915 1.00 89.75 361 ALA A C 1
ATOM 2830 O O . ALA A 1 361 ? -15.741 9.377 17.827 1.00 89.75 361 ALA A O 1
ATOM 2831 N N . GLU A 1 362 ? -14.456 7.695 17.065 1.00 92.81 362 GLU A N 1
ATOM 2832 C CA . GLU A 1 362 ? -13.788 7.405 18.329 1.00 92.81 362 GLU A CA 1
ATOM 2833 C C . GLU A 1 362 ? -13.073 8.634 18.895 1.00 92.81 362 GLU A C 1
ATOM 2835 O O . GLU A 1 362 ? -13.287 8.969 20.052 1.00 92.81 362 GLU A O 1
ATOM 2840 N N . VAL A 1 363 ? -12.296 9.353 18.074 1.00 95.44 363 VAL A N 1
ATOM 2841 C CA . VAL A 1 363 ? -11.561 10.556 18.494 1.00 95.44 363 VAL A CA 1
ATOM 2842 C C . VAL A 1 363 ? -12.522 11.635 18.983 1.00 95.44 363 VAL A C 1
ATOM 2844 O O . VAL A 1 363 ? -12.284 12.211 20.039 1.00 95.44 363 VAL A O 1
ATOM 2847 N N . ASN A 1 364 ? -13.645 11.854 18.298 1.00 93.62 364 ASN A N 1
ATOM 2848 C CA . ASN A 1 364 ? -14.673 12.796 18.750 1.00 93.62 364 ASN A CA 1
ATOM 2849 C C . ASN A 1 364 ? -15.247 12.387 20.119 1.00 93.62 364 ASN A C 1
ATOM 2851 O O . ASN A 1 364 ? -15.441 13.238 20.990 1.00 93.62 364 ASN A O 1
ATOM 2855 N N . GLY A 1 365 ? -15.470 11.087 20.335 1.00 94.00 365 GLY A N 1
ATOM 2856 C CA . GLY A 1 365 ? -15.878 10.535 21.628 1.00 94.00 365 GLY A CA 1
ATOM 2857 C C . GLY A 1 365 ? -14.829 10.739 22.728 1.00 94.00 365 GLY A C 1
ATOM 2858 O O . GLY A 1 365 ? -15.193 11.087 23.853 1.00 94.00 365 GLY A O 1
ATOM 2859 N N . LEU A 1 366 ? -13.535 10.586 22.408 1.00 96.81 366 LEU A N 1
ATOM 2860 C CA . LEU A 1 366 ? -12.411 10.829 23.325 1.00 96.81 366 LEU A CA 1
ATOM 2861 C C . LEU A 1 366 ? -12.267 12.320 23.676 1.00 96.81 366 LEU A C 1
ATOM 2863 O O . LEU A 1 366 ? -12.179 12.662 24.852 1.00 96.81 366 LEU A O 1
ATOM 2867 N N . VAL A 1 367 ? -12.305 13.209 22.679 1.00 97.12 367 VAL A N 1
ATOM 2868 C CA . VAL A 1 367 ? -12.284 14.675 22.850 1.00 97.12 367 VAL A CA 1
ATOM 2869 C C . VAL A 1 367 ? -13.487 15.146 23.674 1.00 97.12 367 VAL A C 1
ATOM 2871 O O . VAL A 1 367 ? -13.380 16.032 24.521 1.00 97.12 367 VAL A O 1
ATOM 2874 N N . GLY A 1 368 ? -14.643 14.502 23.503 1.00 95.56 368 GLY A N 1
ATOM 2875 C CA . GLY A 1 368 ? -15.825 14.747 24.324 1.00 95.56 368 GLY A CA 1
ATOM 2876 C C . GLY A 1 368 ? -15.609 14.511 25.823 1.00 95.56 368 GLY A C 1
ATOM 2877 O O . GLY A 1 368 ? -16.302 15.123 26.635 1.00 95.56 368 GLY A O 1
ATOM 2878 N N . GLN A 1 369 ? -14.636 13.680 26.213 1.00 97.00 369 GLN A N 1
ATOM 2879 C CA . GLN A 1 369 ? -14.315 13.422 27.621 1.00 97.00 369 GLN A CA 1
ATOM 2880 C C . GLN A 1 369 ? -13.578 14.584 28.298 1.00 97.00 369 GLN A C 1
ATOM 2882 O O . GLN A 1 369 ? -13.519 14.618 29.526 1.00 97.00 369 GLN A O 1
ATOM 2887 N N . THR A 1 370 ? -13.051 15.538 27.527 1.00 96.31 370 THR A N 1
ATOM 2888 C CA . THR A 1 370 ? -12.278 16.690 28.019 1.00 96.31 370 THR A CA 1
ATOM 2889 C C . THR A 1 370 ? -12.997 18.019 27.795 1.00 96.31 370 THR A C 1
ATOM 2891 O O . THR A 1 370 ? -12.363 19.056 27.649 1.00 96.31 370 THR A O 1
ATOM 2894 N N . ASN A 1 371 ? -14.332 18.001 27.702 1.00 93.00 371 ASN A N 1
ATOM 2895 C CA . ASN A 1 371 ? -15.145 19.171 27.340 1.00 93.00 371 ASN A CA 1
ATOM 2896 C C . ASN A 1 371 ? -14.743 19.817 25.998 1.00 93.00 371 ASN A C 1
ATOM 2898 O O . ASN A 1 371 ? -15.030 20.987 25.765 1.00 93.00 371 ASN A O 1
ATOM 2902 N N . GLY A 1 372 ? -14.106 19.057 25.101 1.00 94.69 372 GLY A N 1
ATOM 2903 C CA . GLY A 1 372 ? -13.611 19.576 23.827 1.00 94.69 372 GLY A CA 1
ATOM 2904 C C . GLY A 1 372 ? -12.218 20.207 23.885 1.00 94.69 372 GLY A C 1
ATOM 2905 O O . GLY A 1 372 ? -11.766 20.719 22.870 1.00 94.69 372 GLY A O 1
ATOM 2906 N N . GLU A 1 373 ? -11.529 20.166 25.028 1.00 95.62 373 GLU A N 1
ATOM 2907 C CA . GLU A 1 373 ? -10.232 20.835 25.227 1.00 95.62 373 GLU A CA 1
ATOM 2908 C C . GLU A 1 373 ? -9.023 19.980 24.804 1.00 95.62 373 GLU A C 1
ATOM 2910 O O . GLU A 1 373 ? -7.889 20.453 24.843 1.00 95.62 373 GLU A O 1
ATOM 2915 N N . ALA A 1 374 ? -9.227 18.711 24.432 1.00 97.56 374 ALA A N 1
ATOM 2916 C CA . ALA A 1 374 ? -8.120 17.845 24.025 1.00 97.56 374 ALA A CA 1
ATOM 2917 C C . ALA A 1 374 ? -7.548 18.271 22.666 1.00 97.56 374 ALA A C 1
ATOM 2919 O O . ALA A 1 374 ? -8.289 18.558 21.727 1.00 97.56 374 ALA A O 1
ATOM 2920 N N . ILE A 1 375 ? -6.222 18.232 22.552 1.00 98.12 375 ILE A N 1
ATOM 2921 C CA . ILE A 1 375 ? -5.492 18.515 21.318 1.00 98.12 375 ILE A CA 1
ATOM 2922 C C . ILE A 1 375 ? -5.391 17.216 20.520 1.00 98.12 375 ILE A C 1
ATOM 2924 O O . ILE A 1 375 ? -4.839 16.227 21.001 1.00 98.12 375 ILE A O 1
ATOM 2928 N N . VAL A 1 376 ? -5.911 17.205 19.296 1.00 98.38 376 VAL A N 1
ATOM 2929 C CA . VAL A 1 376 ? -5.779 16.060 18.385 1.00 98.38 376 VAL A CA 1
ATOM 2930 C C . VAL A 1 376 ? -4.591 16.299 17.462 1.00 98.38 376 VAL A C 1
ATOM 2932 O O . VAL A 1 376 ? -4.468 17.378 16.887 1.00 98.38 376 VAL A O 1
ATOM 2935 N N . VAL A 1 377 ? -3.729 15.295 17.314 1.00 97.88 377 VAL A N 1
ATOM 2936 C CA . VAL A 1 377 ? -2.581 15.335 16.399 1.00 97.88 377 VAL A CA 1
ATOM 2937 C C . VAL A 1 377 ? -2.513 14.056 15.574 1.00 97.88 377 VAL A C 1
ATOM 2939 O O . VAL A 1 377 ? -2.757 12.960 16.083 1.00 97.88 377 VAL A O 1
ATOM 2942 N N . GLN A 1 378 ? -2.145 14.184 14.301 1.00 95.62 378 GLN A N 1
ATOM 2943 C CA . GLN A 1 378 ? -1.872 13.049 13.410 1.00 95.62 378 GLN A CA 1
ATOM 2944 C C . GLN A 1 378 ? -0.397 12.893 13.042 1.00 95.62 378 GLN A C 1
ATOM 2946 O O . GLN A 1 378 ? -0.020 11.859 12.490 1.00 95.62 378 GLN A O 1
ATOM 2951 N N . SER A 1 379 ? 0.441 13.885 13.345 1.00 95.06 379 SER A N 1
ATOM 2952 C CA . SER A 1 379 ? 1.867 13.849 13.026 1.00 95.06 379 SER A CA 1
ATOM 2953 C C . SER A 1 379 ? 2.707 14.671 14.004 1.00 95.06 379 SER A C 1
ATOM 2955 O O . SER A 1 379 ? 2.185 15.471 14.787 1.00 95.06 379 SER A O 1
ATOM 2957 N N . ILE A 1 380 ? 4.027 14.494 13.926 1.00 96.81 380 ILE A N 1
ATOM 2958 C CA . ILE A 1 380 ? 5.005 15.285 14.682 1.00 96.81 380 ILE A CA 1
ATOM 2959 C C . ILE A 1 380 ? 4.941 16.770 14.276 1.00 96.81 380 ILE A C 1
ATOM 2961 O O . ILE A 1 380 ? 5.087 17.656 15.113 1.00 96.81 380 ILE A O 1
ATOM 2965 N N . GLU A 1 381 ? 4.670 17.077 13.008 1.00 95.56 381 GLU A N 1
ATOM 2966 C CA . GLU A 1 381 ? 4.523 18.449 12.503 1.00 95.56 381 GLU A CA 1
ATOM 2967 C C . GLU A 1 381 ? 3.261 19.135 13.038 1.00 95.56 381 GLU A C 1
ATOM 2969 O O . GLU A 1 381 ? 3.266 20.340 13.290 1.00 95.56 381 GLU A O 1
ATOM 2974 N N . GLU A 1 382 ? 2.162 18.398 13.215 1.00 97.19 382 GLU A N 1
ATOM 2975 C CA . GLU A 1 382 ? 0.988 18.914 13.928 1.00 97.19 382 GLU A CA 1
ATOM 2976 C C . GLU A 1 382 ? 1.293 19.129 15.410 1.00 97.19 382 GLU A C 1
ATOM 2978 O O . GLU A 1 382 ? 0.992 20.198 15.939 1.00 97.19 382 GLU A O 1
ATOM 2983 N N . ALA A 1 383 ? 1.966 18.171 16.052 1.00 97.19 383 ALA A N 1
ATOM 2984 C CA . ALA A 1 383 ? 2.378 18.282 17.448 1.00 97.19 383 ALA A CA 1
ATOM 2985 C C . ALA A 1 383 ? 3.223 19.540 17.708 1.00 97.19 383 ALA A C 1
ATOM 2987 O O . ALA A 1 383 ? 2.894 20.310 18.605 1.00 97.19 383 ALA A O 1
ATOM 2988 N N . LYS A 1 384 ? 4.225 19.822 16.863 1.00 96.50 384 LYS A N 1
ATOM 2989 C CA . LYS A 1 384 ? 5.060 21.041 16.931 1.00 96.50 384 LYS A CA 1
ATOM 2990 C C . LYS A 1 384 ? 4.277 22.351 16.846 1.00 96.50 384 LYS A C 1
ATOM 2992 O O . LYS A 1 384 ? 4.759 23.375 17.316 1.00 96.50 384 LYS A O 1
ATOM 2997 N N . ARG A 1 385 ? 3.131 22.351 16.164 1.00 96.94 385 ARG A N 1
ATOM 2998 C CA . ARG A 1 385 ? 2.315 23.556 15.953 1.00 96.94 385 ARG A CA 1
ATOM 2999 C C . ARG A 1 385 ? 1.286 23.766 17.055 1.00 96.94 385 ARG A C 1
ATOM 3001 O O . ARG A 1 385 ? 0.946 24.908 17.338 1.00 96.94 385 ARG A O 1
ATOM 3008 N N . LEU A 1 386 ? 0.753 22.679 17.609 1.00 97.50 386 LEU A N 1
ATOM 3009 C CA . LEU A 1 386 ? -0.423 22.717 18.478 1.00 97.50 386 LEU A CA 1
ATOM 3010 C C . LEU A 1 386 ? -0.099 22.558 19.965 1.00 97.50 386 LEU A C 1
ATOM 3012 O O . LEU A 1 386 ? -0.881 23.015 20.792 1.00 97.50 386 LEU A O 1
ATOM 3016 N N . ILE A 1 387 ? 1.009 21.898 20.309 1.00 97.62 387 ILE A N 1
ATOM 3017 C CA . ILE A 1 387 ? 1.362 21.592 21.698 1.00 97.62 387 ILE A CA 1
ATOM 3018 C C . ILE A 1 387 ? 2.297 22.671 22.230 1.00 97.62 387 ILE A C 1
ATOM 3020 O O . ILE A 1 387 ? 3.342 22.942 21.646 1.00 97.62 387 ILE A O 1
ATOM 3024 N N . ASP A 1 388 ? 1.939 23.255 23.371 1.00 97.38 388 ASP A N 1
ATOM 3025 C CA . ASP A 1 388 ? 2.796 24.200 24.082 1.00 97.38 388 ASP A CA 1
ATOM 3026 C C . ASP A 1 388 ? 3.909 23.439 24.828 1.00 97.38 388 ASP A C 1
ATOM 3028 O O . ASP A 1 388 ? 3.596 22.662 25.738 1.00 97.38 388 ASP A O 1
ATOM 3032 N N . PRO A 1 389 ? 5.199 23.639 24.497 1.00 96.88 389 PRO A N 1
ATOM 3033 C CA . PRO A 1 389 ? 6.296 22.930 25.151 1.00 96.88 389 PRO A CA 1
ATOM 3034 C C . PRO A 1 389 ? 6.501 23.339 26.619 1.00 96.88 389 PRO A C 1
ATOM 3036 O O . PRO A 1 389 ? 7.236 22.659 27.330 1.00 96.88 389 PRO A O 1
ATOM 3039 N N . GLN A 1 390 ? 5.883 24.425 27.099 1.00 97.44 390 GLN A N 1
ATOM 3040 C CA . GLN A 1 390 ? 6.000 24.890 28.488 1.00 97.44 390 GLN A CA 1
ATOM 3041 C C . GLN A 1 390 ? 4.980 24.247 29.438 1.00 97.44 390 GLN A C 1
ATOM 3043 O O . GLN A 1 390 ? 5.031 24.478 30.647 1.00 97.44 390 GLN A O 1
ATOM 3048 N N . ARG A 1 391 ? 4.033 23.457 28.920 1.00 97.12 391 ARG A N 1
ATOM 3049 C CA . ARG A 1 391 ? 2.930 22.884 29.703 1.00 97.12 391 ARG A CA 1
ATOM 3050 C C . ARG A 1 391 ? 3.016 21.359 29.750 1.00 97.12 391 ARG A C 1
ATOM 3052 O O . ARG A 1 391 ? 3.323 20.760 28.721 1.00 97.12 391 ARG A O 1
ATOM 3059 N N . PRO A 1 392 ? 2.675 20.716 30.887 1.00 97.75 392 PRO A N 1
ATOM 3060 C CA . PRO A 1 392 ? 2.689 19.258 30.990 1.00 97.75 392 PRO A CA 1
ATOM 3061 C C . PRO A 1 392 ? 1.823 18.595 29.918 1.00 97.75 392 PRO A C 1
ATOM 3063 O O . PRO A 1 392 ? 0.792 19.149 29.526 1.00 97.75 392 PRO A O 1
ATOM 3066 N N . VAL A 1 393 ? 2.211 17.404 29.465 1.00 98.31 393 VAL A N 1
ATOM 3067 C CA . VAL A 1 393 ? 1.527 16.678 28.385 1.00 98.31 393 VAL A CA 1
ATOM 3068 C C . VAL A 1 393 ? 1.111 15.286 28.849 1.00 98.31 393 VAL A C 1
ATOM 3070 O O . VAL A 1 393 ? 1.917 14.521 29.368 1.00 98.31 393 VAL A O 1
ATOM 3073 N N . ALA A 1 394 ? -0.147 14.928 28.599 1.00 98.44 394 ALA A N 1
ATOM 3074 C CA . ALA A 1 394 ? -0.655 13.569 28.742 1.00 98.44 394 ALA A CA 1
ATOM 3075 C C . ALA A 1 394 ? -1.079 13.041 27.366 1.00 98.44 394 ALA A C 1
ATOM 3077 O O . ALA A 1 394 ? -2.131 13.418 26.844 1.00 98.44 394 ALA A O 1
ATOM 3078 N N . LEU A 1 395 ? -0.249 12.179 26.780 1.00 98.56 395 LEU A N 1
ATOM 3079 C CA . LEU A 1 395 ? -0.431 11.629 25.442 1.00 98.56 395 LEU A CA 1
ATOM 3080 C C . LEU A 1 395 ? -1.200 10.301 25.485 1.00 98.56 395 LEU A C 1
ATOM 3082 O O . LEU A 1 395 ? -0.746 9.320 26.074 1.00 98.56 395 LEU A O 1
ATOM 3086 N N . PHE A 1 396 ? -2.332 10.259 24.791 1.00 98.44 396 PHE A N 1
ATOM 3087 C CA . PHE A 1 396 ? -3.147 9.075 24.524 1.00 98.44 396 PHE A CA 1
ATOM 3088 C C . PHE A 1 396 ? -3.184 8.788 23.020 1.00 98.44 396 PHE A C 1
ATOM 3090 O O . PHE A 1 396 ? -2.810 9.630 22.205 1.00 98.44 396 PHE A O 1
ATOM 3097 N N . SER A 1 397 ? -3.683 7.617 22.636 1.00 96.88 397 SER A N 1
ATOM 3098 C CA . SER A 1 397 ? -3.879 7.231 21.244 1.00 96.88 397 SER A CA 1
ATOM 3099 C C . SER A 1 397 ? -5.297 6.733 20.999 1.00 96.88 397 SER A C 1
ATOM 3101 O O . SER A 1 397 ? -5.921 6.113 21.859 1.00 96.88 397 SER A O 1
ATOM 3103 N N . GLN A 1 398 ? -5.802 6.980 19.795 1.00 95.25 398 GLN A N 1
ATOM 3104 C CA . GLN A 1 398 ? -6.936 6.245 19.261 1.00 95.25 398 GLN A CA 1
ATOM 3105 C C . GLN A 1 398 ? -6.575 4.748 19.152 1.00 95.25 398 GLN A C 1
ATOM 3107 O O . GLN A 1 398 ? -5.484 4.382 18.719 1.00 95.25 398 GLN A O 1
ATOM 3112 N N . THR A 1 399 ? -7.516 3.858 19.470 1.00 93.00 399 THR A N 1
ATOM 3113 C CA . THR A 1 399 ? -7.271 2.410 19.601 1.00 93.00 399 THR A CA 1
ATOM 3114 C C . THR A 1 399 ? -6.791 1.704 18.328 1.00 93.00 399 THR A C 1
ATOM 3116 O O . THR A 1 399 ? -6.298 0.579 18.407 1.00 93.00 399 THR A O 1
ATOM 3119 N N . THR A 1 400 ? -6.945 2.333 17.160 1.00 89.94 400 THR A N 1
ATOM 3120 C CA . THR A 1 400 ? -6.619 1.767 15.838 1.00 89.94 400 THR A CA 1
ATOM 3121 C C . THR A 1 400 ? -5.453 2.469 15.138 1.00 89.94 400 THR A C 1
ATOM 3123 O O . THR A 1 400 ? -5.324 2.357 13.918 1.00 89.94 400 THR A O 1
ATOM 3126 N N . MET A 1 401 ? -4.633 3.216 15.881 1.00 89.81 401 MET A N 1
ATOM 3127 C CA . MET A 1 401 ? -3.422 3.842 15.346 1.00 89.81 401 MET A CA 1
ATOM 3128 C C . MET A 1 401 ? -2.248 2.863 15.275 1.00 89.81 401 MET A C 1
ATOM 3130 O O . MET A 1 401 ? -2.261 1.795 15.886 1.00 89.81 401 MET A O 1
ATOM 3134 N N . ASP A 1 402 ? -1.237 3.254 14.504 1.00 86.12 402 ASP A N 1
ATOM 3135 C CA . ASP A 1 402 ? 0.027 2.539 14.373 1.00 86.12 402 ASP A CA 1
ATOM 3136 C C . ASP A 1 402 ? 0.904 2.709 15.627 1.00 86.12 402 ASP A C 1
ATOM 3138 O O . ASP A 1 402 ? 1.036 3.814 16.161 1.00 86.12 402 ASP A O 1
ATOM 3142 N N . MET A 1 403 ? 1.487 1.605 16.102 1.00 87.12 403 MET A N 1
ATOM 3143 C CA . MET A 1 403 ? 2.243 1.568 17.359 1.00 87.12 403 MET A CA 1
ATOM 3144 C C . MET A 1 403 ? 3.614 2.237 17.236 1.00 87.12 403 MET A C 1
ATOM 3146 O O . MET A 1 403 ? 4.015 2.956 18.152 1.00 87.12 403 MET A O 1
ATOM 3150 N N . ASP A 1 404 ? 4.294 2.065 16.102 1.00 88.56 404 ASP A N 1
ATOM 3151 C CA . ASP A 1 404 ? 5.616 2.652 15.869 1.00 88.56 404 ASP A CA 1
ATOM 3152 C C . ASP A 1 404 ? 5.517 4.179 15.792 1.00 88.56 404 ASP A C 1
ATOM 3154 O O . ASP A 1 404 ? 6.272 4.899 16.446 1.00 88.56 404 ASP A O 1
ATOM 3158 N N . SER A 1 405 ? 4.521 4.684 15.063 1.00 90.56 405 SER A N 1
ATOM 3159 C CA . SER A 1 405 ? 4.260 6.120 14.929 1.00 90.56 405 SER A CA 1
ATOM 3160 C C . SER A 1 405 ? 3.879 6.764 16.266 1.00 90.56 405 SER A C 1
ATOM 3162 O O . SER A 1 405 ? 4.297 7.884 16.562 1.00 90.56 405 SER A O 1
ATOM 3164 N N . PHE A 1 406 ? 3.119 6.054 17.108 1.00 94.44 406 PHE A N 1
ATOM 3165 C CA . PHE A 1 406 ? 2.800 6.514 18.460 1.00 94.44 406 PHE A CA 1
ATOM 3166 C C . PHE A 1 406 ? 4.047 6.593 19.352 1.00 94.44 406 PHE A C 1
ATOM 3168 O O . PHE A 1 406 ? 4.224 7.583 20.064 1.00 94.44 406 PHE A O 1
ATOM 3175 N N . ALA A 1 407 ? 4.926 5.587 19.290 1.00 94.69 407 ALA A N 1
ATOM 3176 C CA . ALA A 1 407 ? 6.183 5.580 20.035 1.00 94.69 407 ALA A CA 1
ATOM 3177 C C . ALA A 1 407 ? 7.099 6.736 19.603 1.00 94.69 407 ALA A C 1
ATOM 3179 O O . ALA A 1 407 ? 7.555 7.499 20.453 1.00 94.69 407 ALA A O 1
ATOM 3180 N N . GLN A 1 408 ? 7.268 6.939 18.291 1.00 95.50 408 GLN A N 1
ATOM 3181 C CA . GLN A 1 408 ? 8.043 8.053 17.732 1.00 95.50 408 GLN A CA 1
ATOM 3182 C C . GLN A 1 408 ? 7.507 9.417 18.173 1.00 95.50 408 GLN A C 1
ATOM 3184 O O . GLN A 1 408 ? 8.284 10.298 18.533 1.00 95.50 408 GLN A O 1
ATOM 3189 N N . LEU A 1 409 ? 6.182 9.599 18.177 1.00 97.19 409 LEU A N 1
ATOM 3190 C CA . LEU A 1 409 ? 5.566 10.830 18.669 1.00 97.19 409 LEU A CA 1
ATOM 3191 C C . LEU A 1 409 ? 5.827 11.028 20.169 1.00 97.19 409 LEU A C 1
ATOM 3193 O O . LEU A 1 409 ? 6.114 12.144 20.598 1.00 97.19 409 LEU A O 1
ATOM 3197 N N . GLY A 1 410 ? 5.740 9.958 20.962 1.00 96.94 410 GLY A N 1
ATOM 3198 C CA . GLY A 1 410 ? 6.059 9.990 22.386 1.00 96.94 410 GLY A CA 1
ATOM 3199 C C . GLY A 1 410 ? 7.510 10.390 22.654 1.00 96.94 410 GLY A C 1
ATOM 3200 O O . GLY A 1 410 ? 7.753 11.243 23.504 1.00 96.94 410 GLY A O 1
ATOM 3201 N N . ASP A 1 411 ? 8.463 9.821 21.917 1.00 97.12 411 ASP A N 1
ATOM 3202 C CA . ASP A 1 411 ? 9.888 10.141 22.049 1.00 97.12 411 ASP A CA 1
ATOM 3203 C C . ASP A 1 411 ? 10.197 11.566 21.592 1.00 97.12 411 ASP A C 1
ATOM 3205 O O . ASP A 1 411 ? 10.841 12.315 22.325 1.00 97.12 411 ASP A O 1
ATOM 3209 N N . PHE A 1 412 ? 9.630 11.991 20.461 1.00 97.50 412 PHE A N 1
ATOM 3210 C CA . PHE A 1 412 ? 9.702 13.380 20.020 1.00 97.50 412 PHE A CA 1
ATOM 3211 C C . PHE A 1 412 ? 9.200 14.344 21.103 1.00 97.50 412 PHE A C 1
ATOM 3213 O O . PHE A 1 412 ? 9.858 15.339 21.399 1.00 97.50 412 PHE A O 1
ATOM 3220 N N . LEU A 1 413 ? 8.050 14.062 21.721 1.00 97.12 413 LEU A N 1
ATOM 3221 C CA . LEU A 1 413 ? 7.488 14.953 22.731 1.00 97.12 413 LEU A CA 1
ATOM 3222 C C . LEU A 1 413 ? 8.344 15.020 24.002 1.00 97.12 413 LEU A C 1
ATOM 3224 O O . LEU A 1 413 ? 8.414 16.090 24.598 1.00 97.12 413 LEU A O 1
ATOM 3228 N N . LYS A 1 414 ? 9.037 13.939 24.389 1.00 95.88 414 LYS A N 1
ATOM 3229 C CA . LYS A 1 414 ? 9.996 13.964 25.512 1.00 95.88 414 LYS A CA 1
ATOM 3230 C C . LYS A 1 414 ? 11.156 14.925 25.263 1.00 95.88 414 LYS A C 1
ATOM 3232 O O . LYS A 1 414 ? 11.637 15.541 26.207 1.00 95.88 414 LYS A O 1
ATOM 3237 N N . GLU A 1 415 ? 11.602 15.039 24.017 1.00 96.06 415 GLU A N 1
ATOM 3238 C CA . GLU A 1 415 ? 12.666 15.967 23.621 1.00 96.06 415 GLU A CA 1
ATOM 3239 C C . GLU A 1 415 ? 12.145 17.389 23.379 1.00 96.06 415 GLU A C 1
ATOM 3241 O O . GLU A 1 415 ? 12.874 18.361 23.567 1.00 96.06 415 GLU A O 1
ATOM 3246 N N . TYR A 1 416 ? 10.888 17.515 22.948 1.00 95.62 416 TYR A N 1
ATOM 3247 C CA . TYR A 1 416 ? 10.279 18.783 22.558 1.00 95.62 416 TYR A CA 1
ATOM 3248 C C . TYR A 1 416 ? 9.815 19.637 23.744 1.00 95.62 416 TYR A C 1
ATOM 3250 O O . TYR A 1 416 ? 9.897 20.865 23.676 1.00 95.62 416 TYR A O 1
ATOM 3258 N N . VAL A 1 417 ? 9.310 19.020 24.819 1.00 96.06 417 VAL A N 1
ATOM 3259 C CA . VAL A 1 417 ? 8.873 19.765 26.010 1.00 96.06 417 VAL A CA 1
ATOM 3260 C C . VAL A 1 417 ? 10.061 20.395 26.743 1.00 96.06 417 VAL A C 1
ATOM 3262 O O . VAL A 1 417 ? 11.179 19.879 26.740 1.00 96.06 417 VAL A O 1
ATOM 3265 N N . ALA A 1 418 ? 9.828 21.538 27.387 1.00 95.19 418 ALA A N 1
ATOM 3266 C CA . ALA A 1 418 ? 10.865 22.256 28.112 1.00 95.19 418 ALA A CA 1
ATOM 3267 C C . ALA A 1 418 ? 11.395 21.436 29.300 1.00 95.19 418 ALA A C 1
ATOM 3269 O O . ALA A 1 418 ? 10.691 20.636 29.917 1.00 95.19 418 ALA A O 1
ATOM 3270 N N . LYS A 1 419 ? 12.661 21.661 29.661 1.00 94.06 419 LYS A N 1
ATOM 3271 C CA . LYS A 1 419 ? 13.308 20.941 30.763 1.00 94.06 419 LYS A CA 1
ATOM 3272 C C . LYS A 1 419 ? 12.515 21.108 32.067 1.00 94.06 419 LYS A C 1
ATOM 3274 O O . LYS A 1 419 ? 12.325 22.226 32.535 1.00 94.06 419 LYS A O 1
ATOM 3279 N N . GLY A 1 420 ? 12.123 19.990 32.678 1.00 91.44 420 GLY A N 1
ATOM 3280 C CA . GLY A 1 420 ? 11.342 19.966 33.922 1.00 91.44 420 GLY A CA 1
ATOM 3281 C C . GLY A 1 420 ? 9.823 19.944 33.722 1.00 91.44 420 GLY A C 1
ATOM 3282 O O . GLY A 1 420 ? 9.101 19.809 34.705 1.00 91.44 420 GLY A O 1
ATOM 3283 N N . VAL A 1 421 ? 9.339 20.030 32.479 1.00 95.88 421 VAL A N 1
ATOM 3284 C CA . VAL A 1 421 ? 7.931 19.802 32.137 1.00 95.88 421 VAL A CA 1
ATOM 3285 C C . VAL A 1 421 ? 7.661 18.299 32.072 1.00 95.88 421 VAL A C 1
ATOM 3287 O O . VAL A 1 421 ? 8.415 17.542 31.462 1.00 95.88 421 VAL A O 1
ATOM 3290 N N . GLU A 1 422 ? 6.589 17.858 32.729 1.00 95.44 422 GLU A N 1
ATOM 3291 C CA . GLU A 1 422 ? 6.209 16.447 32.784 1.00 95.44 422 GLU A CA 1
ATOM 3292 C C . GLU A 1 422 ? 5.539 15.986 31.483 1.00 95.44 422 GLU A C 1
ATOM 3294 O O . GLU A 1 422 ? 4.678 16.672 30.923 1.00 95.44 422 GLU A O 1
ATOM 3299 N N . ILE A 1 423 ? 5.906 14.784 31.034 1.00 96.25 423 ILE A N 1
ATOM 3300 C CA . ILE A 1 423 ? 5.240 14.081 29.943 1.00 96.25 423 ILE A CA 1
ATOM 3301 C C . ILE A 1 423 ? 4.875 12.661 30.366 1.00 96.25 423 ILE A C 1
ATOM 3303 O O . ILE A 1 423 ? 5.724 11.855 30.745 1.00 96.25 423 ILE A O 1
ATOM 3307 N N . GLU A 1 424 ? 3.597 12.333 30.225 1.00 97.44 424 GLU A N 1
ATOM 3308 C CA . GLU A 1 424 ? 3.075 10.988 30.418 1.00 97.44 424 GLU A CA 1
ATOM 3309 C C . GLU A 1 424 ? 2.561 10.441 29.090 1.00 97.44 424 GLU A C 1
ATOM 3311 O O . GLU A 1 424 ? 1.781 11.087 28.390 1.00 97.44 424 GLU A O 1
ATOM 3316 N N . THR A 1 425 ? 2.979 9.222 28.752 1.00 97.25 425 THR A N 1
ATOM 3317 C CA . THR A 1 425 ? 2.527 8.520 27.546 1.00 97.25 425 THR A CA 1
ATOM 3318 C C . THR A 1 425 ? 1.713 7.295 27.942 1.00 97.25 425 THR A C 1
ATOM 3320 O O . THR A 1 425 ? 2.104 6.508 28.804 1.00 97.25 425 THR A O 1
ATOM 3323 N N . PHE A 1 426 ? 0.545 7.141 27.325 1.00 96.62 426 PHE A N 1
ATOM 3324 C CA . PHE A 1 426 ? -0.392 6.068 27.614 1.00 96.62 426 PHE A CA 1
ATOM 3325 C C . PHE A 1 426 ? -0.628 5.227 26.363 1.00 96.62 426 PHE A C 1
ATOM 3327 O O . PHE A 1 426 ? -1.436 5.595 25.505 1.00 96.62 426 PHE A O 1
ATOM 3334 N N . ASP A 1 427 ? 0.025 4.063 26.290 1.00 91.44 427 ASP A N 1
ATOM 3335 C CA . ASP A 1 427 ? -0.304 3.062 25.273 1.00 91.44 427 ASP A CA 1
ATOM 3336 C C . ASP A 1 427 ? -1.760 2.619 25.455 1.00 91.44 427 ASP A C 1
ATOM 3338 O O . ASP A 1 427 ? -2.154 2.002 26.449 1.00 91.44 427 ASP A O 1
ATOM 3342 N N . THR A 1 428 ? -2.574 3.042 24.500 1.00 94.50 428 THR A N 1
ATOM 3343 C CA . THR A 1 428 ? -4.026 2.873 24.478 1.00 94.50 428 THR A CA 1
ATOM 3344 C C . THR A 1 428 ? -4.489 2.257 23.160 1.00 94.50 428 THR A C 1
ATOM 3346 O O . THR A 1 428 ? -5.687 2.179 22.888 1.00 94.50 428 THR A O 1
ATOM 3349 N N . ILE A 1 429 ? -3.536 1.738 22.377 1.00 91.81 429 ILE A N 1
ATOM 3350 C CA . ILE A 1 429 ? -3.779 0.991 21.147 1.00 91.81 429 ILE A CA 1
ATOM 3351 C C . ILE A 1 429 ? -4.357 -0.385 21.505 1.00 91.81 429 ILE A C 1
ATOM 3353 O O . ILE A 1 429 ? -3.932 -1.057 22.450 1.00 91.81 429 ILE A O 1
ATOM 3357 N N . CYS A 1 430 ? -5.375 -0.824 20.764 1.00 90.50 430 CYS A N 1
ATOM 3358 C CA . CYS A 1 430 ? -6.073 -2.065 21.067 1.00 90.50 430 CYS A CA 1
ATOM 3359 C C . CYS A 1 430 ? -5.257 -3.292 20.651 1.00 90.50 430 CYS A C 1
ATOM 3361 O O . CYS A 1 430 ? -4.897 -3.467 19.484 1.00 90.50 430 CYS A O 1
ATOM 3363 N N . ARG A 1 431 ? -5.092 -4.229 21.591 1.00 89.56 431 ARG A N 1
ATOM 3364 C CA . ARG A 1 431 ? -4.389 -5.495 21.345 1.00 89.56 431 ARG A CA 1
ATOM 3365 C C . ARG A 1 431 ? -5.090 -6.415 20.342 1.00 89.56 431 ARG A C 1
ATOM 3367 O O . ARG A 1 431 ? -4.436 -7.225 19.705 1.00 89.56 431 ARG A O 1
ATOM 3374 N N . GLN A 1 432 ? -6.393 -6.236 20.117 1.00 86.44 432 GLN A N 1
ATOM 3375 C CA . GLN A 1 432 ? -7.140 -6.968 19.082 1.00 86.44 432 GLN A CA 1
ATOM 3376 C C . GLN A 1 432 ? -6.703 -6.602 17.654 1.00 86.44 432 GLN A C 1
ATOM 3378 O O . GLN A 1 432 ? -6.949 -7.373 16.733 1.00 86.44 432 GLN A O 1
ATOM 3383 N N . VAL A 1 433 ? -6.085 -5.431 17.458 1.00 84.94 433 VAL A N 1
ATOM 3384 C CA . VAL A 1 433 ? -5.511 -5.024 16.166 1.00 84.94 433 VAL A CA 1
ATOM 3385 C C . VAL A 1 433 ? -4.033 -5.398 16.119 1.00 84.94 433 VAL A C 1
ATOM 3387 O O . VAL A 1 433 ? -3.614 -6.075 15.186 1.00 84.94 433 VAL A O 1
ATOM 3390 N N . SER A 1 434 ? -3.249 -5.029 17.139 1.00 85.81 434 SER A N 1
ATOM 3391 C CA . SER A 1 434 ? -1.801 -5.281 17.133 1.00 85.81 434 SER A CA 1
ATOM 3392 C C . SER A 1 434 ? -1.454 -6.770 17.069 1.00 85.81 434 SER A C 1
ATOM 3394 O O . SER A 1 434 ? -0.489 -7.138 16.411 1.00 85.81 434 SER A O 1
ATOM 3396 N N . ASN A 1 435 ? -2.249 -7.639 17.704 1.00 89.62 435 ASN A N 1
ATOM 3397 C CA . ASN A 1 435 ? -1.987 -9.079 17.700 1.00 89.62 435 ASN A CA 1
ATOM 3398 C C . ASN A 1 435 ? -2.202 -9.722 16.320 1.00 89.62 435 ASN A C 1
ATOM 3400 O O . ASN A 1 435 ? -1.623 -10.770 16.065 1.00 89.62 435 ASN A O 1
ATOM 3404 N N . ARG A 1 436 ? -2.950 -9.073 15.415 1.00 90.75 436 ARG A N 1
ATOM 3405 C CA . ARG A 1 436 ? -3.153 -9.558 14.039 1.00 90.75 436 ARG A CA 1
ATOM 3406 C C . ARG A 1 436 ? -1.986 -9.276 13.110 1.00 90.75 436 ARG A C 1
ATOM 3408 O O . ARG A 1 436 ? -1.864 -9.908 12.069 1.00 90.75 436 ARG A O 1
ATOM 3415 N N . VAL A 1 437 ? -1.137 -8.313 13.458 1.00 90.12 437 VAL A N 1
ATOM 3416 C CA . VAL A 1 437 ? 0.014 -7.922 12.636 1.00 90.12 437 VAL A CA 1
ATOM 3417 C C . VAL A 1 437 ? 0.934 -9.116 12.328 1.00 90.12 437 VAL A C 1
ATOM 3419 O O . VAL A 1 437 ? 1.197 -9.343 11.143 1.00 90.12 437 VAL A O 1
ATOM 3422 N N . PRO A 1 438 ? 1.410 -9.909 13.312 1.00 92.00 438 PRO A N 1
ATOM 3423 C CA . PRO A 1 438 ? 2.248 -11.074 13.020 1.00 92.00 438 PRO A CA 1
ATOM 3424 C C . PRO A 1 438 ? 1.516 -12.152 12.208 1.00 92.00 438 PRO A C 1
ATOM 3426 O O . PRO A 1 438 ? 2.095 -12.680 11.261 1.00 92.00 438 PRO A O 1
ATOM 3429 N N . GLU A 1 439 ? 0.246 -12.425 12.516 1.00 93.75 439 GLU A N 1
ATOM 3430 C CA . GLU A 1 439 ? -0.566 -13.452 11.842 1.00 93.75 439 GLU A CA 1
ATOM 3431 C C . GLU A 1 439 ? -0.774 -13.117 10.358 1.00 93.75 439 GLU A C 1
ATOM 3433 O O . GLU A 1 439 ? -0.464 -13.922 9.481 1.00 93.75 439 GLU A O 1
ATOM 3438 N N . ILE A 1 440 ? -1.189 -11.881 10.062 1.00 95.12 440 ILE A N 1
ATOM 3439 C CA . ILE A 1 440 ? -1.381 -11.392 8.690 1.00 95.12 440 ILE A CA 1
ATOM 3440 C C . ILE A 1 440 ? -0.052 -11.349 7.937 1.00 95.12 440 ILE A C 1
ATOM 3442 O O . ILE A 1 440 ? -0.017 -11.652 6.744 1.00 95.12 440 ILE A O 1
ATOM 3446 N N . THR A 1 441 ? 1.045 -10.997 8.612 1.00 94.06 441 THR A N 1
ATOM 3447 C CA . THR A 1 441 ? 2.385 -11.000 8.009 1.00 94.06 441 THR A CA 1
ATOM 3448 C C . THR A 1 441 ? 2.781 -12.405 7.568 1.00 94.06 441 THR A C 1
ATOM 3450 O O . THR A 1 441 ? 3.216 -12.595 6.431 1.00 94.06 441 THR A O 1
ATOM 3453 N N . GLU A 1 442 ? 2.641 -13.396 8.451 1.00 94.69 442 GLU A N 1
ATOM 3454 C CA . GLU A 1 442 ? 2.980 -14.784 8.137 1.00 94.69 442 GLU A CA 1
ATOM 3455 C C . GLU A 1 442 ? 2.071 -15.337 7.038 1.00 94.69 442 GLU A C 1
ATOM 3457 O O . GLU A 1 442 ? 2.569 -15.863 6.043 1.00 94.69 442 GLU A O 1
ATOM 3462 N N . PHE A 1 443 ? 0.756 -15.153 7.171 1.00 95.94 443 PHE A N 1
ATOM 3463 C CA . PHE A 1 443 ? -0.218 -15.598 6.182 1.00 95.94 443 PHE A CA 1
ATOM 3464 C C . PHE A 1 443 ? 0.080 -15.013 4.798 1.00 95.94 443 PHE A C 1
ATOM 3466 O O . PHE A 1 443 ? 0.222 -15.757 3.828 1.00 95.94 443 PHE A O 1
ATOM 3473 N N . SER A 1 444 ? 0.271 -13.693 4.711 1.00 95.62 444 SER A N 1
ATOM 3474 C CA . SER A 1 444 ? 0.497 -13.002 3.436 1.00 95.62 444 SER A CA 1
ATOM 3475 C C . SER A 1 444 ? 1.795 -13.447 2.760 1.00 95.62 444 SER A C 1
ATOM 3477 O O . SER A 1 444 ? 1.821 -13.598 1.539 1.00 95.62 444 SER A O 1
ATOM 3479 N N . ARG A 1 445 ? 2.861 -13.723 3.528 1.00 92.38 445 ARG A N 1
ATOM 3480 C CA . ARG A 1 445 ? 4.142 -14.224 2.990 1.00 92.38 445 ARG A CA 1
ATOM 3481 C C . ARG A 1 445 ? 4.017 -15.577 2.296 1.00 92.38 445 ARG A C 1
ATOM 3483 O O . ARG A 1 445 ? 4.757 -15.825 1.349 1.00 92.38 445 ARG A O 1
ATOM 3490 N N . ARG A 1 446 ? 3.117 -16.450 2.758 1.00 91.12 446 ARG A N 1
ATOM 3491 C CA . ARG A 1 446 ? 2.930 -17.799 2.191 1.00 91.12 446 ARG A CA 1
ATOM 3492 C C . ARG A 1 446 ? 2.120 -17.804 0.893 1.00 91.12 446 ARG A C 1
ATOM 3494 O O . ARG A 1 446 ? 2.133 -18.805 0.182 1.00 91.12 446 ARG A O 1
ATOM 3501 N N . MET A 1 447 ? 1.411 -16.717 0.603 1.00 92.88 447 MET A N 1
ATOM 3502 C CA . MET A 1 447 ? 0.508 -16.619 -0.542 1.00 92.88 447 MET A CA 1
ATOM 3503 C C . MET A 1 447 ? 1.206 -15.983 -1.745 1.00 92.88 447 MET A C 1
ATOM 3505 O O . MET A 1 447 ? 2.067 -15.120 -1.587 1.00 92.88 447 MET A O 1
ATOM 3509 N N . ASP A 1 448 ? 0.837 -16.366 -2.963 1.00 90.88 448 ASP A N 1
ATOM 3510 C CA . ASP A 1 448 ? 1.310 -15.700 -4.181 1.00 90.88 448 ASP A CA 1
ATOM 3511 C C . ASP A 1 448 ? 0.605 -14.358 -4.374 1.00 90.88 448 ASP A C 1
ATOM 3513 O O . ASP A 1 448 ? 1.236 -13.369 -4.751 1.00 90.88 448 ASP A O 1
ATOM 3517 N N . TRP A 1 449 ? -0.690 -14.335 -4.059 1.00 93.31 449 TRP A N 1
ATOM 3518 C CA . TRP A 1 449 ? -1.594 -13.201 -4.193 1.00 93.31 449 TRP A CA 1
ATOM 3519 C C . TRP A 1 449 ? -2.461 -13.070 -2.943 1.00 93.31 449 TRP A C 1
ATOM 3521 O O . TRP A 1 449 ? -2.854 -14.079 -2.361 1.00 93.31 449 TRP A O 1
ATOM 3531 N N . VAL A 1 450 ? -2.790 -11.854 -2.518 1.00 97.06 450 VAL A N 1
ATOM 3532 C CA . VAL A 1 450 ? -3.635 -11.623 -1.340 1.00 97.06 450 VAL A CA 1
ATOM 3533 C C . VAL A 1 450 ? -4.724 -10.612 -1.675 1.00 97.06 450 VAL A C 1
ATOM 3535 O O . VAL A 1 450 ? -4.440 -9.530 -2.179 1.00 97.06 450 VAL A O 1
ATOM 3538 N N . TYR A 1 451 ? -5.973 -10.937 -1.355 1.00 97.75 451 TYR A N 1
ATOM 3539 C CA . TYR A 1 451 ? -7.065 -9.969 -1.300 1.00 97.75 451 TYR A CA 1
ATOM 3540 C C . TYR A 1 451 ? -7.356 -9.631 0.160 1.00 97.75 451 TYR A C 1
ATOM 3542 O O . TYR A 1 451 ? -7.790 -10.481 0.938 1.00 97.75 451 TYR A O 1
ATOM 3550 N N . PHE A 1 452 ? -7.099 -8.377 0.522 1.00 97.81 452 PHE A N 1
ATOM 3551 C CA . PHE A 1 452 ? -7.358 -7.836 1.845 1.00 97.81 452 PHE A CA 1
ATOM 3552 C C . PHE A 1 452 ? -8.675 -7.067 1.838 1.00 97.81 452 PHE A C 1
ATOM 3554 O O . PHE A 1 452 ? -8.817 -6.062 1.141 1.00 97.81 452 PHE A O 1
ATOM 3561 N N . ILE A 1 453 ? -9.630 -7.505 2.650 1.00 97.38 453 ILE A N 1
ATOM 3562 C CA . ILE A 1 453 ? -10.989 -6.976 2.633 1.00 97.38 453 ILE A CA 1
ATOM 3563 C C . ILE A 1 453 ? -11.189 -5.975 3.765 1.00 97.38 453 ILE A C 1
ATOM 3565 O O . ILE A 1 453 ? -11.039 -6.323 4.943 1.00 97.38 453 ILE A O 1
ATOM 3569 N N . ALA A 1 454 ? -11.591 -4.747 3.438 1.00 95.38 454 ALA A N 1
ATOM 3570 C CA . ALA A 1 454 ? -12.040 -3.766 4.425 1.00 95.38 454 ALA A CA 1
ATOM 3571 C C . ALA A 1 454 ? -12.889 -2.647 3.805 1.00 95.38 454 ALA A C 1
ATOM 3573 O O . ALA A 1 454 ? -12.819 -2.361 2.615 1.00 95.38 454 ALA A O 1
ATOM 3574 N N . GLY A 1 455 ? -13.647 -1.927 4.637 1.00 89.62 455 GLY A N 1
ATOM 3575 C CA . GLY A 1 455 ? -14.276 -0.679 4.199 1.00 89.62 455 GLY A CA 1
ATOM 3576 C C . GLY A 1 455 ? -13.235 0.413 3.913 1.00 89.62 455 GLY A C 1
ATOM 3577 O O . GLY A 1 455 ? -12.280 0.565 4.675 1.00 89.62 455 GLY A O 1
ATOM 3578 N N . ALA A 1 456 ? -13.451 1.233 2.878 1.00 84.69 456 ALA A N 1
ATOM 3579 C CA . ALA A 1 456 ? -12.528 2.301 2.452 1.00 84.69 456 ALA A CA 1
ATOM 3580 C C . ALA A 1 456 ? -12.150 3.308 3.567 1.00 84.69 456 ALA A C 1
ATOM 3582 O O . ALA A 1 456 ? -11.064 3.897 3.568 1.00 84.69 456 ALA A O 1
ATOM 3583 N N . HIS A 1 457 ? -13.035 3.482 4.553 1.00 83.56 457 HIS A N 1
ATOM 3584 C CA . HIS A 1 457 ? -12.833 4.361 5.708 1.00 83.56 457 HIS A CA 1
ATOM 3585 C C . HIS A 1 457 ? -12.390 3.625 6.986 1.00 83.56 457 HIS A C 1
ATOM 3587 O O . HIS A 1 457 ? -12.235 4.260 8.027 1.00 83.56 457 HIS A O 1
ATOM 3593 N N . SER A 1 458 ? -12.159 2.308 6.940 1.00 87.75 458 SER A N 1
ATOM 3594 C CA . SER A 1 458 ? -11.736 1.534 8.112 1.00 87.75 458 SER A CA 1
ATOM 3595 C C . SER A 1 458 ? -10.312 1.903 8.534 1.00 87.75 458 SER A C 1
ATOM 3597 O O . SER A 1 458 ? -9.345 1.633 7.820 1.00 87.75 458 SER A O 1
ATOM 3599 N N . SER A 1 459 ? -10.172 2.516 9.715 1.00 86.00 459 SER A N 1
ATOM 3600 C CA . SER A 1 459 ? -8.866 2.914 10.251 1.00 86.00 459 SER A CA 1
ATOM 3601 C C . SER A 1 459 ? -7.949 1.708 10.481 1.00 86.00 459 SER A C 1
ATOM 3603 O O . SER A 1 459 ? -6.838 1.689 9.954 1.00 86.00 459 SER A O 1
ATOM 3605 N N . ASN A 1 460 ? -8.446 0.675 11.174 1.00 89.75 460 ASN A N 1
ATOM 3606 C CA . ASN A 1 460 ? -7.707 -0.573 11.382 1.00 89.75 460 ASN A CA 1
ATOM 3607 C C . ASN A 1 460 ? -7.495 -1.349 10.072 1.00 89.75 460 ASN A C 1
ATOM 3609 O O . ASN A 1 460 ? -6.451 -1.970 9.905 1.00 89.75 460 ASN A O 1
ATOM 3613 N N . GLY A 1 461 ? -8.439 -1.269 9.125 1.00 92.31 461 GLY A N 1
ATOM 3614 C CA . GLY A 1 461 ? -8.311 -1.928 7.828 1.00 92.31 461 GLY A CA 1
ATOM 3615 C C . GLY A 1 461 ? -7.113 -1.413 7.041 1.00 92.31 461 GLY A C 1
ATOM 3616 O O . GLY A 1 461 ? -6.369 -2.212 6.492 1.00 92.31 461 GLY A O 1
ATOM 3617 N N . LYS A 1 462 ? -6.856 -0.099 7.067 1.00 89.50 462 LYS A N 1
ATOM 3618 C CA . LYS A 1 462 ? -5.659 0.489 6.443 1.00 89.50 462 LYS A CA 1
ATOM 3619 C C . LYS A 1 462 ? -4.362 0.024 7.109 1.00 89.50 462 LYS A C 1
ATOM 3621 O O . LYS A 1 462 ? -3.410 -0.291 6.407 1.00 89.50 462 LYS A O 1
ATOM 3626 N N . VAL A 1 463 ? -4.329 -0.042 8.443 1.00 89.56 463 VAL A N 1
ATOM 3627 C CA . VAL A 1 463 ? -3.144 -0.509 9.190 1.00 89.56 463 VAL A CA 1
ATOM 3628 C C . VAL A 1 463 ? -2.817 -1.958 8.827 1.00 89.56 463 VAL A C 1
ATOM 3630 O O . VAL A 1 463 ? -1.702 -2.252 8.408 1.00 89.56 463 VAL A O 1
ATOM 3633 N N . LEU A 1 464 ? -3.805 -2.849 8.920 1.00 93.19 464 LEU A N 1
ATOM 3634 C CA . LEU A 1 464 ? -3.619 -4.276 8.659 1.00 93.19 464 LEU A CA 1
ATOM 3635 C C . LEU A 1 464 ? -3.380 -4.580 7.168 1.00 93.19 464 LEU A C 1
ATOM 3637 O O . LEU A 1 464 ? -2.601 -5.476 6.850 1.00 93.19 464 LEU A O 1
ATOM 3641 N N . TYR A 1 465 ? -3.970 -3.806 6.252 1.00 95.00 465 TYR A N 1
ATOM 3642 C CA . TYR A 1 465 ? -3.650 -3.891 4.826 1.00 95.00 465 TYR A CA 1
ATOM 3643 C C . TYR A 1 465 ? -2.190 -3.527 4.551 1.00 95.00 465 TYR A C 1
ATOM 3645 O O . TYR A 1 465 ? -1.498 -4.263 3.852 1.00 95.00 465 TYR A O 1
ATOM 3653 N N . ASN A 1 466 ? -1.692 -2.436 5.142 1.00 91.12 466 ASN A N 1
ATOM 3654 C CA . ASN A 1 466 ? -0.290 -2.048 4.997 1.00 91.12 466 ASN A CA 1
ATOM 3655 C C . ASN A 1 466 ? 0.648 -3.139 5.535 1.00 91.12 466 ASN A C 1
ATOM 3657 O O . ASN A 1 466 ? 1.703 -3.381 4.952 1.00 91.12 466 ASN A O 1
ATOM 3661 N N . THR A 1 467 ? 0.269 -3.828 6.616 1.00 91.50 467 THR A N 1
ATOM 3662 C CA . THR A 1 467 ? 0.992 -5.012 7.103 1.00 91.50 467 THR A CA 1
ATOM 3663 C C . THR A 1 467 ? 1.032 -6.124 6.052 1.00 91.50 467 THR A C 1
ATOM 3665 O O . THR A 1 467 ? 2.116 -6.622 5.751 1.00 91.50 467 THR A O 1
ATOM 3668 N N . ALA A 1 468 ? -0.114 -6.485 5.464 1.00 94.44 468 ALA A N 1
ATOM 3669 C CA . ALA A 1 468 ? -0.180 -7.489 4.399 1.00 94.44 468 ALA A CA 1
ATOM 3670 C C . ALA A 1 468 ? 0.681 -7.089 3.189 1.00 94.44 468 ALA A C 1
ATOM 3672 O O . ALA A 1 468 ? 1.486 -7.883 2.714 1.00 94.44 468 ALA A O 1
ATOM 3673 N N . GLN A 1 469 ? 0.598 -5.828 2.756 1.00 92.25 469 GLN A N 1
ATOM 3674 C CA . GLN A 1 469 ? 1.347 -5.300 1.615 1.00 92.25 469 GLN A CA 1
ATOM 3675 C C . GLN A 1 469 ? 2.867 -5.293 1.844 1.00 92.25 469 GLN A C 1
ATOM 3677 O O . GLN A 1 469 ? 3.627 -5.655 0.948 1.00 92.25 469 GLN A O 1
ATOM 3682 N N . LYS A 1 470 ? 3.328 -4.942 3.053 1.00 88.88 470 LYS A N 1
ATOM 3683 C CA . LYS A 1 470 ? 4.752 -5.044 3.433 1.00 88.88 470 LYS A CA 1
ATOM 3684 C C . LYS A 1 470 ? 5.254 -6.489 3.401 1.00 88.88 470 LYS A C 1
ATOM 3686 O O . LYS A 1 470 ? 6.427 -6.731 3.130 1.00 88.88 470 LYS A O 1
ATOM 3691 N N . ALA A 1 471 ? 4.381 -7.441 3.718 1.00 90.50 471 ALA A N 1
ATOM 3692 C CA . ALA A 1 471 ? 4.688 -8.865 3.743 1.00 90.50 471 ALA A CA 1
ATOM 3693 C C . ALA A 1 471 ? 4.599 -9.521 2.353 1.00 90.50 471 ALA A C 1
ATOM 3695 O O . ALA A 1 471 ? 5.286 -10.508 2.093 1.00 90.50 471 ALA A O 1
ATOM 3696 N N . ASN A 1 472 ? 3.751 -8.986 1.475 1.00 91.31 472 ASN A N 1
ATOM 3697 C CA . ASN A 1 472 ? 3.516 -9.471 0.126 1.00 91.31 472 ASN A CA 1
ATOM 3698 C C . ASN A 1 472 ? 3.074 -8.318 -0.788 1.00 91.31 472 ASN A C 1
ATOM 3700 O O . ASN A 1 472 ? 1.969 -7.792 -0.640 1.00 91.31 472 ASN A O 1
ATOM 3704 N N . LEU A 1 473 ? 3.914 -7.982 -1.774 1.00 89.56 473 LEU A N 1
ATOM 3705 C CA . LEU A 1 473 ? 3.651 -6.916 -2.751 1.00 89.56 473 LEU A CA 1
ATOM 3706 C C . LEU A 1 473 ? 2.378 -7.145 -3.581 1.00 89.56 473 LEU A C 1
ATOM 3708 O O . LEU A 1 473 ? 1.800 -6.188 -4.084 1.00 89.56 473 LEU A O 1
ATOM 3712 N N . ASN A 1 474 ? 1.914 -8.391 -3.684 1.00 91.44 474 ASN A N 1
ATOM 3713 C CA . ASN A 1 474 ? 0.691 -8.775 -4.388 1.00 91.44 474 ASN A CA 1
ATOM 3714 C C . ASN A 1 474 ? -0.533 -8.785 -3.465 1.00 91.44 474 ASN A C 1
ATOM 3716 O O . ASN A 1 474 ? -1.438 -9.602 -3.637 1.00 91.44 474 ASN A O 1
ATOM 3720 N N . SER A 1 475 ? -0.544 -7.911 -2.458 1.00 94.94 475 SER A N 1
ATOM 3721 C CA . SER A 1 475 ? -1.707 -7.689 -1.603 1.00 94.94 475 SER A CA 1
ATOM 3722 C C . SER A 1 475 ? -2.546 -6.548 -2.154 1.00 94.94 475 SER A C 1
ATOM 3724 O O . SER A 1 475 ? -2.049 -5.438 -2.325 1.00 94.94 475 SER A O 1
ATOM 3726 N N . TYR A 1 476 ? -3.829 -6.811 -2.385 1.00 94.69 476 TYR A N 1
ATOM 3727 C CA . TYR A 1 476 ? -4.776 -5.877 -2.982 1.00 94.69 476 TYR A CA 1
ATOM 3728 C C . TYR A 1 476 ? -5.917 -5.593 -2.019 1.00 94.69 476 TYR A C 1
ATOM 3730 O O . TYR A 1 476 ? -6.567 -6.507 -1.513 1.00 94.69 476 TYR A O 1
ATOM 3738 N N . PHE A 1 477 ? -6.165 -4.310 -1.782 1.00 96.00 477 PHE A N 1
ATOM 3739 C CA . PHE A 1 477 ? -7.304 -3.858 -1.000 1.00 96.00 477 PHE A CA 1
ATOM 3740 C C . PHE A 1 477 ? -8.585 -3.989 -1.825 1.00 96.00 477 PHE A C 1
ATOM 3742 O O . PHE A 1 477 ? -8.647 -3.468 -2.937 1.00 96.00 477 PHE A O 1
ATOM 3749 N N . VAL A 1 478 ? -9.610 -4.626 -1.263 1.00 95.75 478 VAL A N 1
ATOM 3750 C CA . VAL A 1 478 ? -10.957 -4.683 -1.843 1.00 95.75 478 VAL A CA 1
ATOM 3751 C C . VAL A 1 478 ? -12.004 -4.384 -0.778 1.00 95.75 478 VAL A C 1
ATOM 3753 O O . VAL A 1 478 ? -11.834 -4.742 0.390 1.00 95.75 478 VAL A O 1
ATOM 3756 N N . SER A 1 479 ? -13.103 -3.733 -1.153 1.00 94.31 479 SER A N 1
ATOM 3757 C CA . SER A 1 479 ? -14.220 -3.503 -0.225 1.00 94.31 479 SER A CA 1
ATOM 3758 C C . SER A 1 479 ? -15.407 -4.434 -0.443 1.00 94.31 479 SER A C 1
ATOM 3760 O O . SER A 1 479 ? -16.211 -4.601 0.473 1.00 94.31 479 SER A O 1
ATOM 3762 N N . SER A 1 480 ? -15.475 -5.077 -1.611 1.00 92.44 480 SER A N 1
ATOM 3763 C CA . SER A 1 480 ? -16.503 -6.043 -1.994 1.00 92.44 480 SER A CA 1
ATOM 3764 C C . SER A 1 480 ? -15.952 -7.089 -2.981 1.00 92.44 480 SER A C 1
ATOM 3766 O O . SER A 1 480 ? -14.958 -6.818 -3.662 1.00 92.44 480 SER A O 1
ATOM 3768 N N . PRO A 1 481 ? -16.587 -8.271 -3.109 1.00 93.06 481 PRO A N 1
ATOM 3769 C CA . PRO A 1 481 ? -16.213 -9.266 -4.120 1.00 93.06 481 PRO A CA 1
ATOM 3770 C C . PRO A 1 481 ? -16.286 -8.738 -5.560 1.00 93.06 481 PRO A C 1
ATOM 3772 O O . PRO A 1 481 ? -15.490 -9.145 -6.404 1.00 93.06 481 PRO A O 1
ATOM 3775 N N . ASP A 1 482 ? -17.198 -7.805 -5.839 1.00 92.31 482 ASP A N 1
ATOM 3776 C CA . ASP A 1 482 ? -17.451 -7.282 -7.188 1.00 92.31 482 ASP A CA 1
ATOM 3777 C C . ASP A 1 482 ? -16.268 -6.488 -7.766 1.00 92.31 482 ASP A C 1
ATOM 3779 O O . ASP A 1 482 ? -16.134 -6.369 -8.984 1.00 92.31 482 ASP A O 1
ATOM 3783 N N . GLU A 1 483 ? -15.369 -5.985 -6.915 1.00 94.12 483 GLU A N 1
ATOM 3784 C CA . GLU A 1 483 ? -14.134 -5.311 -7.340 1.00 94.12 483 GLU A CA 1
ATOM 3785 C C . GLU A 1 483 ? -13.138 -6.276 -8.003 1.00 94.12 483 GLU A C 1
ATOM 3787 O O . GLU A 1 483 ? -12.261 -5.861 -8.767 1.00 94.12 483 GLU A O 1
ATOM 3792 N N . ILE A 1 484 ? -13.296 -7.582 -7.774 1.00 93.75 484 ILE A N 1
ATOM 3793 C CA . ILE A 1 484 ? -12.481 -8.622 -8.393 1.00 93.75 484 ILE A CA 1
ATOM 3794 C C . ILE A 1 484 ? -13.074 -8.931 -9.771 1.00 93.75 484 ILE A C 1
ATOM 3796 O O . ILE A 1 484 ? -14.026 -9.701 -9.931 1.00 93.75 484 ILE A O 1
ATOM 3800 N N . THR A 1 485 ? -12.517 -8.278 -10.787 1.00 89.94 485 THR A N 1
ATOM 3801 C CA . THR A 1 485 ? -13.008 -8.343 -12.175 1.00 89.94 485 THR A CA 1
ATOM 3802 C C . THR A 1 485 ? -12.015 -8.970 -13.145 1.00 89.94 485 THR A C 1
ATOM 3804 O O . THR A 1 485 ? -12.422 -9.494 -14.181 1.00 89.94 485 THR A O 1
ATOM 3807 N N . LYS A 1 486 ? -10.721 -8.934 -12.819 1.00 85.81 486 LYS A N 1
ATOM 3808 C CA . LYS A 1 486 ? -9.645 -9.399 -13.697 1.00 85.81 486 LYS A CA 1
ATOM 3809 C C . LYS A 1 486 ? -9.227 -10.833 -13.363 1.00 85.81 486 LYS A C 1
ATOM 3811 O O . LYS A 1 486 ? -9.268 -11.213 -12.191 1.00 85.81 486 LYS A O 1
ATOM 3816 N N . PRO A 1 487 ? -8.805 -11.627 -14.364 1.00 85.81 487 PRO A N 1
ATOM 3817 C CA . PRO A 1 487 ? -8.179 -12.914 -14.105 1.00 85.81 487 PRO A CA 1
ATOM 3818 C C . PRO A 1 487 ? -6.873 -12.729 -13.330 1.00 85.81 487 PRO A C 1
ATOM 3820 O O . PRO A 1 487 ? -6.176 -11.725 -13.485 1.00 85.81 487 PRO A O 1
ATOM 3823 N N . LEU A 1 488 ? -6.538 -13.721 -12.509 1.00 85.88 488 LEU A N 1
ATOM 3824 C CA . LEU A 1 488 ? -5.244 -13.770 -11.838 1.00 85.88 488 LEU A CA 1
ATOM 3825 C C . LEU A 1 488 ? -4.123 -13.964 -12.870 1.00 85.88 488 LEU A C 1
ATOM 3827 O O . LEU A 1 488 ? -4.332 -14.672 -13.864 1.00 85.88 488 LEU A O 1
ATOM 3831 N N . PRO A 1 489 ? -2.922 -13.412 -12.628 1.00 81.69 489 PRO A N 1
ATOM 3832 C CA . PRO A 1 489 ? -1.756 -13.728 -13.438 1.00 81.69 489 PRO A CA 1
ATOM 3833 C C . PRO A 1 489 ? -1.516 -15.240 -13.516 1.00 81.69 489 PRO A C 1
ATOM 3835 O O . PRO A 1 489 ? -1.706 -15.972 -12.543 1.00 81.69 489 PRO A O 1
ATOM 3838 N N . SER A 1 490 ? -1.046 -15.716 -14.669 1.00 77.31 490 SER A N 1
ATOM 3839 C CA . SER A 1 490 ? -0.903 -17.152 -14.957 1.00 77.31 490 SER A CA 1
ATOM 3840 C C . SER A 1 490 ? 0.048 -17.899 -14.013 1.00 77.31 490 SER A C 1
ATOM 3842 O O . SER A 1 490 ? -0.025 -19.128 -13.921 1.00 77.31 490 SER A O 1
ATOM 3844 N N . TRP A 1 491 ? 0.924 -17.171 -13.316 1.00 78.19 491 TRP A N 1
ATOM 3845 C CA . TRP A 1 491 ? 1.882 -17.697 -12.350 1.00 78.19 491 TRP A CA 1
ATOM 3846 C C . TRP A 1 491 ? 1.310 -17.856 -10.934 1.00 78.19 491 TRP A C 1
ATOM 3848 O O . TRP A 1 491 ? 1.900 -18.596 -10.157 1.00 78.19 491 TRP A O 1
ATOM 3858 N N . VAL A 1 492 ? 0.179 -17.222 -10.601 1.00 86.25 492 VAL A N 1
ATOM 3859 C CA . VAL A 1 492 ? -0.429 -17.289 -9.259 1.00 86.25 492 VAL A CA 1
ATOM 3860 C C . VAL A 1 492 ? -0.991 -18.688 -8.998 1.00 86.25 492 VAL A C 1
ATOM 3862 O O . VAL A 1 492 ? -1.714 -19.246 -9.833 1.00 86.25 492 VAL A O 1
ATOM 3865 N N . ARG A 1 493 ? -0.660 -19.266 -7.835 1.00 85.31 493 ARG A N 1
ATOM 3866 C CA . ARG A 1 493 ? -1.064 -20.617 -7.400 1.00 85.31 493 ARG A CA 1
ATOM 3867 C C . ARG A 1 493 ? -1.724 -20.641 -6.037 1.00 85.31 493 ARG A C 1
ATOM 3869 O O . ARG A 1 493 ? -2.543 -21.526 -5.808 1.00 85.31 493 ARG A O 1
ATOM 3876 N N . SER A 1 494 ? -1.409 -19.692 -5.170 1.00 91.75 494 SER A N 1
ATOM 3877 C CA . SER A 1 494 ? -2.088 -19.510 -3.892 1.00 91.75 494 SER A CA 1
ATOM 3878 C C . SER A 1 494 ? -2.646 -18.097 -3.760 1.00 91.75 494 SER A C 1
ATOM 3880 O O . SER A 1 494 ? -1.952 -17.103 -3.977 1.00 91.75 494 SER A O 1
ATOM 3882 N N . VAL A 1 495 ? -3.923 -18.008 -3.403 1.00 96.06 495 VAL A N 1
ATOM 3883 C CA . VAL A 1 495 ? -4.602 -16.747 -3.124 1.00 96.06 495 VAL A CA 1
ATOM 3884 C C . VAL A 1 495 ? -5.050 -16.751 -1.675 1.00 96.06 495 VAL A C 1
ATOM 3886 O O . VAL A 1 495 ? -5.867 -17.578 -1.271 1.00 96.06 495 VAL A O 1
ATOM 3889 N N . GLY A 1 496 ? -4.517 -15.814 -0.905 1.00 97.50 496 GLY A N 1
ATOM 3890 C CA . GLY A 1 496 ? -4.961 -15.537 0.448 1.00 97.50 496 GLY A CA 1
ATOM 3891 C C . GLY A 1 496 ? -6.130 -14.564 0.456 1.00 97.50 496 GLY A C 1
ATOM 3892 O O . GLY A 1 496 ? -6.130 -13.570 -0.270 1.00 97.50 496 GLY A O 1
ATOM 3893 N N . VAL A 1 497 ? -7.103 -14.817 1.318 1.00 98.25 497 VAL A N 1
ATOM 3894 C CA . VAL A 1 497 ? -8.204 -13.905 1.617 1.00 98.25 497 VAL A CA 1
ATOM 3895 C C . VAL A 1 497 ? -8.137 -13.560 3.098 1.00 98.25 497 VAL A C 1
ATOM 3897 O O . VAL A 1 497 ? -8.298 -14.428 3.950 1.00 98.25 497 VAL A O 1
ATOM 3900 N N . CYS A 1 498 ? -7.889 -12.296 3.416 1.00 96.69 498 CYS A N 1
ATOM 3901 C CA . CYS A 1 498 ? -7.814 -11.808 4.792 1.00 96.69 498 CYS A CA 1
ATOM 3902 C C . CYS A 1 498 ? -8.615 -10.511 4.940 1.00 96.69 498 CYS A C 1
ATOM 3904 O O . CYS A 1 498 ? -9.110 -9.952 3.958 1.00 96.69 498 CYS A O 1
ATOM 3906 N N . GLY A 1 499 ? -8.802 -10.031 6.168 1.00 95.38 499 GLY A N 1
ATOM 3907 C CA . GLY A 1 499 ? -9.691 -8.900 6.397 1.00 95.38 499 GLY A CA 1
ATOM 3908 C C . GLY A 1 499 ? -9.475 -8.141 7.697 1.00 95.38 499 GLY A C 1
ATOM 3909 O O . GLY A 1 499 ? -8.938 -8.641 8.687 1.00 95.38 499 GLY A O 1
ATOM 3910 N N . ALA A 1 500 ? -9.953 -6.900 7.686 1.00 95.12 500 ALA A N 1
ATOM 3911 C CA . ALA A 1 500 ? -9.984 -6.009 8.836 1.00 95.12 500 ALA A CA 1
ATOM 3912 C C . ALA A 1 500 ? -10.781 -6.572 10.025 1.00 95.12 500 ALA A C 1
ATOM 3914 O O . ALA A 1 500 ? -11.539 -7.537 9.912 1.00 95.12 500 ALA A O 1
ATOM 3915 N N . THR A 1 501 ? -10.694 -5.894 11.175 1.00 93.12 501 THR A N 1
ATOM 3916 C CA . THR A 1 501 ? -11.466 -6.269 12.375 1.00 93.12 501 THR A CA 1
ATOM 3917 C C . THR A 1 501 ? -12.967 -5.989 12.259 1.00 93.12 501 THR A C 1
ATOM 3919 O O . THR A 1 501 ? -13.732 -6.335 13.157 1.00 93.12 501 THR A O 1
ATOM 3922 N N . SER A 1 502 ? -13.392 -5.357 11.163 1.00 92.31 502 SER A N 1
ATOM 3923 C CA . SER A 1 502 ? -14.784 -5.100 10.789 1.00 92.31 502 SER A CA 1
ATOM 3924 C C . SER A 1 502 ? -15.231 -5.907 9.568 1.00 92.31 502 SER A C 1
ATOM 3926 O O . SER A 1 502 ? -16.287 -5.619 9.011 1.00 92.31 502 SER A O 1
ATOM 3928 N N . THR A 1 503 ? -14.447 -6.888 9.123 1.00 95.12 503 THR A N 1
ATOM 3929 C CA . THR A 1 503 ? -14.788 -7.730 7.972 1.00 95.12 503 THR A CA 1
ATOM 3930 C C . THR A 1 503 ? -15.498 -8.997 8.447 1.00 95.12 503 THR A C 1
ATOM 3932 O O . THR A 1 503 ? -14.937 -9.727 9.261 1.00 95.12 503 THR A O 1
ATOM 3935 N N . PRO A 1 504 ? -16.728 -9.286 8.000 1.00 94.31 504 PRO A N 1
ATOM 3936 C CA . PRO A 1 504 ? -17.403 -10.518 8.381 1.00 94.31 504 PRO A CA 1
ATOM 3937 C C . PRO A 1 504 ? -16.888 -11.726 7.583 1.00 94.31 504 PRO A C 1
ATOM 3939 O O . PRO A 1 504 ? -16.486 -11.596 6.427 1.00 94.31 504 PRO A O 1
ATOM 3942 N N . MET A 1 505 ? -16.971 -12.921 8.182 1.00 95.00 505 MET A N 1
ATOM 3943 C CA . MET A 1 505 ? -16.552 -14.179 7.540 1.00 95.00 505 MET A CA 1
ATOM 3944 C C . MET A 1 505 ? -17.284 -14.427 6.216 1.00 95.00 505 MET A C 1
ATOM 3946 O O . MET A 1 505 ? -16.642 -14.734 5.218 1.00 95.00 505 MET A O 1
ATOM 3950 N N . TRP A 1 506 ? -18.596 -14.176 6.171 1.00 94.69 506 TRP A N 1
ATOM 3951 C CA . TRP A 1 506 ? -19.396 -14.355 4.955 1.00 94.69 506 TRP A CA 1
ATOM 3952 C C . TRP A 1 506 ? -18.881 -13.511 3.773 1.00 94.69 506 TRP A C 1
ATOM 3954 O O . TRP A 1 506 ? -18.980 -13.928 2.622 1.00 94.69 506 TRP A O 1
ATOM 3964 N N . GLN A 1 507 ? -18.299 -12.332 4.033 1.00 95.38 507 GLN A N 1
ATOM 3965 C CA . GLN A 1 507 ? -17.737 -11.478 2.982 1.00 95.38 507 GLN A CA 1
ATOM 3966 C C . GLN A 1 507 ? -16.402 -12.040 2.475 1.00 95.38 507 GLN A C 1
ATOM 3968 O O . GLN A 1 507 ? -16.136 -11.998 1.276 1.00 95.38 507 GLN A O 1
ATOM 3973 N N . MET A 1 508 ? -15.585 -12.615 3.366 1.00 97.12 508 MET A N 1
ATOM 3974 C CA . MET A 1 508 ? -14.356 -13.323 2.986 1.00 97.12 508 MET A CA 1
ATOM 3975 C C . MET A 1 508 ? -14.666 -14.590 2.176 1.00 97.12 508 MET A C 1
ATOM 3977 O O . MET A 1 508 ? -14.015 -14.852 1.167 1.00 97.12 508 MET A O 1
ATOM 3981 N N . GLU A 1 509 ? -15.709 -15.330 2.552 1.00 97.38 509 GLU A N 1
ATOM 3982 C CA . GLU A 1 509 ? -16.219 -16.479 1.794 1.00 97.38 509 GLU A CA 1
ATOM 3983 C C . GLU A 1 509 ? -16.718 -16.072 0.402 1.00 97.38 509 GLU A C 1
ATOM 3985 O O . GLU A 1 509 ? -16.363 -16.716 -0.584 1.00 97.38 509 GLU A O 1
ATOM 3990 N N . ALA A 1 510 ? -17.459 -14.964 0.293 1.00 96.75 510 ALA A N 1
ATOM 3991 C CA . ALA A 1 510 ? -17.919 -14.439 -0.992 1.00 96.75 510 ALA A CA 1
ATOM 3992 C C . ALA A 1 510 ? -16.752 -14.019 -1.905 1.00 96.75 510 ALA A C 1
ATOM 3994 O O . ALA A 1 510 ? -16.768 -14.298 -3.104 1.00 96.75 510 ALA A O 1
ATOM 3995 N N . VAL A 1 511 ? -15.705 -13.399 -1.347 1.00 97.06 511 VAL A N 1
ATOM 3996 C CA . VAL A 1 511 ? -14.468 -13.088 -2.084 1.00 97.06 511 VAL A CA 1
ATOM 3997 C C . VAL A 1 511 ? -13.771 -14.362 -2.555 1.00 97.06 511 VAL A C 1
ATOM 3999 O O . VAL A 1 511 ? -13.413 -14.458 -3.729 1.00 97.06 511 VAL A O 1
ATOM 4002 N N . LYS A 1 512 ? -13.621 -15.363 -1.681 1.00 96.75 512 LYS A N 1
ATOM 4003 C CA . LYS A 1 512 ? -13.063 -16.668 -2.054 1.00 96.75 512 LYS A CA 1
ATOM 4004 C C . LYS A 1 512 ? -13.840 -17.295 -3.213 1.00 96.75 512 LYS A C 1
ATOM 4006 O O . LYS A 1 512 ? -13.230 -17.687 -4.206 1.00 96.75 512 LYS A O 1
ATOM 4011 N N . GLN A 1 513 ? -15.167 -17.339 -3.119 1.00 96.25 513 GLN A N 1
ATOM 4012 C CA . GLN A 1 513 ? -16.018 -17.888 -4.171 1.00 96.25 513 GLN A CA 1
ATOM 4013 C C . GLN A 1 513 ? -15.824 -17.138 -5.496 1.00 96.25 513 GLN A C 1
ATOM 4015 O O . GLN A 1 513 ? -15.636 -17.761 -6.541 1.00 96.25 513 GLN A O 1
ATOM 4020 N N . ARG A 1 514 ? -15.781 -15.803 -5.454 1.00 96.12 514 ARG A N 1
ATOM 4021 C CA . ARG A 1 514 ? -15.547 -14.968 -6.635 1.00 96.12 514 ARG A CA 1
ATOM 4022 C C . ARG A 1 514 ? -14.209 -15.268 -7.315 1.00 96.12 514 ARG A C 1
ATOM 4024 O O . ARG A 1 514 ? -14.146 -15.350 -8.542 1.00 96.12 514 ARG A O 1
ATOM 4031 N N . ILE A 1 515 ? -13.144 -15.452 -6.536 1.00 94.62 515 ILE A N 1
ATOM 4032 C CA . ILE A 1 515 ? -11.815 -15.816 -7.049 1.00 94.62 515 ILE A CA 1
ATOM 4033 C C . ILE A 1 515 ? -11.870 -17.178 -7.753 1.00 94.62 515 ILE A C 1
ATOM 4035 O O . ILE A 1 515 ? -11.362 -17.327 -8.867 1.00 94.62 515 ILE A O 1
ATOM 4039 N N . GLU A 1 516 ? -12.517 -18.166 -7.133 1.00 92.56 516 GLU A N 1
ATOM 4040 C CA . GLU A 1 516 ? -12.676 -19.506 -7.704 1.00 92.56 516 GLU A CA 1
ATOM 4041 C C . GLU A 1 516 ? -13.511 -19.501 -8.996 1.00 92.56 516 GLU A C 1
ATOM 4043 O O . GLU A 1 516 ? -13.202 -20.241 -9.933 1.00 92.56 516 GLU A O 1
ATOM 4048 N N . GLU A 1 517 ? -14.546 -18.663 -9.082 1.00 91.38 517 GLU A N 1
ATOM 4049 C CA . GLU A 1 517 ? -15.365 -18.477 -10.286 1.00 91.38 517 GLU A CA 1
ATOM 4050 C C . GLU A 1 517 ? -14.554 -17.894 -11.447 1.00 91.38 517 GLU A C 1
ATOM 4052 O O . GLU A 1 517 ? -14.585 -18.439 -12.554 1.00 91.38 517 GLU A O 1
ATOM 4057 N N . ILE A 1 518 ? -13.774 -16.837 -11.200 1.00 88.06 518 ILE A N 1
ATOM 4058 C CA . ILE A 1 518 ? -12.903 -16.223 -12.214 1.00 88.06 518 ILE A CA 1
ATOM 4059 C C . ILE A 1 518 ? -11.849 -17.224 -12.695 1.00 88.06 518 ILE A C 1
ATOM 4061 O O . ILE A 1 518 ? -11.611 -17.350 -13.899 1.00 88.06 518 ILE A O 1
ATOM 4065 N N . ALA A 1 519 ? -11.256 -17.984 -11.773 1.00 83.25 519 ALA A N 1
ATOM 4066 C CA . ALA A 1 519 ? -10.262 -18.999 -12.101 1.00 83.25 519 ALA A CA 1
ATOM 4067 C C . ALA A 1 519 ? -10.834 -20.137 -12.969 1.00 83.25 519 ALA A C 1
ATOM 4069 O O . ALA A 1 519 ? -10.128 -20.674 -13.825 1.00 83.25 519 ALA A O 1
ATOM 4070 N N . LYS A 1 520 ? -12.112 -20.498 -12.785 1.00 79.50 520 LYS A N 1
ATOM 4071 C CA . LYS A 1 520 ? -12.817 -21.486 -13.624 1.00 79.50 520 LYS A CA 1
ATOM 4072 C C . LYS A 1 520 ? -13.216 -20.904 -14.983 1.00 79.50 520 LYS A C 1
ATOM 4074 O O . LYS A 1 520 ? -13.022 -21.569 -15.998 1.00 79.50 520 LYS A O 1
ATOM 4079 N N . GLY A 1 521 ? -13.716 -19.668 -15.018 1.00 64.12 521 GLY A N 1
ATOM 4080 C CA . GLY A 1 521 ? -14.134 -18.982 -16.247 1.00 64.12 521 GLY A CA 1
ATOM 4081 C C . GLY A 1 521 ? -12.986 -18.690 -17.222 1.00 64.12 521 GLY A C 1
ATOM 4082 O O . GLY A 1 521 ? -13.201 -18.674 -18.430 1.00 64.12 521 GLY A O 1
ATOM 4083 N N . GLY A 1 522 ? -11.756 -18.533 -16.721 1.00 54.03 522 GLY A N 1
ATOM 4084 C CA . GLY A 1 522 ? -10.554 -18.349 -17.544 1.00 54.03 522 GLY A CA 1
ATOM 4085 C C . GLY A 1 522 ? -10.036 -19.612 -18.248 1.00 54.03 522 GLY A C 1
ATOM 4086 O O . GLY A 1 522 ? -9.211 -19.493 -19.146 1.00 54.03 522 GLY A O 1
ATOM 4087 N N . LYS A 1 523 ? -10.511 -20.815 -17.882 1.00 46.38 523 LYS A N 1
ATOM 4088 C CA . LYS A 1 523 ? -10.129 -22.084 -18.541 1.00 46.38 523 LYS A CA 1
ATOM 4089 C C . LYS A 1 523 ? -10.980 -22.418 -19.776 1.00 46.38 523 LYS A C 1
ATOM 4091 O O . LYS A 1 523 ? -10.718 -23.421 -20.430 1.00 46.38 523 LYS A O 1
ATOM 4096 N N . ALA A 1 524 ? -11.990 -21.604 -20.086 1.00 35.19 524 ALA A N 1
ATOM 4097 C CA . ALA A 1 524 ? -12.887 -21.783 -21.224 1.00 35.19 524 ALA A CA 1
ATOM 4098 C C . ALA A 1 524 ? -12.643 -20.718 -22.306 1.00 35.19 524 ALA A C 1
ATOM 4100 O O . ALA A 1 524 ? -13.557 -19.966 -22.634 1.00 35.19 524 ALA A O 1
ATOM 4101 N N . LYS A 1 525 ? -11.420 -20.618 -22.835 1.00 30.94 525 LYS A N 1
ATOM 4102 C CA . LYS A 1 525 ? -11.128 -19.928 -24.100 1.00 30.94 525 LYS A CA 1
ATOM 4103 C C . LYS A 1 525 ? -9.972 -20.592 -24.822 1.00 30.94 525 LYS A C 1
ATOM 4105 O O . LYS A 1 525 ? -8.972 -20.901 -24.139 1.00 30.94 525 LYS A O 1
#

Foldseek 3Di:
DDFFEEEEAEAPLLCRLVLLQVLLVVLVFAEAELLLVLLLLLVVQVVVVQDDPNAGVLVVSLVCVVVWDWDWDQDPVGIFIATNNHGCRPVSPDPNSVVRSLRSCLRPSSVVVSLVVLLVSPVVGRYRYYDQQCCPRNCVPGLAYAYGYEDLLLSLVSVVVVCVVVVDDDDSVVSSVVSVVRLVSQQPRPPRRRDARPQHQYHYCHPPDPVLSSVQVNLLVVLLRVFDPPLAFAEDEQPLFAADPLLVQLLVLLVVVLVVPDAEEEAAQQDLAVVSSVVSVVSRYHYDYPVCLLVQQCEEYEYHQLGAFPVSVVVCVVSNYHYSYSHNPLLVVLLVVLLVVLVVCVVQQEAEEEQEDPPDSNVNNSCSSNVNRHHYDPALVSCLVTPDLAAAYEYHYDQQDDPVRLVVSQVSSVVSHDPPHHYHYDDSHHPSLVVCLVSLLVQLLVFSAEEEEGRPPHSSSVVSQVSSCSSHSRYDYDSALVVPDDQRSSRGRYYYYHYGNNHHPVRSVSNSVSNVVSSVVVVPD

Nearest PDB structures (foldseek):
  2h92-assembly3_C  TM=9.360E-01  e=3.110E-19  Staphylococcus aureus
  3szu-assembly1_A  TM=8.834E-01  e=1.116E-20  Escherichia coli K-12
  4n7b-assembly1_A  TM=8.783E-01  e=5.141E-20  Plasmodium falciparum
  1kdp-assembly1_A  TM=9.377E-01  e=8.205E-18  Escherichia coli
  2feo-assembly1_A  TM=9.114E-01  e=1.918E-15  Escherichia coli

Mean predicted aligned error: 8.42 Å

=== Feature glossary ===
A reading guide for the features in this record.

Start from the sequence.

  · Sequence gives the chain of amino acids in standard one-letter code (A=alanine, C=cysteine, …, Y=tyrosine), read N→C. It is the only feature that is directly encoded by the gene; all structural features are derived from the folded form of this sequence.

Fold it, and you get atomic coordinates and the backbone conformation that goes with them.

  · Structure coordinates are given as an mmCIF _atom_site loop: one row per atom with element, residue name, chain id, sequence number, and x/y/z position in Å. Only the four main-chain atoms per residue are included here; side chains are omitted to keep the record compact.

  · Backbone dihedral angles. Every residue except chain termini has a φ (preceding-C → N → Cα → C) and a ψ (N → Cα → C → next-N). They are reported in degrees following the IUPAC sign convention. Secondary structure is essentially a statement about which (φ, ψ) basin each residue occupies.

  · Eight-state secondary structure (DSSP): H is the canonical α-helix, G the tighter 3₁₀-helix, I the wider π-helix; E/B are β-structure, T and S are turns and bends, and '-' is everything else. DSSP derives these from the pattern of main-chain N–H···O=C hydrogen bonds, not from the sequence.

  · SS3 is a coarse helix/strand/coil call (letters a/b/c) made by the P-SEA algorithm from inter-Cα distances and dihedrals. It is less detailed than DSSP but needs only Cα positions.

Summarize the fold with a handful of shape descriptors and a per-residue structural alphabet.

  · Radius of gyration (Rg) is the root-mean-square distance of Cα atoms from their centroid — a single number for overall size and compactness. A globular domain of N residues has Rg ≈ 2.2·N^0.38 Å; an extended or disordered chain has a much larger Rg. The Cα contact count is the number of residue pairs whose Cα atoms are within 8 Å and are more than four positions apart in sequence — a standard proxy for tertiary packing density. The bounding box is the smallest axis-aligned box enclosing all Cα atoms.

  · 3Di is Foldseek's structural alphabet. Each residue is assigned one of twenty discrete states based on how its Cα sits relative to its spatial (not sequential) neighbors. Aligning 3Di strings finds structural homologs roughly as well as full 3D superposition, but orders of magnitude faster.

  · Solvent-accessible surface area (SASA) is the area in Å² traced out by the centre of a 1.4 Å probe sphere (a water molecule) rolled over the protein's van der Waals surface (Shrake–Rupley / Lee–Richards construction). Buried residues have near-zero SASA; fully exposed residues can exceed 200 Å². The total SASA scales roughly with the number of surface residues.

Ask how reliable the model is.

  · For AlphaFold models, the B-factor field carries pLDDT — the model's own estimate of local accuracy on a 0–100 scale. Regions with pLDDT<50 should be treated as essentially unmodeled; they often correspond to intrinsically disordered segments.

  · For experimental (PDB) structures, the B-factor (temperature factor) quantifies the positional spread of each atom in the crystal — a combination of thermal vibration and static disorder — in units of Å². High B-factors mark flexible loops or poorly resolved regions; low B-factors mark the rigid, well-ordered core.

  · Predicted Aligned Error (PAE) is an AlphaFold confidence matrix: entry (i, j) is the expected error in the position of residue j, in ångströms, when the prediction is superimposed on the true structure at residue i. Low PAE within a block of residues means that block is internally rigid and well-predicted; high PAE between two blocks means their relative placement is uncertain even if each block individually is confident.

Place it in context: what it resembles, what it is annotated as, and how it looks.

  · Structural nearest neighbors (via Foldseek easy-search vs the PDB). Reported per hit: target PDB id, E-value, and alignment TM-score. A TM-score above ~0.5 is the conventional threshold for 'same fold'.

  · Functional annotations link the protein to curated databases. InterPro entries identify conserved domains and families by matching the sequence against member-database signatures (Pfam, PROSITE, CDD, …). Gene Ontology (GO) terms describe molecular function, biological process, and cellular component in a controlled vocabulary. CATH places the structure in a hierarchical fold classification (Class/Architecture/Topology/Homologous-superfamily). The organism is the source species.

  · The contact map is a bina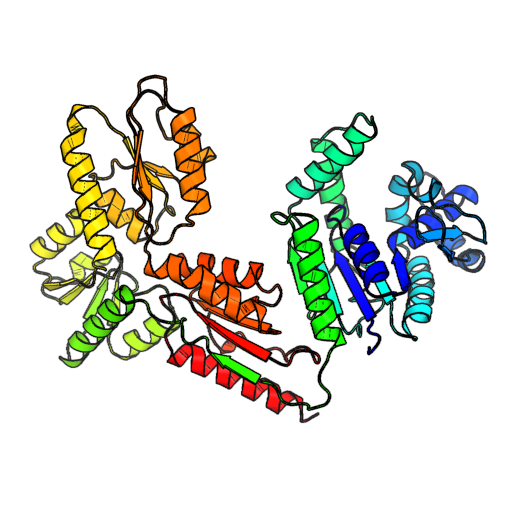ry N×N matrix image: pixel (i, j) is dark where Cα_i and Cα_j are within 8 Å and |i−j|>4. Because the |i−j|>4 filter removes local helical contacts, off-diagonal stripes parallel to the main diagonal indicate parallel β-sheets; stripes perpendicular to it indicate antiparallel β-sheets. The Ramachandran plot scatters every residue's (φ, ψ) pair against the sterically allowed regions. The PAE heatmap renders the predicted-aligned-error matrix.

  · Six rendered views show the 3D structure from the faces of a cube — i.e. along ±x, ±y, ±z. Rendering representation is drawn randomly per protein from cartoon (secondary-structure ribbons), sticks (backbone bonds), or molecular surface; coloring is either N→C rainbow (blue at the N-terminus through red at the C-terminus) or one color per chain.